Protein AF-A0A535F3K3-F1 (afdb_monomer)

pLDDT: mean 92.86, std 8.98, range [34.81, 98.75]

Mean predicted aligned error: 5.72 Å

Structure (mmCIF, N/CA/C/O backbone):
data_AF-A0A535F3K3-F1
#
_entry.id   AF-A0A535F3K3-F1
#
loop_
_atom_site.group_PDB
_atom_site.id
_atom_site.type_symbol
_atom_site.label_atom_id
_atom_site.label_alt_id
_atom_site.label_comp_id
_atom_site.label_asym_id
_atom_site.label_entity_id
_atom_site.label_seq_id
_atom_site.pdbx_PDB_ins_code
_atom_site.Cartn_x
_atom_site.Cartn_y
_atom_site.Cartn_z
_atom_site.occupancy
_atom_site.B_iso_or_equiv
_atom_site.auth_seq_id
_atom_site.auth_comp_id
_atom_site.auth_asym_id
_atom_site.auth_atom_id
_atom_site.pdbx_PDB_model_num
ATOM 1 N N . MET A 1 1 ? -2.660 -10.117 26.221 1.00 36.00 1 MET A N 1
ATOM 2 C CA . MET A 1 1 ? -3.940 -10.823 26.452 1.00 36.00 1 MET A CA 1
ATOM 3 C C . MET A 1 1 ? -4.895 -10.175 27.496 1.00 36.00 1 MET A C 1
ATOM 5 O O . MET A 1 1 ? -5.483 -10.898 28.290 1.00 36.00 1 MET A O 1
ATOM 9 N N . ARG A 1 2 ? -5.121 -8.842 27.504 1.00 34.81 2 ARG A N 1
ATOM 10 C CA . ARG A 1 2 ? -6.149 -8.176 28.359 1.00 34.81 2 ARG A CA 1
ATOM 11 C C . ARG A 1 2 ? -7.082 -7.181 27.648 1.00 34.81 2 ARG A C 1
ATOM 13 O O . ARG A 1 2 ? -8.018 -6.700 28.275 1.00 34.81 2 ARG A O 1
ATOM 20 N N . LEU A 1 3 ? -6.952 -7.011 26.326 1.00 39.91 3 LEU A N 1
ATOM 21 C CA . LEU A 1 3 ? -7.992 -6.387 25.484 1.00 39.91 3 LEU A CA 1
ATOM 22 C C . LEU A 1 3 ? -9.325 -7.166 25.514 1.00 39.91 3 LEU A C 1
ATOM 24 O O . LEU A 1 3 ? -10.377 -6.607 25.241 1.00 39.91 3 LEU A O 1
ATOM 28 N N . ILE A 1 4 ? -9.289 -8.447 25.899 1.00 41.31 4 ILE A N 1
ATOM 29 C CA . ILE A 1 4 ? -10.465 -9.329 25.968 1.00 41.31 4 ILE A CA 1
ATOM 30 C C . ILE A 1 4 ? -11.373 -8.993 27.167 1.00 41.31 4 ILE A C 1
ATOM 32 O O . ILE A 1 4 ? -12.562 -9.283 27.131 1.00 41.31 4 ILE A O 1
ATOM 36 N N . THR A 1 5 ? -10.868 -8.333 28.215 1.00 43.38 5 THR A N 1
ATOM 37 C CA . THR A 1 5 ? -11.662 -8.103 29.439 1.00 43.38 5 THR A CA 1
ATOM 38 C C . THR A 1 5 ? -12.752 -7.034 29.273 1.00 43.38 5 THR A C 1
ATOM 40 O O . THR A 1 5 ? -13.761 -7.099 29.969 1.00 43.38 5 THR A O 1
ATOM 43 N N . MET A 1 6 ? -12.603 -6.105 28.319 1.00 51.06 6 MET A N 1
ATOM 44 C CA . MET A 1 6 ? -13.655 -5.130 27.978 1.00 51.06 6 MET A CA 1
ATOM 45 C C . MET A 1 6 ? -14.745 -5.714 27.064 1.00 51.06 6 MET A C 1
ATOM 47 O O . MET A 1 6 ? -15.832 -5.159 26.976 1.00 51.06 6 MET A O 1
ATOM 51 N N . LEU A 1 7 ? -14.475 -6.851 26.414 1.00 53.25 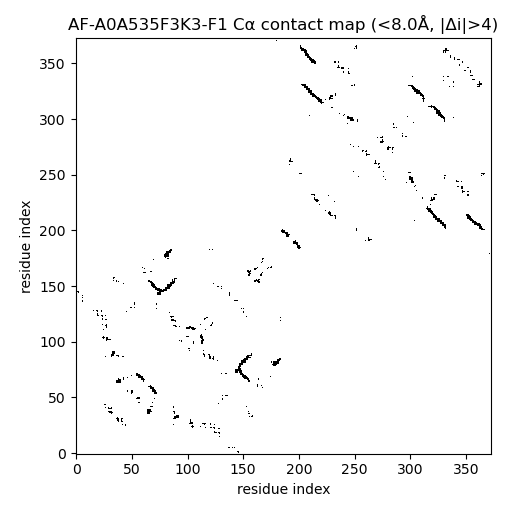7 LEU A N 1
ATOM 52 C CA . LEU A 1 7 ? -15.345 -7.510 25.431 1.00 53.25 7 LEU A CA 1
ATOM 53 C C . LEU A 1 7 ? -16.028 -8.754 26.023 1.00 53.25 7 LEU A C 1
ATOM 55 O O . LEU A 1 7 ? -16.155 -9.785 25.367 1.00 53.25 7 LEU A O 1
ATOM 59 N N . THR A 1 8 ? -16.414 -8.693 27.301 1.00 49.41 8 THR A N 1
ATOM 60 C CA . THR A 1 8 ? -17.070 -9.814 28.001 1.00 49.41 8 THR A CA 1
ATOM 61 C C . THR A 1 8 ? -18.537 -10.004 27.600 1.00 49.41 8 THR A C 1
ATOM 63 O O . THR A 1 8 ? -19.141 -11.017 27.949 1.00 49.41 8 THR A O 1
ATOM 66 N N . THR A 1 9 ? -19.100 -9.078 26.822 1.00 57.62 9 THR A N 1
ATOM 67 C CA . THR A 1 9 ? -20.369 -9.236 26.107 1.00 57.62 9 THR A CA 1
ATOM 68 C C . THR A 1 9 ? -20.110 -9.723 24.681 1.00 57.62 9 THR A C 1
ATOM 70 O O . THR A 1 9 ? -19.176 -9.271 24.019 1.00 57.62 9 THR A O 1
ATOM 73 N N . GLU A 1 10 ? -20.931 -10.658 24.189 1.00 72.38 10 GLU A N 1
ATOM 74 C CA . GLU A 1 10 ? -20.897 -11.039 22.773 1.00 72.38 10 GLU A CA 1
ATOM 75 C C . GLU A 1 10 ? -21.039 -9.783 21.907 1.00 72.38 10 GLU A C 1
ATOM 77 O O . GLU A 1 10 ? -22.030 -9.053 21.990 1.00 72.38 10 GLU A O 1
ATOM 82 N N . LEU A 1 11 ? -20.027 -9.523 21.078 1.00 84.00 11 LEU A N 1
ATOM 83 C CA . LEU A 1 11 ? -20.042 -8.410 20.141 1.00 84.00 11 LEU A CA 1
ATOM 84 C C . LEU A 1 11 ? -21.252 -8.527 19.214 1.00 84.00 11 LEU A C 1
ATOM 86 O O . LEU A 1 11 ? -21.445 -9.541 18.539 1.00 84.00 11 LEU A O 1
ATOM 90 N N . ASN A 1 12 ? -22.032 -7.450 19.114 1.00 90.25 12 ASN A N 1
ATOM 91 C CA . ASN A 1 12 ? -23.098 -7.359 18.125 1.00 90.25 12 ASN A CA 1
ATOM 92 C C . ASN A 1 12 ? -22.496 -7.087 16.736 1.00 90.25 12 ASN A C 1
ATOM 94 O O . ASN A 1 12 ? -22.486 -5.957 16.241 1.00 90.25 12 ASN A O 1
ATOM 98 N N . TRP A 1 13 ? -21.983 -8.145 16.106 1.00 92.44 13 TRP A N 1
ATOM 99 C CA . TRP A 1 13 ? -21.343 -8.087 14.792 1.00 92.44 13 TRP A CA 1
ATOM 100 C C . TRP A 1 13 ? -22.249 -7.500 13.713 1.00 92.44 13 TRP A C 1
ATOM 102 O O . TRP A 1 13 ? -21.763 -6.794 12.833 1.00 92.44 13 TRP A O 1
ATOM 112 N N . SER A 1 14 ? -23.558 -7.741 13.787 1.00 94.56 14 SER A N 1
ATOM 113 C CA . SER A 1 14 ? -24.527 -7.179 12.844 1.00 94.56 14 SER A CA 1
ATOM 114 C C . SER A 1 14 ? -24.611 -5.657 12.963 1.00 94.56 14 SER A C 1
ATOM 116 O O . SER A 1 14 ? -24.594 -4.965 11.947 1.00 94.56 14 SER A O 1
ATOM 118 N N . ALA A 1 15 ? -24.650 -5.119 14.187 1.00 95.25 15 ALA A N 1
ATOM 119 C CA . ALA A 1 15 ? -24.658 -3.674 14.413 1.00 95.25 15 ALA A CA 1
ATOM 120 C C . ALA A 1 15 ? -23.355 -3.019 13.928 1.00 95.25 15 ALA A C 1
ATOM 122 O O . ALA A 1 15 ? -23.415 -2.069 13.148 1.00 95.25 15 ALA A O 1
ATOM 123 N N . LEU A 1 16 ? -22.199 -3.585 14.295 1.00 96.12 16 LEU A N 1
ATOM 124 C CA . LEU A 1 16 ? -20.888 -3.093 13.850 1.00 96.12 16 LEU A CA 1
ATOM 125 C C . LEU A 1 16 ? -20.731 -3.164 12.326 1.00 96.12 16 LEU A C 1
ATOM 127 O O . LEU A 1 16 ? -20.214 -2.238 11.708 1.00 96.12 16 LEU A O 1
ATOM 131 N N . THR A 1 17 ? -21.219 -4.235 11.697 1.00 96.25 17 THR A N 1
ATOM 132 C CA . THR A 1 17 ? -21.195 -4.372 10.234 1.00 96.25 17 THR A CA 1
ATOM 133 C C . THR A 1 17 ? -22.047 -3.292 9.572 1.00 96.25 17 THR A C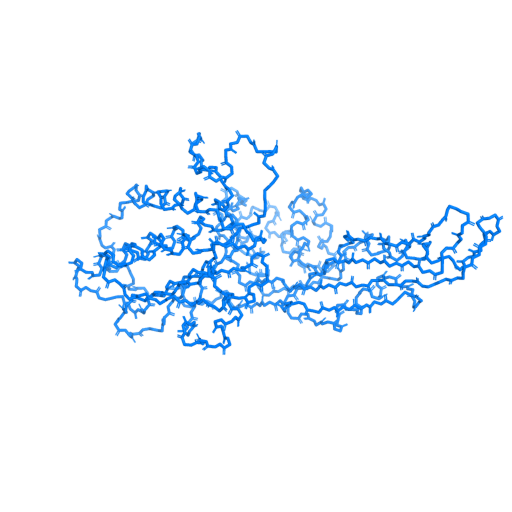 1
ATOM 135 O O . THR A 1 17 ? -21.598 -2.659 8.620 1.00 96.25 17 THR A O 1
ATOM 138 N N . ASN A 1 18 ? -23.253 -3.040 10.084 1.00 97.50 18 ASN A N 1
ATOM 139 C CA . ASN A 1 18 ? -24.141 -2.010 9.544 1.00 97.50 18 ASN A CA 1
ATOM 140 C C . ASN A 1 18 ? -23.567 -0.596 9.719 1.00 97.50 18 ASN A C 1
ATOM 142 O O . ASN A 1 18 ? -23.724 0.245 8.834 1.00 97.50 18 ASN A O 1
ATOM 146 N N . GLU A 1 19 ? -22.900 -0.326 10.842 1.00 98.19 19 GLU A N 1
ATOM 147 C CA . GLU A 1 19 ? -22.202 0.938 11.087 1.00 98.19 19 GLU A CA 1
ATOM 148 C C . GLU A 1 19 ? -21.020 1.120 10.125 1.00 98.19 19 GLU A C 1
ATOM 150 O O . GLU A 1 19 ? -20.955 2.133 9.427 1.00 98.19 19 GLU A O 1
ATOM 155 N N . ALA A 1 20 ? -20.168 0.102 9.971 1.00 98.25 20 ALA A N 1
ATOM 156 C CA . ALA A 1 20 ? -19.054 0.129 9.024 1.00 98.25 20 ALA A CA 1
ATOM 157 C C . ALA A 1 20 ? -19.517 0.309 7.572 1.00 98.25 20 ALA A C 1
ATOM 159 O O . ALA A 1 20 ? -18.924 1.086 6.824 1.00 98.25 20 ALA A O 1
ATOM 160 N N . VAL A 1 21 ? -20.600 -0.363 7.168 1.00 98.38 21 VAL A N 1
ATOM 161 C CA . VAL A 1 21 ? -21.200 -0.200 5.834 1.00 98.38 21 VAL A CA 1
ATOM 162 C C . VAL A 1 21 ? -21.689 1.234 5.639 1.00 98.38 21 VAL A C 1
ATOM 164 O O . VAL A 1 21 ? -21.411 1.824 4.598 1.00 98.38 21 VAL A O 1
ATOM 167 N N . ARG A 1 22 ? -22.351 1.830 6.640 1.00 98.44 22 ARG A N 1
ATOM 168 C CA . ARG A 1 22 ? -22.805 3.227 6.577 1.00 98.44 22 ARG A CA 1
ATOM 169 C C . ARG A 1 22 ? -21.631 4.187 6.417 1.00 98.44 22 ARG A C 1
ATOM 171 O O . ARG A 1 22 ? -21.661 5.023 5.521 1.00 98.44 22 ARG A O 1
ATOM 178 N N . HIS A 1 23 ? -20.589 4.045 7.237 1.00 98.69 23 HIS A N 1
ATOM 179 C CA . HIS A 1 23 ? -19.379 4.857 7.108 1.00 98.69 23 HIS A CA 1
ATOM 180 C C . HIS A 1 23 ? -18.747 4.714 5.728 1.00 98.69 23 HIS A C 1
ATOM 182 O O . HIS A 1 23 ? -18.373 5.713 5.121 1.00 98.69 23 HIS A O 1
ATOM 188 N N . LEU A 1 24 ? -18.686 3.494 5.194 1.00 98.75 24 LEU A N 1
ATOM 189 C CA . LEU A 1 24 ? -18.143 3.255 3.865 1.00 98.75 24 LEU A CA 1
ATOM 190 C C . LEU A 1 24 ? -18.973 3.923 2.762 1.00 98.75 24 LEU A C 1
ATOM 192 O O . LEU A 1 24 ? -18.395 4.535 1.869 1.00 98.75 24 LEU A O 1
ATOM 196 N N . GLN A 1 25 ? -20.307 3.850 2.821 1.00 98.69 25 GLN A N 1
ATOM 197 C CA . GLN A 1 25 ? -21.175 4.528 1.852 1.00 98.69 25 GLN A CA 1
ATOM 198 C C . GLN A 1 25 ? -20.948 6.042 1.849 1.00 98.69 25 GLN A C 1
ATOM 200 O O . GLN A 1 25 ? -20.792 6.627 0.780 1.00 98.69 25 GLN A O 1
ATOM 205 N N . GLU A 1 26 ? -20.893 6.671 3.026 1.00 98.62 26 GLU A N 1
ATOM 206 C CA . GLU A 1 26 ? -20.671 8.119 3.118 1.00 98.62 26 GLU A CA 1
ATOM 207 C C . GLU A 1 26 ? -19.265 8.514 2.661 1.00 98.62 26 GLU A C 1
ATOM 209 O O . GLU A 1 26 ? -19.112 9.455 1.886 1.00 98.62 26 GLU A O 1
ATOM 214 N N . LEU A 1 27 ? -18.239 7.753 3.052 1.00 98.75 27 LEU A N 1
ATOM 215 C CA . LEU A 1 27 ? -16.875 8.002 2.593 1.00 98.75 27 LEU A CA 1
ATOM 216 C C . LEU A 1 27 ? -16.763 7.861 1.068 1.00 98.75 27 LEU A C 1
ATOM 218 O O . LEU A 1 27 ? -16.095 8.679 0.437 1.00 98.75 27 LEU A O 1
ATOM 222 N N . ILE A 1 28 ? -17.407 6.862 0.449 1.00 98.69 28 ILE A N 1
ATOM 223 C CA . ILE A 1 28 ? -17.427 6.704 -1.018 1.00 98.69 28 ILE A CA 1
ATOM 224 C C . ILE A 1 28 ? -18.037 7.938 -1.696 1.00 98.69 28 ILE A C 1
ATOM 226 O O . ILE A 1 28 ? -17.509 8.382 -2.714 1.00 98.69 28 ILE A O 1
ATOM 230 N N . ARG A 1 29 ? -19.092 8.526 -1.118 1.00 98.56 29 ARG A N 1
ATOM 231 C CA . ARG A 1 29 ? -19.749 9.730 -1.658 1.00 98.56 29 ARG A CA 1
ATOM 232 C C . ARG A 1 29 ? -18.895 10.986 -1.580 1.00 98.56 29 ARG A C 1
ATOM 234 O O . ARG A 1 29 ? -19.075 11.894 -2.390 1.00 98.56 29 ARG A O 1
ATOM 241 N N . CYS A 1 30 ? -17.939 11.045 -0.657 1.00 98.12 30 CYS A N 1
ATOM 242 C CA . CYS A 1 30 ? -16.928 12.093 -0.661 1.00 98.12 30 CYS A CA 1
ATOM 243 C C . CYS A 1 30 ? -15.987 11.880 -1.853 1.00 98.12 30 CYS A C 1
ATOM 245 O O . CYS A 1 30 ? -15.083 11.051 -1.789 1.00 98.12 30 CYS A O 1
ATOM 247 N N . ASN A 1 31 ? -16.166 12.615 -2.950 1.00 97.38 31 ASN A N 1
ATOM 248 C CA . ASN A 1 31 ? -15.235 12.531 -4.072 1.00 97.38 31 ASN A CA 1
ATOM 249 C C . ASN A 1 31 ? -13.891 13.191 -3.706 1.00 97.38 31 ASN A C 1
ATOM 251 O O . ASN A 1 31 ? -13.770 14.418 -3.686 1.00 97.38 31 ASN A O 1
ATOM 255 N N . THR A 1 32 ? -12.906 12.338 -3.433 1.00 97.56 32 THR A N 1
ATOM 256 C CA . THR A 1 32 ? -11.536 12.654 -3.011 1.00 97.56 32 THR A CA 1
ATOM 257 C C . THR A 1 32 ? -10.511 12.256 -4.081 1.00 97.56 32 THR A C 1
ATOM 259 O O . THR A 1 32 ? -9.388 11.876 -3.758 1.00 97.56 32 THR A O 1
ATOM 262 N N . THR A 1 33 ? -10.907 12.271 -5.363 1.00 97.31 33 THR A N 1
ATOM 263 C CA . THR A 1 33 ? -10.036 11.854 -6.469 1.00 97.31 33 THR A CA 1
ATOM 264 C C . THR A 1 33 ? -8.737 12.654 -6.517 1.00 97.31 33 THR A C 1
ATOM 266 O O . THR A 1 33 ? -8.757 13.879 -6.622 1.00 97.31 33 THR A O 1
ATOM 269 N N . ASN A 1 34 ? -7.606 11.950 -6.515 1.00 94.75 34 ASN A N 1
ATOM 270 C CA . ASN A 1 34 ? -6.271 12.525 -6.509 1.00 94.75 34 ASN A CA 1
ATOM 271 C C . ASN A 1 34 ? -5.522 12.175 -7.813 1.00 94.75 34 ASN A C 1
ATOM 273 O O . ASN A 1 34 ? -5.206 11.005 -8.047 1.00 94.75 34 ASN A O 1
ATOM 277 N N . PRO A 1 35 ? -5.266 13.150 -8.711 1.00 92.94 35 PRO A N 1
ATOM 278 C CA . PRO A 1 35 ? -5.414 14.601 -8.544 1.00 92.94 35 PRO A CA 1
ATOM 279 C C . PRO A 1 35 ? -6.852 15.107 -8.814 1.00 92.94 35 PRO A C 1
ATOM 281 O O . PRO A 1 35 ? -7.571 14.490 -9.603 1.00 92.94 35 PRO A O 1
ATOM 284 N N . PRO A 1 36 ? -7.272 16.256 -8.235 1.00 92.62 36 PRO A N 1
ATOM 285 C CA . PRO A 1 36 ? -6.462 17.196 -7.447 1.00 92.62 36 PRO A CA 1
ATOM 286 C C . PRO A 1 36 ? -6.391 16.900 -5.934 1.00 92.62 36 PRO A C 1
ATOM 288 O O . PRO A 1 36 ? -5.701 17.627 -5.222 1.00 92.62 36 PRO A O 1
ATOM 291 N N . GLY A 1 37 ? -7.122 15.901 -5.437 1.00 90.94 37 GLY A N 1
ATOM 292 C CA . GLY A 1 37 ? -7.407 15.691 -4.014 1.00 90.94 37 GLY A CA 1
ATOM 293 C C . GLY A 1 37 ? -8.854 16.079 -3.706 1.00 90.94 37 GLY A C 1
ATOM 294 O O . GLY A 1 37 ? -9.719 15.831 -4.542 1.00 90.94 37 GLY A O 1
ATOM 295 N N . ASN A 1 38 ? -9.103 16.733 -2.561 1.00 94.06 38 ASN A N 1
ATOM 296 C CA . ASN A 1 38 ? -10.414 17.152 -1.993 1.00 94.06 38 ASN A CA 1
ATOM 297 C C . ASN A 1 38 ? -10.832 16.325 -0.761 1.00 94.06 38 ASN A C 1
ATOM 299 O O . ASN A 1 38 ? -12.006 16.046 -0.511 1.00 94.06 38 ASN A O 1
ATOM 303 N N . GLU A 1 39 ? -9.848 15.938 0.040 1.00 97.56 39 GLU A N 1
ATOM 304 C CA . GLU A 1 39 ? -9.984 15.084 1.216 1.00 97.56 39 GLU A CA 1
ATOM 305 C C . GLU A 1 39 ? -10.803 15.746 2.337 1.00 97.56 39 GLU A C 1
ATOM 307 O O . GLU A 1 39 ? -11.343 15.051 3.198 1.00 97.56 39 GLU A O 1
ATOM 312 N N . ALA A 1 40 ? -10.992 17.072 2.290 1.00 97.88 40 ALA A N 1
ATOM 313 C CA . ALA A 1 40 ? -11.723 17.840 3.297 1.00 97.88 40 ALA A CA 1
ATOM 314 C C . ALA A 1 40 ? -13.132 17.303 3.592 1.00 97.88 40 ALA A C 1
ATOM 316 O O . ALA A 1 40 ? -13.543 17.299 4.749 1.00 97.88 40 ALA A O 1
ATOM 317 N N . GLN A 1 41 ? -13.870 16.823 2.585 1.00 97.12 41 GLN A N 1
ATOM 318 C CA . GLN A 1 41 ? -15.218 16.282 2.806 1.00 97.12 41 GLN A CA 1
ATOM 319 C C . GLN A 1 41 ? -15.184 14.968 3.597 1.00 97.12 41 GLN A C 1
ATOM 321 O O . GLN A 1 41 ? -15.956 14.797 4.540 1.00 97.12 41 GLN A O 1
ATOM 326 N N . ALA A 1 42 ? -14.260 14.067 3.251 1.00 98.38 42 ALA A N 1
ATOM 327 C CA . ALA A 1 42 ? -14.090 12.799 3.954 1.00 98.38 42 ALA A CA 1
ATOM 328 C C . ALA A 1 42 ? -13.582 13.025 5.386 1.00 98.38 42 ALA A C 1
ATOM 330 O O . ALA A 1 42 ? -14.097 12.430 6.330 1.00 98.38 42 ALA A O 1
ATOM 331 N N . ILE A 1 43 ? -12.630 13.943 5.573 1.00 98.50 43 ILE A N 1
ATOM 332 C CA . ILE A 1 43 ? -12.125 14.300 6.902 1.00 98.50 43 ILE A CA 1
ATOM 333 C C . ILE A 1 43 ? -13.199 14.966 7.763 1.00 98.50 43 ILE A C 1
ATOM 335 O O . ILE A 1 43 ? -13.360 14.591 8.925 1.00 98.50 43 ILE A O 1
ATOM 339 N N . ALA A 1 44 ? -13.987 15.891 7.208 1.00 98.31 44 ALA A N 1
ATOM 340 C CA . ALA A 1 44 ? -15.096 16.511 7.928 1.00 98.31 44 ALA A CA 1
ATOM 341 C C . ALA A 1 44 ? -16.130 15.467 8.379 1.00 98.31 44 ALA A C 1
ATOM 343 O O . ALA A 1 44 ? -16.610 15.535 9.513 1.00 98.31 44 ALA A O 1
ATOM 344 N N . TYR A 1 45 ? -16.415 14.473 7.529 1.00 98.56 45 TYR A N 1
ATOM 345 C CA . TYR A 1 45 ? -17.278 13.348 7.879 1.00 98.56 45 TYR A CA 1
ATOM 346 C C . TYR A 1 45 ? -16.728 12.539 9.060 1.00 98.56 45 TYR A C 1
ATOM 348 O O . TYR A 1 45 ? -17.476 12.235 9.983 1.00 98.56 45 TYR A O 1
ATOM 356 N N . ILE A 1 46 ? -15.436 12.204 9.081 1.00 98.69 46 ILE A N 1
ATOM 357 C CA . ILE A 1 46 ? -14.843 11.461 10.206 1.00 98.69 46 ILE A CA 1
ATOM 358 C C . ILE A 1 46 ? -14.868 12.319 11.481 1.00 98.69 46 ILE A C 1
ATOM 360 O O . ILE A 1 46 ? -15.302 11.863 12.541 1.00 98.69 46 ILE A O 1
ATOM 364 N N . ARG A 1 47 ? -14.471 13.593 11.374 1.00 98.44 47 ARG A N 1
ATOM 365 C CA . ARG A 1 47 ? -14.415 14.539 12.496 1.00 98.44 47 ARG A CA 1
ATOM 366 C C . ARG A 1 47 ? -15.765 14.717 13.183 1.00 98.44 47 ARG A C 1
ATOM 368 O O . ARG A 1 47 ? -15.795 14.845 14.406 1.00 98.44 47 ARG A O 1
ATOM 375 N N . GLN A 1 48 ? -16.870 14.726 12.434 1.00 98.12 48 GLN A N 1
ATOM 376 C CA . GLN A 1 48 ? -18.202 14.903 13.021 1.00 98.12 48 GLN A CA 1
ATOM 377 C C . GLN A 1 48 ? -18.535 13.783 14.022 1.00 98.12 48 GLN A C 1
ATOM 379 O O . GLN A 1 48 ? -19.111 14.056 15.071 1.00 98.12 48 GLN A O 1
ATOM 384 N N . TRP A 1 49 ? -18.125 12.543 13.730 1.00 98.38 49 TRP A N 1
ATOM 385 C CA . TRP A 1 49 ? -18.355 11.390 14.598 1.00 98.38 49 TRP A CA 1
ATOM 386 C C . TRP A 1 49 ? -17.466 11.443 15.831 1.00 98.38 49 TRP A C 1
ATOM 388 O O . TRP A 1 49 ? -17.950 11.262 16.941 1.00 98.38 49 TRP A O 1
ATOM 398 N N . LEU A 1 50 ? -16.187 11.778 15.651 1.00 98.31 50 LEU A N 1
ATOM 399 C CA . LEU A 1 50 ? -15.265 11.962 16.772 1.00 98.31 50 LEU A CA 1
ATOM 400 C C . LEU A 1 50 ? -15.739 13.078 17.715 1.00 98.31 50 LEU A C 1
ATOM 402 O O . LEU A 1 50 ? -15.727 12.905 18.927 1.00 98.31 50 LEU A O 1
ATOM 406 N N . THR A 1 51 ? -16.229 14.190 17.158 1.00 97.75 51 THR A N 1
ATOM 407 C CA . THR A 1 51 ? -16.772 15.318 17.932 1.00 97.75 51 THR A CA 1
ATOM 408 C C . THR A 1 51 ? -18.031 14.918 18.699 1.00 97.75 51 THR A C 1
ATOM 410 O O . THR A 1 51 ? -18.176 15.290 19.860 1.00 97.75 51 THR A O 1
ATOM 413 N N . ALA A 1 52 ? -18.931 14.150 18.075 1.00 96.75 52 ALA A N 1
ATOM 414 C CA . ALA A 1 52 ? -20.152 13.668 18.719 1.00 96.75 52 ALA A CA 1
ATOM 415 C C . ALA A 1 52 ? -19.865 12.755 19.926 1.00 96.75 52 ALA A C 1
ATOM 417 O O . ALA A 1 52 ? -20.612 12.789 20.898 1.00 96.75 52 ALA A O 1
ATOM 418 N N . GLU A 1 53 ? -18.768 11.997 19.884 1.00 96.00 53 GLU A N 1
ATOM 419 C CA . GLU A 1 53 ? -18.299 11.151 20.992 1.00 96.00 53 GLU A CA 1
ATOM 420 C C . GLU A 1 53 ? -17.358 11.891 21.968 1.00 96.00 53 GLU A C 1
ATOM 422 O O . GLU A 1 53 ? -16.822 11.284 22.893 1.00 96.00 53 GLU A O 1
ATOM 427 N N . GLY A 1 54 ? -17.114 13.195 21.773 1.00 95.75 54 GLY A N 1
ATOM 428 C CA . GLY A 1 54 ? -16.222 13.987 22.629 1.00 95.75 54 GLY A CA 1
ATOM 429 C C . GLY A 1 54 ? -14.741 13.595 22.540 1.00 95.75 54 GLY A C 1
ATOM 430 O O . GLY A 1 54 ? -13.990 13.824 23.488 1.00 95.75 54 GLY A O 1
ATOM 431 N N . ILE A 1 55 ? -14.314 12.995 21.427 1.00 96.75 55 ILE A N 1
ATOM 432 C CA . ILE A 1 55 ? -12.945 12.509 21.233 1.00 96.75 55 ILE A CA 1
ATOM 433 C C . ILE A 1 55 ? -12.050 13.620 20.674 1.00 96.75 55 ILE A C 1
ATOM 435 O O . ILE A 1 55 ? -12.414 14.320 19.726 1.00 96.75 55 ILE A O 1
ATOM 439 N N . GLU A 1 56 ? -10.846 13.751 21.237 1.00 91.12 56 GLU A N 1
ATOM 440 C CA . GLU A 1 56 ? -9.814 14.663 20.743 1.00 91.12 56 GLU A CA 1
ATOM 441 C C . GLU A 1 56 ? -9.403 14.298 19.310 1.00 91.12 56 GLU A C 1
ATOM 443 O O . GLU A 1 56 ? -8.995 13.167 19.025 1.00 91.12 56 GLU A O 1
ATOM 448 N N . ALA A 1 57 ? -9.471 15.284 18.414 1.00 96.12 57 ALA A N 1
ATOM 449 C CA . ALA A 1 57 ? -9.045 15.153 17.031 1.00 96.12 57 ALA A CA 1
ATOM 450 C C . ALA A 1 57 ? -8.285 16.402 16.567 1.00 96.12 57 ALA A C 1
ATOM 452 O O . ALA A 1 57 ? -8.632 17.532 16.918 1.00 96.12 57 ALA A O 1
ATOM 453 N N . ARG A 1 58 ? -7.263 16.195 15.737 1.00 96.62 58 ARG A N 1
ATOM 454 C CA . ARG A 1 58 ? -6.415 17.232 15.148 1.00 96.62 58 ARG A CA 1
ATOM 455 C C . ARG A 1 58 ? -6.368 17.049 13.638 1.00 96.62 58 ARG A C 1
ATOM 457 O O . ARG A 1 58 ? -6.009 15.983 13.147 1.00 96.62 58 ARG A O 1
ATOM 464 N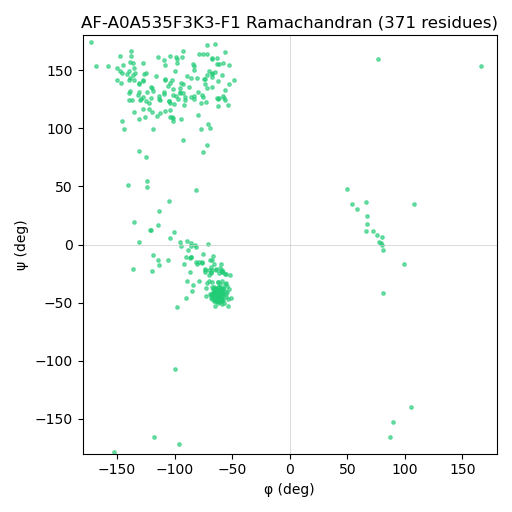 N . GLU A 1 59 ? -6.681 18.108 12.902 1.00 97.00 59 GLU A N 1
ATOM 465 C CA . GLU A 1 59 ? -6.442 18.151 11.459 1.00 97.00 59 GLU A CA 1
ATOM 466 C C . GLU A 1 59 ? -5.017 18.620 11.155 1.00 97.00 59 GLU A C 1
ATOM 468 O O . GLU A 1 59 ? -4.473 19.509 11.817 1.00 97.00 59 GLU A O 1
ATOM 473 N N . VAL A 1 60 ? -4.424 18.032 10.121 1.00 96.00 60 VAL A N 1
ATOM 474 C CA . VAL A 1 60 ? -3.110 18.393 9.589 1.00 96.00 60 VAL A CA 1
ATOM 475 C C . VAL A 1 60 ? -3.272 18.682 8.102 1.00 96.00 60 VAL A C 1
ATOM 477 O O . VAL A 1 60 ? -3.532 17.771 7.327 1.00 96.00 60 VAL A O 1
ATOM 480 N N . SER A 1 61 ? -3.146 19.945 7.692 1.00 94.69 61 SER A N 1
ATOM 481 C CA . SER A 1 61 ? -3.435 20.374 6.314 1.00 94.69 61 SER A CA 1
ATOM 482 C C . SER A 1 61 ? -2.293 21.230 5.760 1.00 94.69 61 SER A C 1
ATOM 484 O O . SER A 1 61 ? -2.391 22.457 5.768 1.00 94.69 61 SER A O 1
ATOM 486 N N . PRO A 1 62 ? -1.192 20.623 5.277 1.00 94.50 62 PRO A N 1
ATOM 487 C CA . PRO A 1 62 ? -0.108 21.382 4.651 1.00 94.50 62 PRO A CA 1
ATOM 488 C C . PRO A 1 62 ? -0.521 22.018 3.319 1.00 94.50 62 PRO A C 1
ATOM 490 O O . PRO A 1 62 ? 0.086 22.997 2.891 1.00 94.50 62 PRO A O 1
ATOM 493 N N . VAL A 1 63 ? -1.568 21.485 2.682 1.00 94.44 63 VAL A N 1
ATOM 494 C CA . VAL A 1 63 ? -2.199 22.043 1.483 1.00 94.44 63 VAL A CA 1
ATOM 495 C C . VAL A 1 63 ? -3.658 22.385 1.806 1.00 94.44 63 VAL A C 1
ATOM 497 O O . VAL A 1 63 ? -4.352 21.550 2.396 1.00 94.44 63 VAL A O 1
ATOM 500 N N . PRO A 1 64 ? -4.156 23.586 1.453 1.00 93.56 64 PRO A N 1
ATOM 501 C CA . PRO A 1 64 ? -5.556 23.945 1.660 1.00 93.56 64 PRO A CA 1
ATOM 502 C C . PRO A 1 64 ? -6.520 22.954 0.994 1.00 93.56 64 PRO A C 1
ATOM 504 O O . PRO A 1 64 ? -6.345 22.594 -0.167 1.00 93.56 64 PRO A O 1
ATOM 507 N N . GLY A 1 65 ? -7.551 22.524 1.727 1.00 92.31 65 GLY A N 1
ATOM 508 C CA . GLY A 1 65 ? -8.582 21.606 1.220 1.00 92.31 65 GLY A CA 1
ATOM 509 C C . GLY A 1 65 ? -8.186 20.124 1.193 1.00 92.31 65 GLY A C 1
ATOM 510 O O . GLY A 1 65 ? -9.017 19.290 0.831 1.00 92.31 65 GLY A O 1
ATOM 511 N N . ARG A 1 66 ? -6.960 19.790 1.617 1.00 96.50 66 ARG A N 1
ATOM 512 C CA . ARG A 1 66 ? -6.428 18.419 1.650 1.00 96.50 66 ARG A CA 1
ATOM 513 C C . ARG A 1 66 ? -5.952 18.004 3.054 1.00 96.50 66 ARG A C 1
ATOM 515 O O . ARG A 1 66 ? -4.776 17.678 3.228 1.00 96.50 66 ARG A O 1
ATOM 522 N N . PRO A 1 67 ? -6.807 18.094 4.090 1.00 97.75 67 PRO A N 1
ATOM 523 C CA . PRO A 1 67 ? -6.411 17.723 5.439 1.00 97.75 67 PRO A CA 1
ATOM 524 C C . PRO A 1 67 ? -6.216 16.208 5.567 1.00 97.75 67 PRO A C 1
ATOM 526 O O . PRO A 1 67 ? -6.907 15.418 4.931 1.00 97.75 67 PRO A O 1
ATOM 529 N N . SER A 1 68 ? -5.310 15.826 6.458 1.00 98.38 68 SER A N 1
ATOM 530 C CA . SER A 1 68 ? -5.300 14.546 7.167 1.00 98.38 68 SER A CA 1
ATOM 531 C C . SER A 1 68 ? -5.923 14.740 8.555 1.00 98.38 68 SER A C 1
ATOM 533 O O . SER A 1 68 ? -5.960 15.863 9.066 1.00 98.38 68 SER A O 1
ATOM 535 N N . LEU A 1 69 ? -6.381 13.665 9.193 1.00 98.56 69 LEU A N 1
ATOM 536 C CA . LEU A 1 69 ? -7.008 13.698 10.514 1.00 98.56 69 LEU A CA 1
ATOM 537 C C . LEU A 1 69 ? -6.368 12.685 11.450 1.00 98.56 69 LEU A C 1
ATOM 539 O O . LEU A 1 69 ? -6.358 11.491 11.163 1.00 98.56 69 LEU A O 1
ATOM 543 N N . TRP A 1 70 ? -5.907 13.174 12.592 1.00 98.62 70 TRP A N 1
ATOM 544 C CA . TRP A 1 70 ? -5.428 12.372 13.704 1.00 98.62 70 TRP A CA 1
ATOM 545 C C . TRP A 1 70 ? -6.429 12.425 14.860 1.00 98.62 70 TRP A C 1
ATOM 547 O O . TRP A 1 70 ? -6.999 13.482 15.129 1.00 98.62 70 TRP A O 1
ATOM 557 N N . ALA A 1 71 ? -6.618 11.318 15.570 1.00 98.56 71 ALA A N 1
ATOM 558 C CA . ALA A 1 71 ? -7.406 11.255 16.796 1.00 98.56 71 ALA A CA 1
ATOM 559 C C . ALA A 1 71 ? -6.804 10.267 17.794 1.00 98.56 71 ALA A C 1
ATOM 561 O O . ALA A 1 71 ? -6.143 9.301 17.402 1.00 98.56 71 ALA A O 1
ATOM 562 N N . ARG A 1 72 ? -7.071 10.484 19.085 1.00 97.88 72 ARG A N 1
ATOM 563 C CA . ARG A 1 72 ? -6.545 9.649 20.171 1.00 97.88 72 ARG A CA 1
ATOM 564 C C . ARG A 1 72 ? -7.633 9.243 21.145 1.00 97.88 72 ARG A C 1
ATOM 566 O O . ARG A 1 72 ? -8.339 10.079 21.697 1.00 97.88 72 ARG A O 1
ATOM 573 N N . LEU A 1 73 ? -7.697 7.942 21.401 1.00 97.25 73 LEU A N 1
ATOM 574 C CA . LEU A 1 73 ? -8.415 7.363 22.524 1.00 97.25 73 LEU A CA 1
ATOM 575 C C . LEU A 1 73 ? -7.378 6.988 23.596 1.00 97.25 73 LEU A C 1
ATOM 577 O O . LEU A 1 73 ? -6.579 6.074 23.358 1.00 97.25 73 LEU A O 1
ATOM 581 N N . PRO A 1 74 ? -7.333 7.697 24.739 1.00 95.88 74 PRO A N 1
ATOM 582 C CA . PRO A 1 74 ? -6.335 7.444 25.770 1.00 95.88 74 PRO A CA 1
ATOM 583 C C . PRO A 1 74 ? -6.548 6.083 26.444 1.00 95.88 74 PRO A C 1
ATOM 585 O O . PRO A 1 74 ? -7.665 5.708 26.805 1.00 95.88 74 PRO A O 1
ATOM 588 N N . GLY A 1 75 ? -5.453 5.354 26.634 1.00 95.50 75 GLY A N 1
ATOM 589 C CA . GLY A 1 75 ? -5.387 4.161 27.467 1.00 95.50 75 GLY A CA 1
ATOM 590 C C . GLY A 1 75 ? -4.877 4.463 28.879 1.00 95.50 75 GLY A C 1
ATOM 591 O O . GLY A 1 75 ? -4.677 5.606 29.280 1.00 95.50 75 GLY A O 1
ATOM 592 N N . ASN A 1 76 ? -4.618 3.406 29.645 1.00 95.12 76 ASN A N 1
ATOM 593 C CA . ASN A 1 76 ? -4.066 3.461 31.001 1.00 95.12 76 ASN A CA 1
ATOM 594 C C . ASN A 1 76 ? -2.532 3.630 31.039 1.00 95.12 76 ASN A C 1
ATOM 596 O O . ASN A 1 76 ? -1.950 3.690 32.120 1.00 95.12 76 ASN A O 1
ATOM 600 N N . GLY A 1 77 ? -1.873 3.672 29.874 1.00 93.50 77 GLY A N 1
ATOM 601 C CA . GLY A 1 77 ? -0.425 3.852 29.747 1.00 93.50 77 GLY A CA 1
ATOM 602 C C . GLY A 1 77 ? 0.427 2.621 30.080 1.00 93.50 77 GLY A C 1
ATOM 603 O O . GLY A 1 77 ? 1.649 2.733 30.126 1.00 93.50 77 GLY A O 1
ATOM 604 N N . SER A 1 78 ? -0.172 1.444 30.299 1.00 94.88 78 SER A N 1
ATOM 605 C CA . SER A 1 78 ? 0.584 0.209 30.581 1.00 94.88 78 SER A CA 1
ATOM 606 C C . SER A 1 78 ? 1.359 -0.319 29.369 1.00 94.88 78 SER A C 1
ATOM 608 O O . SER A 1 78 ? 2.325 -1.068 29.527 1.00 94.88 78 SER A O 1
ATOM 610 N N . LYS A 1 79 ? 0.950 0.072 28.158 1.00 95.25 79 LYS A N 1
ATOM 611 C CA . LYS A 1 79 ? 1.597 -0.251 26.884 1.00 95.25 79 LYS A CA 1
ATOM 612 C C . LYS A 1 79 ? 1.672 0.979 25.981 1.00 95.25 79 LYS A C 1
ATOM 614 O O . LYS A 1 79 ? 0.875 1.908 26.099 1.00 95.25 79 LYS A O 1
ATOM 619 N N . ARG A 1 80 ? 2.627 0.959 25.046 1.00 96.44 80 ARG A N 1
ATOM 620 C CA . ARG A 1 80 ? 2.810 2.012 24.036 1.00 96.44 80 ARG A CA 1
ATOM 621 C C . ARG A 1 80 ? 1.635 2.054 23.034 1.00 96.44 80 ARG A C 1
ATOM 623 O O . ARG A 1 80 ? 0.935 1.049 22.891 1.00 96.44 80 ARG A O 1
ATOM 630 N N . PRO A 1 81 ? 1.411 3.172 22.321 1.00 97.44 81 PRO A N 1
ATOM 631 C CA . PRO A 1 81 ? 0.254 3.330 21.433 1.00 97.44 81 PRO A CA 1
ATOM 632 C C . PRO A 1 81 ? 0.190 2.320 20.277 1.00 97.44 81 PRO A C 1
ATOM 634 O O . PRO A 1 81 ? 1.215 1.788 19.844 1.00 97.44 81 PRO A O 1
ATOM 637 N N . LEU A 1 82 ? -1.018 2.072 19.767 1.00 97.25 82 LEU A N 1
ATOM 638 C CA . LEU A 1 82 ? -1.287 1.361 18.510 1.00 97.25 82 LEU A CA 1
ATOM 639 C C . LEU A 1 82 ? -1.915 2.336 17.509 1.00 97.25 82 LEU A C 1
ATOM 641 O O . LEU A 1 82 ? -2.919 2.971 17.826 1.00 97.25 82 LEU A O 1
ATOM 645 N N . LEU A 1 83 ? -1.349 2.423 16.307 1.00 98.12 83 LEU A N 1
ATOM 646 C CA . LEU A 1 83 ? -1.833 3.284 15.233 1.00 98.12 83 LEU A CA 1
ATOM 647 C C . LEU A 1 83 ? -2.717 2.507 14.251 1.00 98.12 83 LEU A C 1
ATOM 649 O O . LEU A 1 83 ? -2.291 1.508 13.680 1.00 98.12 83 LEU A O 1
ATOM 653 N N . LEU A 1 84 ? -3.935 2.992 14.027 1.00 98.12 84 LEU A N 1
ATOM 654 C CA . LEU A 1 84 ? -4.789 2.613 12.907 1.00 98.12 84 LEU A CA 1
ATOM 655 C C . LEU A 1 84 ? -4.572 3.633 11.788 1.00 98.12 84 LEU A C 1
ATOM 657 O O . LEU A 1 84 ? -4.977 4.788 11.926 1.00 98.12 84 LEU A O 1
ATOM 661 N N . LEU A 1 85 ? -3.900 3.217 10.716 1.00 97.69 85 LEU A N 1
ATOM 662 C CA . LEU A 1 85 ? -3.528 4.080 9.598 1.00 97.69 85 LEU A CA 1
ATOM 663 C C . LEU A 1 85 ? -4.357 3.731 8.360 1.00 97.69 85 LEU A C 1
ATOM 665 O O . LEU A 1 85 ? -4.461 2.565 7.978 1.00 97.69 85 LEU A O 1
ATOM 669 N N . SER A 1 86 ? -4.936 4.746 7.732 1.00 97.62 86 SER A N 1
ATOM 670 C CA . SER A 1 86 ? -5.613 4.649 6.440 1.00 97.62 86 SER A CA 1
ATOM 671 C C . SER A 1 86 ? -5.454 5.940 5.641 1.00 97.62 86 SER A C 1
ATOM 673 O O . SER A 1 86 ? -5.145 6.975 6.222 1.00 97.62 86 SER A O 1
ATOM 675 N N . HIS A 1 87 ? -5.679 5.905 4.329 1.00 97.94 87 HIS A N 1
ATOM 676 C CA . HIS A 1 87 ? -5.846 7.073 3.471 1.00 97.94 87 HIS A CA 1
ATOM 677 C C . HIS A 1 87 ? -7.298 7.232 2.995 1.00 97.94 87 HIS A C 1
ATOM 679 O O . HIS A 1 87 ? -8.110 6.308 3.081 1.00 97.94 87 HIS A O 1
ATOM 685 N N . VAL A 1 88 ? -7.666 8.447 2.587 1.00 98.06 88 VAL A N 1
ATOM 686 C CA . VAL A 1 88 ? -9.030 8.769 2.127 1.00 98.06 88 VAL A CA 1
ATOM 687 C C . VAL A 1 88 ? -9.087 9.255 0.686 1.00 98.06 88 VAL A C 1
ATOM 689 O O . VAL A 1 88 ? -10.194 9.410 0.156 1.00 98.06 88 VAL A O 1
ATOM 692 N N . ASP A 1 89 ? -7.944 9.523 0.058 1.00 98.00 89 ASP A N 1
ATOM 693 C CA . ASP A 1 89 ? -7.880 9.826 -1.363 1.00 98.00 89 ASP A CA 1
ATOM 694 C C . ASP A 1 89 ? -8.059 8.571 -2.217 1.00 98.00 89 ASP A C 1
ATOM 696 O O . ASP A 1 89 ? -8.112 7.449 -1.726 1.00 98.00 89 ASP A O 1
ATOM 700 N N . VAL A 1 90 ? -8.342 8.777 -3.499 1.00 98.00 90 VAL A N 1
ATOM 701 C CA . VAL A 1 90 ? -8.632 7.682 -4.427 1.00 98.00 90 VAL A CA 1
ATOM 702 C C . VAL A 1 90 ? -8.138 8.031 -5.825 1.00 98.00 90 VAL A C 1
ATOM 704 O O . VAL A 1 90 ? -8.201 9.192 -6.233 1.00 98.00 90 VAL A O 1
ATOM 707 N N . VAL A 1 91 ? -7.735 7.042 -6.620 1.00 96.75 91 VAL A N 1
ATOM 708 C CA . VAL A 1 91 ? -7.414 7.286 -8.040 1.00 96.75 91 VAL A CA 1
ATOM 709 C C . VAL A 1 91 ? -8.614 7.776 -8.884 1.00 96.75 91 VAL A C 1
ATOM 711 O O . VAL A 1 91 ? -9.782 7.552 -8.524 1.00 96.75 91 VAL A O 1
ATOM 714 N N . PRO A 1 92 ? -8.357 8.392 -10.060 1.00 96.12 92 PRO A N 1
ATOM 715 C CA . PRO A 1 92 ? -9.385 8.746 -11.038 1.00 96.12 92 PRO A CA 1
ATOM 716 C C . PRO A 1 92 ? -10.261 7.580 -11.523 1.00 96.12 92 PRO A C 1
ATOM 718 O O . PRO A 1 92 ? -9.977 6.391 -11.335 1.00 96.12 92 PRO A O 1
ATOM 721 N N . VAL A 1 93 ? -11.371 7.941 -12.169 1.00 95.81 93 VAL A N 1
ATOM 722 C CA . VAL A 1 93 ? -12.332 7.000 -12.755 1.00 95.81 93 VAL A CA 1
ATOM 723 C C . VAL A 1 93 ? -12.664 7.388 -14.191 1.00 95.81 93 VAL A C 1
ATOM 725 O O . VAL A 1 93 ? -12.914 8.554 -14.484 1.00 95.81 93 VAL A O 1
ATOM 728 N N . GLU A 1 94 ? -12.737 6.388 -15.061 1.00 94.00 94 GLU A N 1
ATOM 729 C CA . GLU A 1 94 ? -13.304 6.494 -16.408 1.00 94.00 94 GLU A CA 1
ATOM 730 C C . GLU A 1 94 ? -14.783 6.103 -16.319 1.00 94.00 94 GLU A C 1
ATOM 732 O O . GLU A 1 94 ? -15.125 4.920 -16.347 1.00 94.00 94 GLU A O 1
ATOM 737 N N . ARG A 1 95 ? -15.660 7.089 -16.079 1.00 95.06 95 ARG A N 1
ATOM 738 C CA . ARG A 1 95 ? -17.080 6.873 -15.727 1.00 95.06 95 ARG A CA 1
ATOM 739 C C . ARG A 1 95 ? -17.832 6.011 -16.743 1.00 95.06 95 ARG A C 1
ATOM 741 O O . ARG A 1 95 ? -18.703 5.244 -16.351 1.00 95.06 95 ARG A O 1
ATOM 748 N N . GLU A 1 96 ? -17.486 6.108 -18.018 1.00 96.69 96 GLU A N 1
ATOM 749 C CA . GLU A 1 96 ? -18.037 5.326 -19.126 1.00 96.69 96 GLU A CA 1
ATOM 750 C C . GLU A 1 96 ? -17.873 3.806 -18.961 1.00 96.69 96 GLU A C 1
ATOM 752 O O . GLU A 1 96 ? -18.647 3.037 -19.528 1.00 96.69 96 GLU A O 1
ATOM 757 N N . HIS A 1 97 ? -16.896 3.365 -18.166 1.00 95.56 97 HIS A N 1
ATOM 758 C CA . HIS A 1 97 ? -16.636 1.953 -17.892 1.00 95.56 97 HIS A CA 1
ATOM 759 C C . HIS A 1 97 ? -17.320 1.443 -16.619 1.00 95.56 97 HIS A C 1
ATOM 761 O O . HIS A 1 97 ? -17.217 0.258 -16.293 1.00 95.56 97 HIS A O 1
ATOM 767 N N . TRP A 1 98 ? -18.039 2.303 -15.897 1.00 96.75 98 TRP A N 1
ATOM 768 C CA . TRP A 1 98 ? -18.730 1.920 -14.675 1.00 96.75 98 TRP A CA 1
ATOM 769 C C . TRP A 1 98 ? -20.190 1.560 -14.930 1.00 96.75 98 TRP A C 1
ATOM 771 O O . TRP A 1 98 ? -20.936 2.274 -15.591 1.00 96.75 98 TRP A O 1
ATOM 781 N N . THR A 1 99 ? -20.627 0.451 -14.333 1.00 95.19 99 THR A N 1
ATOM 782 C CA . THR A 1 99 ? -22.036 0.025 -14.374 1.00 95.19 99 THR A CA 1
ATOM 783 C C . THR A 1 99 ? -22.903 0.661 -13.283 1.00 95.19 99 THR A C 1
ATOM 785 O O . THR A 1 99 ? -24.110 0.454 -13.291 1.00 95.19 99 THR A O 1
ATOM 788 N N . MET A 1 100 ? -22.281 1.335 -12.312 1.00 95.25 100 MET A N 1
ATOM 789 C CA . MET A 1 100 ? -22.897 2.006 -11.154 1.00 95.25 100 MET A CA 1
ATOM 790 C C . MET A 1 100 ? -22.202 3.355 -10.962 1.00 95.25 100 MET A C 1
ATOM 792 O O . MET A 1 100 ? -21.080 3.505 -11.445 1.00 95.25 100 MET A O 1
ATOM 796 N N . ASP A 1 101 ? -22.791 4.302 -10.232 1.00 97.31 101 ASP A N 1
ATOM 797 C CA . ASP A 1 101 ? -22.078 5.549 -9.927 1.00 97.31 101 ASP A CA 1
ATOM 798 C C . ASP A 1 101 ? -20.808 5.242 -9.098 1.00 97.31 101 ASP A C 1
ATOM 800 O O . ASP A 1 101 ? -20.925 4.710 -7.985 1.00 97.31 101 ASP A O 1
ATOM 804 N N . PRO A 1 102 ? -19.591 5.572 -9.587 1.00 97.69 102 PRO A N 1
ATOM 805 C CA . PRO A 1 102 ? -18.358 5.359 -8.835 1.00 97.69 102 PRO A CA 1
ATOM 806 C C . PRO A 1 102 ? -18.356 6.013 -7.451 1.00 97.69 102 PRO A C 1
ATOM 808 O O . PRO A 1 102 ? -17.643 5.543 -6.571 1.00 97.69 102 PRO A O 1
ATOM 811 N N . PHE A 1 103 ? -19.137 7.071 -7.237 1.00 98.06 103 PHE A N 1
ATOM 812 C CA . PHE A 1 103 ? -19.228 7.770 -5.954 1.00 98.06 103 PHE A CA 1
ATOM 813 C C . PHE A 1 103 ? -20.621 7.642 -5.319 1.00 98.06 103 PHE A C 1
ATOM 815 O O . PHE A 1 103 ? -20.946 8.379 -4.397 1.00 98.06 103 PHE A O 1
ATOM 822 N N . GLY A 1 104 ? -21.452 6.693 -5.767 1.00 97.38 104 GLY A N 1
ATOM 823 C CA . GLY A 1 104 ? -22.799 6.495 -5.216 1.00 97.38 104 GLY A CA 1
ATOM 824 C C . GLY A 1 104 ? -22.827 5.729 -3.886 1.00 97.38 104 GLY A C 1
ATOM 825 O O . GLY A 1 104 ? -23.696 5.966 -3.037 1.00 97.38 104 GLY A O 1
ATOM 826 N N . GLY A 1 105 ? -21.875 4.808 -3.687 1.00 96.88 105 GLY A N 1
ATOM 827 C CA . GLY A 1 105 ? -21.860 3.900 -2.534 1.00 96.88 105 GLY A CA 1
ATOM 828 C C . GLY A 1 105 ? -23.035 2.918 -2.558 1.00 96.88 105 GLY A C 1
ATOM 829 O O . GLY A 1 105 ? -23.639 2.634 -1.523 1.00 96.88 105 GLY A O 1
ATOM 830 N N . GLU A 1 106 ? -23.424 2.450 -3.743 1.00 97.12 106 GLU A N 1
ATOM 831 C CA . GLU A 1 106 ? -24.599 1.598 -3.930 1.00 97.12 106 GLU A CA 1
ATOM 832 C C . GLU A 1 106 ? -24.354 0.174 -3.423 1.00 97.12 106 GLU A C 1
ATOM 834 O O . GLU A 1 106 ? -23.306 -0.418 -3.682 1.00 97.12 106 GLU A O 1
ATOM 839 N N . ILE A 1 107 ? -25.345 -0.410 -2.743 1.00 97.50 107 ILE A N 1
ATOM 840 C CA . ILE A 1 107 ? -25.308 -1.814 -2.319 1.00 97.50 107 ILE A CA 1
ATOM 841 C C . ILE A 1 107 ? -26.149 -2.642 -3.289 1.00 97.50 107 ILE A C 1
ATOM 843 O O . ILE A 1 107 ? -27.352 -2.422 -3.422 1.00 97.50 107 ILE A O 1
ATOM 847 N N . ARG A 1 108 ? -25.535 -3.635 -3.937 1.00 96.12 108 ARG A N 1
ATOM 848 C CA . ARG A 1 108 ? -26.210 -4.575 -4.839 1.00 96.12 108 ARG A CA 1
ATOM 849 C C . ARG A 1 108 ? -25.678 -5.988 -4.621 1.00 96.12 108 ARG A C 1
ATOM 851 O O . ARG A 1 108 ? -24.473 -6.207 -4.595 1.00 96.12 108 ARG A O 1
ATOM 858 N N . ASN A 1 109 ? -26.580 -6.961 -4.487 1.00 94.81 109 ASN A N 1
ATOM 859 C CA . ASN A 1 109 ? -26.251 -8.387 -4.327 1.00 94.81 109 ASN A CA 1
ATOM 860 C C . ASN A 1 109 ? -25.280 -8.690 -3.167 1.00 94.81 109 ASN A C 1
ATOM 862 O O . ASN A 1 109 ? -24.439 -9.576 -3.281 1.00 94.81 109 ASN A O 1
ATOM 866 N N . GLY A 1 110 ? -25.375 -7.944 -2.061 1.00 93.88 110 GLY A N 1
ATOM 867 C CA . GLY A 1 110 ? -24.492 -8.114 -0.900 1.00 93.88 110 GLY A CA 1
ATOM 868 C C . GLY A 1 110 ? -23.109 -7.466 -1.038 1.00 93.88 110 GLY A C 1
ATOM 869 O O . GLY A 1 110 ? -22.279 -7.633 -0.150 1.00 93.88 110 GLY A O 1
ATOM 870 N N . TYR A 1 111 ? -22.867 -6.707 -2.110 1.00 96.19 111 TYR A N 1
ATOM 871 C CA . TYR A 1 111 ? -21.633 -5.954 -2.331 1.00 96.19 111 TYR A CA 1
ATOM 872 C C . TYR A 1 111 ? -21.913 -4.457 -2.358 1.00 96.19 111 TYR A C 1
ATOM 874 O O . TYR A 1 111 ? -22.947 -4.025 -2.864 1.00 96.19 111 TYR A O 1
ATOM 882 N N . ILE A 1 112 ? -20.968 -3.672 -1.850 1.00 97.25 112 ILE A N 1
ATOM 883 C CA . ILE A 1 112 ? -20.947 -2.218 -1.998 1.00 97.25 112 ILE A CA 1
ATOM 884 C C . ILE A 1 112 ? -20.063 -1.838 -3.186 1.00 97.25 112 ILE A C 1
ATOM 886 O O . ILE A 1 112 ? -18.935 -2.316 -3.310 1.00 97.25 112 ILE A O 1
ATOM 890 N N . TYR A 1 113 ? -20.586 -0.990 -4.063 1.00 97.75 113 TYR A N 1
ATOM 891 C CA . TYR A 1 113 ? -19.911 -0.518 -5.263 1.00 97.75 113 TYR A CA 1
ATOM 892 C C . TYR A 1 113 ? -19.529 0.952 -5.105 1.00 97.75 113 TYR A C 1
ATOM 894 O O . TYR A 1 113 ? -20.358 1.794 -4.757 1.00 97.75 113 TYR A O 1
ATOM 902 N N . GLY A 1 114 ? -18.260 1.249 -5.379 1.00 97.81 114 GLY A N 1
ATOM 903 C CA . GLY A 1 114 ? -17.742 2.610 -5.435 1.00 97.81 114 GLY A CA 1
ATOM 904 C C . GLY A 1 114 ? -16.216 2.666 -5.438 1.00 97.81 114 GLY A C 1
ATOM 905 O O . GLY A 1 114 ? -15.537 1.772 -4.927 1.00 97.81 114 GLY A O 1
ATOM 906 N N . ARG A 1 115 ? -15.665 3.732 -6.014 1.00 98.06 115 ARG A N 1
ATOM 907 C CA . ARG A 1 115 ? -14.249 4.088 -5.932 1.00 98.06 115 ARG A CA 1
ATOM 908 C C . ARG A 1 115 ? -13.902 4.369 -4.468 1.00 98.06 115 ARG A C 1
ATOM 910 O O . ARG A 1 115 ? -14.568 5.160 -3.806 1.00 98.06 115 ARG A O 1
ATOM 917 N N . GLY A 1 116 ? -12.884 3.683 -3.952 1.00 96.94 116 GLY A N 1
ATOM 918 C CA . GLY A 1 116 ? -12.555 3.701 -2.525 1.00 96.94 116 GLY A CA 1
ATOM 919 C C . GLY A 1 116 ? -13.061 2.494 -1.735 1.00 96.94 116 GLY A C 1
ATOM 920 O O . GLY A 1 116 ? -12.587 2.257 -0.630 1.00 96.94 116 GLY A O 1
ATOM 921 N N . ALA A 1 117 ? -14.010 1.708 -2.268 1.00 97.00 117 ALA A N 1
ATOM 922 C CA . ALA A 1 117 ? -14.636 0.618 -1.508 1.00 97.00 117 ALA A CA 1
ATOM 923 C C . 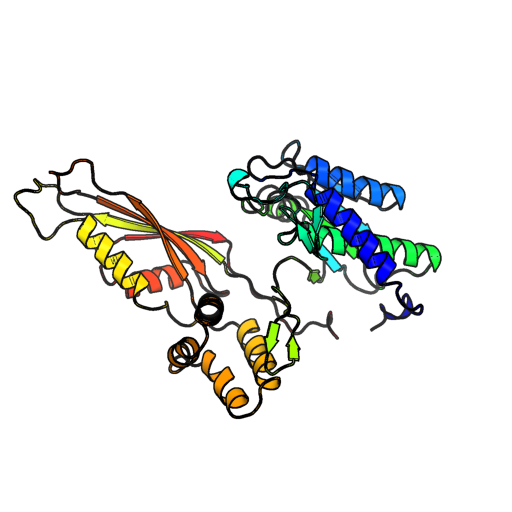ALA A 1 117 ? -13.625 -0.430 -1.013 1.00 97.00 117 ALA A C 1
ATOM 925 O O . ALA A 1 117 ? -13.742 -0.939 0.102 1.00 97.00 117 ALA A O 1
ATOM 926 N N . VAL A 1 118 ? -12.635 -0.732 -1.854 1.00 94.38 118 VAL A N 1
ATOM 927 C CA . VAL A 1 118 ? -11.506 -1.612 -1.533 1.00 94.38 118 VAL A CA 1
ATOM 928 C C . VAL A 1 118 ? -10.291 -0.788 -1.128 1.00 94.38 118 VAL A C 1
ATOM 930 O O . VAL A 1 118 ? -9.760 -1.023 -0.048 1.00 94.38 118 VAL A O 1
ATOM 933 N N . ASP A 1 119 ? -9.906 0.165 -1.981 1.00 95.25 119 ASP A N 1
ATOM 934 C CA . ASP A 1 119 ? -8.688 0.966 -1.860 1.00 95.25 119 ASP A CA 1
ATOM 935 C C . ASP A 1 119 ? -9.009 2.471 -1.732 1.00 95.25 119 ASP A C 1
ATOM 937 O O . ASP A 1 119 ? -9.398 3.093 -2.723 1.00 95.25 119 ASP A O 1
ATOM 941 N N . MET A 1 120 ? -9.001 3.038 -0.518 1.00 95.00 120 MET A N 1
ATOM 942 C CA . MET A 1 120 ? -8.990 2.260 0.739 1.00 95.00 120 MET A CA 1
ATOM 943 C C . MET A 1 120 ? -9.951 2.728 1.834 1.00 95.00 120 MET A C 1
ATOM 945 O O . MET A 1 120 ? -9.908 2.253 2.972 1.00 95.00 120 MET A O 1
ATOM 949 N N . LYS A 1 121 ? -10.968 3.509 1.458 1.00 98.06 121 LYS A N 1
ATOM 950 C CA . LYS A 1 121 ? -12.067 3.944 2.343 1.00 98.06 121 LYS A CA 1
ATOM 951 C C . LYS A 1 121 ? -12.759 2.797 3.081 1.00 98.06 121 LYS A C 1
ATOM 953 O O . LYS A 1 121 ? -13.285 2.998 4.175 1.00 98.06 121 LYS A O 1
ATOM 958 N N . GLY A 1 122 ? -12.742 1.583 2.525 1.00 96.50 122 GLY A N 1
ATOM 959 C CA . GLY A 1 122 ? -13.193 0.374 3.217 1.00 96.50 122 GLY A CA 1
ATOM 960 C C . GLY A 1 122 ? -12.443 0.112 4.526 1.00 96.50 122 GLY A C 1
ATOM 961 O O . GLY A 1 122 ? -13.063 -0.225 5.537 1.00 96.50 122 GLY A O 1
ATOM 962 N N . MET A 1 123 ? -11.117 0.264 4.531 1.00 95.94 123 MET A N 1
ATOM 963 C CA . MET A 1 123 ? -10.294 0.165 5.737 1.00 95.94 123 MET A CA 1
ATOM 964 C C . MET A 1 123 ? -10.563 1.328 6.691 1.00 95.94 123 MET A C 1
ATOM 966 O O . MET A 1 123 ? -10.813 1.064 7.866 1.00 95.94 123 MET A O 1
ATOM 970 N N . THR A 1 124 ? -10.623 2.564 6.190 1.00 98.12 124 THR A N 1
ATOM 971 C CA . THR A 1 124 ? -10.968 3.750 6.993 1.00 98.12 124 THR A CA 1
ATOM 972 C C . THR A 1 124 ? -12.291 3.567 7.737 1.00 98.12 124 THR A C 1
ATOM 974 O O . THR A 1 124 ? -12.365 3.799 8.940 1.00 98.12 124 THR A O 1
ATOM 977 N N . ALA A 1 125 ? -13.334 3.079 7.055 1.00 98.44 125 ALA A N 1
ATOM 978 C CA . ALA A 1 125 ? -14.645 2.831 7.652 1.00 98.44 125 ALA A CA 1
ATOM 979 C C . ALA A 1 125 ? -14.587 1.787 8.779 1.00 98.44 125 ALA A C 1
ATOM 981 O O . ALA A 1 125 ? -15.175 1.981 9.846 1.00 98.44 125 ALA A O 1
ATOM 982 N N . LYS A 1 126 ? -13.852 0.688 8.566 1.00 97.06 126 LYS A N 1
ATOM 983 C CA . LYS A 1 126 ? -13.646 -0.362 9.578 1.00 97.06 126 LYS A CA 1
ATOM 984 C C . LYS A 1 126 ? -12.876 0.166 10.790 1.00 97.06 126 LYS A C 1
ATOM 986 O O . LYS A 1 126 ? -13.280 -0.098 11.920 1.00 97.06 126 LYS A O 1
ATOM 991 N N . GLN A 1 127 ? -11.802 0.920 10.560 1.00 97.88 127 GLN A N 1
ATOM 992 C CA . GLN A 1 127 ? -10.991 1.521 11.620 1.00 97.88 127 GLN A CA 1
ATOM 993 C C . GLN A 1 127 ? -11.796 2.546 12.426 1.00 97.88 127 GLN A C 1
ATOM 995 O O . GLN A 1 127 ? -11.785 2.475 13.650 1.00 97.88 127 GLN A O 1
ATOM 1000 N N . LEU A 1 128 ? -12.560 3.424 11.766 1.00 98.62 128 LEU A N 1
ATOM 1001 C CA . LEU A 1 128 ? -13.449 4.379 12.432 1.00 98.62 128 LEU A CA 1
ATOM 1002 C C . LEU A 1 128 ? -14.499 3.665 13.293 1.00 98.62 128 LEU A C 1
ATOM 1004 O O . LEU A 1 128 ? -14.658 4.002 14.461 1.00 98.62 128 LEU A O 1
ATOM 1008 N N . THR A 1 129 ? -15.164 2.643 12.749 1.00 98.44 129 THR A N 1
ATOM 1009 C CA . THR A 1 129 ? -16.175 1.862 13.488 1.00 98.44 129 THR A CA 1
ATOM 1010 C C . THR A 1 129 ? -15.580 1.232 14.745 1.00 98.44 129 THR A C 1
ATOM 1012 O O . THR A 1 129 ? -16.145 1.350 15.829 1.00 98.44 129 THR A O 1
ATOM 1015 N N . LEU A 1 130 ? -14.419 0.580 14.613 1.00 96.50 130 LEU A N 1
ATOM 1016 C CA . LEU A 1 130 ? -13.710 -0.025 15.740 1.00 96.50 130 LEU A CA 1
ATOM 1017 C C . LEU A 1 130 ? -13.334 1.029 16.788 1.00 96.50 130 LEU A C 1
ATOM 1019 O O . LEU A 1 130 ? -13.522 0.807 17.981 1.00 96.50 130 LEU A O 1
ATOM 1023 N N . PHE A 1 131 ? -12.816 2.168 16.339 1.00 97.75 131 PHE A N 1
ATOM 1024 C CA . PHE A 1 131 ? -12.371 3.251 17.202 1.00 97.75 131 PHE A CA 1
ATOM 1025 C C . PHE A 1 131 ? -13.526 3.845 18.021 1.00 97.75 131 PHE A C 1
ATOM 1027 O O . PHE A 1 131 ? -13.423 3.940 19.243 1.00 97.75 131 PHE A O 1
ATOM 1034 N N . LEU A 1 132 ? -14.654 4.160 17.373 1.00 97.75 132 LEU A N 1
ATOM 1035 C CA . LEU A 1 132 ? -15.865 4.655 18.039 1.00 97.75 132 LEU A CA 1
ATOM 1036 C C . LEU A 1 132 ? -16.449 3.604 18.989 1.00 97.75 132 LEU A C 1
ATOM 1038 O O . LEU A 1 132 ? -16.825 3.927 20.113 1.00 97.75 132 LEU A O 1
ATOM 1042 N N . HIS A 1 133 ? -16.487 2.336 18.574 1.00 95.94 133 HIS A N 1
ATOM 1043 C CA . HIS A 1 133 ? -16.968 1.248 19.421 1.00 95.94 133 HIS A CA 1
ATOM 1044 C C . HIS A 1 133 ? -16.150 1.117 20.712 1.00 95.94 133 HIS A C 1
ATOM 1046 O O . HIS A 1 133 ? -16.727 1.020 21.795 1.00 95.94 133 HIS A O 1
ATOM 1052 N N . LEU A 1 134 ? -14.818 1.158 20.617 1.00 94.75 134 LEU A N 1
ATOM 1053 C CA . LEU A 1 134 ? -13.941 1.081 21.786 1.00 94.75 134 LEU A CA 1
ATOM 1054 C C . LEU A 1 134 ? -14.057 2.318 22.681 1.00 94.75 134 LEU A C 1
ATOM 1056 O O . LEU A 1 134 ? -14.027 2.174 23.901 1.00 94.75 134 LEU A O 1
ATOM 1060 N N . ALA A 1 135 ? -14.237 3.509 22.103 1.00 95.38 135 ALA A N 1
ATOM 1061 C CA . ALA A 1 135 ? -14.477 4.728 22.873 1.00 95.38 135 ALA A CA 1
ATOM 1062 C C . ALA A 1 135 ? -15.780 4.638 23.684 1.00 95.38 135 ALA A C 1
ATOM 1064 O O . ALA A 1 135 ? -15.775 4.879 24.893 1.00 95.38 135 ALA A O 1
ATOM 1065 N N . ARG A 1 136 ? -16.875 4.200 23.048 1.00 94.94 136 ARG A N 1
ATOM 1066 C CA . ARG A 1 136 ? -18.172 3.976 23.707 1.00 94.94 136 ARG A CA 1
ATOM 1067 C C . ARG A 1 136 ? -18.065 2.926 24.810 1.00 94.94 136 ARG A C 1
ATOM 1069 O O . ARG A 1 136 ? -18.493 3.179 25.930 1.00 94.94 136 ARG A O 1
ATOM 1076 N N . ALA A 1 137 ? -17.418 1.792 24.535 1.00 92.25 137 ALA A N 1
ATOM 1077 C CA . ALA A 1 137 ? -17.217 0.735 25.524 1.00 92.25 137 ALA A CA 1
ATOM 1078 C C . ALA A 1 137 ? -16.381 1.210 26.728 1.00 92.25 137 ALA A C 1
ATOM 1080 O O . ALA A 1 137 ? -16.699 0.884 27.873 1.00 92.25 137 ALA A O 1
ATOM 1081 N N . ALA A 1 138 ? -15.332 2.007 26.498 1.00 92.25 138 ALA A N 1
ATOM 1082 C CA . ALA A 1 138 ? -14.532 2.602 27.569 1.00 92.25 138 ALA A CA 1
ATOM 1083 C C . ALA A 1 138 ? -15.349 3.569 28.430 1.00 92.25 138 ALA A C 1
ATOM 1085 O O . ALA A 1 138 ? -15.264 3.524 29.657 1.00 92.25 138 ALA A O 1
ATOM 1086 N N . HIS A 1 139 ? -16.184 4.395 27.799 1.00 91.69 139 HIS A N 1
ATOM 1087 C CA . HIS A 1 139 ? -17.076 5.311 28.499 1.00 91.69 139 HIS A CA 1
ATOM 1088 C C . HIS A 1 139 ? -18.146 4.572 29.323 1.00 91.69 139 HIS A C 1
ATOM 1090 O O . HIS A 1 139 ? -18.332 4.875 30.498 1.00 91.69 139 HIS A O 1
ATOM 1096 N N . GLU A 1 140 ? -18.812 3.569 28.745 1.00 92.25 140 GLU A N 1
ATOM 1097 C CA . GLU A 1 140 ? -19.866 2.787 29.409 1.00 92.25 140 GLU A CA 1
ATOM 1098 C C . GLU A 1 140 ? -19.347 1.979 30.605 1.00 92.25 140 GLU A C 1
ATOM 1100 O O . GLU A 1 140 ? -20.020 1.876 31.631 1.00 92.25 140 GLU A O 1
ATOM 1105 N N . THR A 1 141 ? -18.152 1.395 30.484 1.00 90.69 141 THR A N 1
ATOM 1106 C CA . THR A 1 141 ? -17.575 0.521 31.519 1.00 90.69 141 THR A CA 1
ATOM 1107 C C . THR A 1 141 ? -16.695 1.263 32.525 1.00 90.69 141 THR A C 1
ATOM 1109 O O . THR A 1 141 ? -16.373 0.708 33.577 1.00 90.69 141 THR A O 1
ATOM 1112 N N . GLY A 1 142 ? -16.257 2.485 32.203 1.00 91.06 142 GLY A N 1
ATOM 1113 C CA . GLY A 1 142 ? -15.243 3.221 32.960 1.00 91.06 142 GLY A CA 1
ATOM 1114 C C . GLY A 1 142 ? -13.848 2.581 32.921 1.00 91.06 142 GLY A C 1
ATOM 1115 O O . GLY A 1 142 ? -12.983 2.955 33.713 1.00 91.06 142 GLY A O 1
ATOM 1116 N N . GLN A 1 143 ? -13.617 1.597 32.045 1.00 90.25 143 GLN A N 1
ATOM 1117 C CA . GLN A 1 143 ? -12.332 0.913 31.908 1.00 90.25 143 GLN A CA 1
ATOM 1118 C C . GLN A 1 143 ? -11.543 1.496 30.735 1.00 90.25 143 GLN A C 1
ATOM 1120 O O . GLN A 1 143 ? -12.037 1.577 29.616 1.00 90.25 143 GLN A O 1
ATOM 1125 N N . ALA A 1 144 ? -10.293 1.881 30.984 1.00 91.44 144 ALA A N 1
ATOM 1126 C CA . ALA A 1 144 ? -9.384 2.325 29.933 1.00 91.44 144 ALA A CA 1
ATOM 1127 C C . ALA A 1 144 ? -8.702 1.132 29.241 1.00 91.44 144 ALA A C 1
ATOM 1129 O O . ALA A 1 144 ? -8.421 0.109 29.871 1.00 91.44 144 ALA A O 1
ATOM 1130 N N . LEU A 1 145 ? -8.371 1.300 27.958 1.00 93.31 145 LEU A N 1
ATOM 1131 C CA . LEU A 1 145 ? -7.549 0.355 27.197 1.00 93.31 145 LEU A CA 1
ATOM 1132 C C . LEU A 1 145 ? -6.134 0.250 27.792 1.00 93.31 145 LEU A C 1
ATOM 1134 O O . LEU A 1 145 ? -5.633 1.197 28.385 1.00 93.31 145 LEU A O 1
ATOM 1138 N N . ASP A 1 146 ? -5.433 -0.864 27.571 1.00 93.44 146 ASP A N 1
ATOM 1139 C CA . ASP A 1 146 ? -4.042 -1.025 28.042 1.00 93.44 146 ASP A CA 1
ATOM 1140 C C . ASP A 1 146 ? -3.031 -0.118 27.310 1.00 93.44 146 ASP A C 1
ATOM 1142 O O . ASP A 1 146 ? -1.921 0.108 27.786 1.00 93.44 146 ASP A O 1
ATOM 1146 N N . ARG A 1 147 ? -3.405 0.388 26.135 1.00 95.12 147 ARG A N 1
ATOM 1147 C CA . ARG A 1 147 ? -2.614 1.286 25.289 1.00 95.12 147 ARG A CA 1
ATOM 1148 C C . ARG A 1 147 ? -3.513 2.368 24.724 1.00 95.12 147 ARG A C 1
ATOM 1150 O O . ARG A 1 147 ? -4.712 2.144 24.567 1.00 95.12 147 ARG A O 1
ATOM 1157 N N . ASP A 1 148 ? -2.913 3.483 24.342 1.00 97.00 148 ASP A N 1
ATOM 1158 C CA . ASP A 1 148 ? -3.598 4.438 23.483 1.00 97.00 148 ASP A CA 1
ATOM 1159 C C . ASP A 1 148 ? -3.920 3.794 22.137 1.00 97.00 148 ASP A C 1
ATOM 1161 O O . ASP A 1 148 ? -3.098 3.068 21.563 1.00 97.00 148 ASP A O 1
ATOM 1165 N N . LEU A 1 149 ? -5.104 4.103 21.624 1.00 97.81 149 LEU A N 1
ATOM 1166 C CA . LEU A 1 149 ? -5.461 3.828 20.244 1.00 97.81 149 LEU A CA 1
ATOM 1167 C C . LEU A 1 149 ? -5.419 5.149 19.482 1.00 97.81 149 LEU A C 1
ATOM 1169 O O . LEU A 1 149 ? -6.077 6.115 19.869 1.00 97.81 149 LEU A O 1
ATOM 1173 N N . LEU A 1 150 ? -4.627 5.189 18.417 1.00 98.50 150 LEU A N 1
ATOM 1174 C CA . LEU A 1 150 ? -4.518 6.333 17.523 1.00 98.50 150 LEU A CA 1
ATOM 1175 C C . LEU A 1 150 ? -5.250 6.004 16.224 1.00 98.50 150 LEU A C 1
ATOM 1177 O O . LEU A 1 150 ? -5.100 4.904 15.695 1.00 98.50 150 LEU A O 1
ATOM 1181 N N . LEU A 1 151 ? -6.020 6.951 15.704 1.00 98.69 151 LEU A N 1
ATOM 1182 C CA . LEU A 1 151 ? -6.625 6.879 14.377 1.00 98.69 151 LEU A CA 1
ATOM 1183 C C . LEU A 1 151 ? -5.984 7.955 13.509 1.00 98.69 151 LEU A C 1
ATOM 1185 O O . LEU A 1 151 ? -6.002 9.125 13.884 1.00 98.69 151 LEU A O 1
ATOM 1189 N N . LEU A 1 152 ? -5.442 7.570 12.357 1.00 98.62 152 LEU A N 1
ATOM 1190 C CA . LEU A 1 152 ? -4.854 8.492 11.397 1.00 98.62 152 LEU A CA 1
ATOM 1191 C C . LEU A 1 152 ? -5.393 8.205 9.995 1.00 98.62 152 LEU A C 1
ATOM 1193 O O . LEU A 1 152 ? -5.043 7.200 9.381 1.00 98.62 152 LEU A O 1
ATOM 1197 N N . ALA A 1 153 ? -6.246 9.105 9.509 1.00 98.31 153 ALA A N 1
ATOM 1198 C CA . ALA A 1 153 ? -6.762 9.109 8.146 1.00 98.31 153 ALA A CA 1
ATOM 1199 C C . ALA A 1 153 ? -5.998 10.164 7.334 1.00 98.31 153 ALA A C 1
ATOM 1201 O O . ALA A 1 153 ? -6.155 11.363 7.578 1.00 98.31 153 ALA A O 1
ATOM 1202 N N . VAL A 1 154 ? -5.141 9.736 6.410 1.00 97.75 154 VAL A N 1
ATOM 1203 C CA . VAL A 1 154 ? -4.257 10.621 5.644 1.00 97.75 154 VAL A CA 1
ATOM 1204 C C . VAL A 1 154 ? -4.791 10.971 4.266 1.00 97.75 154 VAL A C 1
ATOM 1206 O O . VAL A 1 154 ? -5.596 10.254 3.679 1.00 97.75 154 VAL A O 1
ATOM 1209 N N . ALA A 1 155 ? -4.319 12.102 3.760 1.00 97.06 155 ALA A N 1
ATOM 1210 C CA . ALA A 1 155 ? -4.468 12.494 2.370 1.00 97.06 155 ALA A CA 1
ATOM 1211 C C . ALA A 1 155 ? -3.256 12.052 1.537 1.00 97.06 155 ALA A C 1
ATOM 1213 O O . ALA A 1 155 ? -2.171 11.819 2.072 1.00 97.06 155 ALA A O 1
ATOM 1214 N N . ASP A 1 156 ? -3.419 12.117 0.220 1.00 96.19 156 ASP A N 1
ATOM 1215 C CA . ASP A 1 156 ? -2.346 12.133 -0.773 1.00 96.19 156 ASP A CA 1
ATOM 1216 C C . ASP A 1 156 ? -1.578 10.824 -1.002 1.00 96.19 156 ASP A C 1
ATOM 1218 O O . ASP A 1 156 ? -0.546 10.875 -1.667 1.00 96.19 156 ASP A O 1
ATOM 1222 N N . GLU A 1 157 ? -2.030 9.676 -0.495 1.00 94.94 157 GLU A N 1
ATOM 1223 C CA . GLU A 1 157 ? -1.309 8.401 -0.664 1.00 94.94 157 GLU A CA 1
ATOM 1224 C C . GLU A 1 157 ? -1.171 8.028 -2.148 1.00 94.94 157 GLU A C 1
ATOM 1226 O O . GLU A 1 157 ? -0.053 7.811 -2.628 1.00 94.94 157 GLU A O 1
ATOM 1231 N N . GLU A 1 158 ? -2.254 8.177 -2.915 1.00 93.38 158 GLU A N 1
ATOM 1232 C CA . GLU A 1 158 ? -2.335 7.835 -4.343 1.00 93.38 158 GLU A CA 1
ATOM 1233 C C . GLU A 1 158 ? -1.445 8.747 -5.220 1.00 93.38 158 GLU A C 1
ATOM 1235 O O . GLU A 1 158 ? -1.240 8.504 -6.413 1.00 93.38 158 GLU A O 1
ATOM 1240 N N . GLN A 1 159 ? -0.897 9.821 -4.633 1.00 90.12 159 GLN A N 1
ATOM 1241 C CA . GLN A 1 159 ? 0.121 10.703 -5.214 1.00 90.12 159 GLN A CA 1
ATOM 1242 C C . GLN A 1 159 ? 1.366 10.805 -4.318 1.00 90.12 159 GLN A C 1
ATOM 1244 O O . GLN A 1 159 ? 1.915 11.888 -4.103 1.00 90.12 159 GLN A O 1
ATOM 1249 N N . HIS A 1 160 ? 1.893 9.655 -3.888 1.00 85.62 160 HIS A N 1
ATOM 1250 C CA . HIS A 1 160 ? 3.185 9.495 -3.197 1.00 85.62 160 HIS A CA 1
ATOM 1251 C C . HIS A 1 160 ? 3.196 9.880 -1.707 1.00 85.62 160 HIS A C 1
ATOM 1253 O O . HIS A 1 160 ? 4.256 9.854 -1.081 1.00 85.62 160 HIS A O 1
ATOM 1259 N N . GLY A 1 161 ? 2.063 10.275 -1.126 1.00 92.06 161 GLY A N 1
ATOM 1260 C CA . GLY A 1 161 ? 1.929 10.602 0.296 1.00 92.06 161 GLY A CA 1
ATOM 1261 C C . GLY A 1 161 ? 2.697 11.850 0.740 1.00 92.06 161 GLY A C 1
ATOM 1262 O O . GLY A 1 161 ? 2.935 12.023 1.940 1.00 92.06 161 GLY A O 1
ATOM 1263 N N . THR A 1 162 ? 3.103 12.722 -0.193 1.00 93.12 162 THR A N 1
ATOM 1264 C CA . THR A 1 162 ? 3.985 13.869 0.096 1.00 93.12 162 THR A CA 1
ATOM 1265 C C . THR A 1 162 ? 3.322 14.858 1.052 1.00 93.12 162 THR A C 1
ATOM 1267 O O . THR A 1 162 ? 3.962 15.338 1.988 1.00 93.12 162 THR A O 1
ATOM 1270 N N . HIS A 1 163 ? 2.036 15.140 0.840 1.00 94.44 163 HIS A N 1
ATOM 1271 C CA . HIS A 1 163 ? 1.252 16.059 1.668 1.00 94.44 163 HIS A CA 1
ATOM 1272 C C . HIS A 1 163 ? 0.553 15.369 2.851 1.00 94.44 163 HIS A C 1
ATOM 1274 O O . HIS A 1 163 ? 0.048 16.053 3.738 1.00 94.44 163 HIS A O 1
ATOM 1280 N N . GLY A 1 164 ? 0.535 14.036 2.881 1.00 95.38 164 GLY A N 1
ATOM 1281 C CA . GLY A 1 164 ? 0.019 13.235 3.988 1.00 95.38 164 GLY A CA 1
ATOM 1282 C C . GLY A 1 164 ? 1.139 12.730 4.884 1.00 95.38 164 GLY A C 1
ATOM 1283 O O . GLY A 1 164 ? 1.752 13.493 5.639 1.00 95.38 164 GLY A O 1
ATOM 1284 N N . MET A 1 165 ? 1.420 11.426 4.800 1.00 95.00 165 MET A N 1
ATOM 1285 C CA . MET A 1 165 ? 2.345 10.768 5.721 1.00 95.00 165 MET A CA 1
ATOM 1286 C C . MET A 1 165 ? 3.770 11.318 5.689 1.00 95.00 165 MET A C 1
ATOM 1288 O O . MET A 1 165 ? 4.363 11.478 6.756 1.00 95.00 165 MET A O 1
ATOM 1292 N N . ALA A 1 166 ? 4.327 11.656 4.524 1.00 94.56 166 ALA A N 1
ATOM 1293 C CA . ALA A 1 166 ? 5.686 12.195 4.468 1.00 94.56 166 ALA A CA 1
ATOM 1294 C C . ALA A 1 166 ? 5.782 13.552 5.185 1.00 94.56 166 ALA A C 1
ATOM 1296 O O . ALA A 1 166 ? 6.760 13.829 5.887 1.00 94.56 166 ALA A O 1
ATOM 1297 N N . TRP A 1 167 ? 4.749 14.392 5.058 1.00 97.06 167 TRP A N 1
ATOM 1298 C CA . TRP A 1 167 ? 4.688 15.661 5.772 1.00 97.06 167 TRP A CA 1
ATOM 1299 C C . TRP A 1 167 ? 4.546 15.450 7.281 1.00 97.06 167 TRP A C 1
ATOM 1301 O O . TRP A 1 167 ? 5.294 16.071 8.039 1.00 97.06 167 TRP A O 1
ATOM 1311 N N . ILE A 1 168 ? 3.638 14.565 7.712 1.00 97.75 168 ILE A N 1
ATOM 1312 C CA . ILE A 1 168 ? 3.405 14.248 9.131 1.00 97.75 168 ILE A CA 1
ATOM 1313 C C . ILE A 1 168 ? 4.677 13.693 9.772 1.00 97.75 168 ILE A C 1
ATOM 1315 O O . ILE A 1 168 ? 5.111 14.212 10.794 1.00 97.75 168 ILE A O 1
ATOM 1319 N N . ALA A 1 169 ? 5.331 12.714 9.146 1.00 96.31 169 ALA A N 1
ATOM 1320 C CA . ALA A 1 169 ? 6.559 12.123 9.672 1.00 96.31 169 ALA A CA 1
ATOM 1321 C C . ALA A 1 169 ? 7.682 13.155 9.868 1.00 96.31 169 ALA A C 1
ATOM 1323 O O . ALA A 1 169 ? 8.496 13.026 10.780 1.00 96.31 169 ALA A O 1
ATOM 1324 N N . LYS A 1 170 ? 7.722 14.197 9.029 1.00 97.25 170 LYS A N 1
ATOM 1325 C CA . LYS A 1 170 ? 8.736 15.252 9.098 1.00 97.25 170 LYS A CA 1
ATOM 1326 C C . LYS A 1 170 ? 8.400 16.371 10.089 1.00 97.25 170 LYS A C 1
ATOM 1328 O O . LYS A 1 170 ? 9.311 16.885 10.731 1.00 97.25 170 LYS A O 1
ATOM 1333 N N . HIS A 1 171 ? 7.140 16.795 10.173 1.00 97.94 171 HIS A N 1
ATOM 1334 C CA . HIS A 1 171 ? 6.754 18.022 10.891 1.00 97.94 171 HIS A CA 1
ATOM 1335 C C . HIS A 1 171 ? 5.908 17.778 12.141 1.00 97.94 171 HIS A C 1
ATOM 1337 O O . HIS A 1 171 ? 5.788 18.682 12.964 1.00 97.94 171 HIS A O 1
ATOM 1343 N N . ALA A 1 172 ? 5.318 16.593 12.267 1.00 97.12 172 ALA A N 1
ATOM 1344 C CA . ALA A 1 172 ? 4.506 16.188 13.406 1.00 97.12 172 ALA A CA 1
ATOM 1345 C C . ALA A 1 172 ? 4.763 14.708 13.788 1.00 97.12 172 ALA A C 1
ATOM 1347 O O . ALA A 1 172 ? 3.811 13.923 13.871 1.00 97.12 172 ALA A O 1
ATOM 1348 N N . PRO A 1 173 ? 6.035 14.283 13.973 1.00 97.25 173 PRO A N 1
ATOM 1349 C CA . PRO A 1 173 ? 6.370 12.888 14.273 1.00 97.25 173 PRO A CA 1
ATOM 1350 C C . PRO A 1 173 ? 5.717 12.382 15.567 1.00 97.25 173 PRO A C 1
ATOM 1352 O O . PRO A 1 173 ? 5.498 11.182 15.710 1.00 97.25 173 PRO A O 1
ATOM 1355 N N . GLU A 1 174 ? 5.345 13.278 16.487 1.00 96.19 174 GLU A N 1
ATOM 1356 C CA . GLU A 1 174 ? 4.616 12.938 17.710 1.00 96.19 174 GLU A CA 1
ATOM 1357 C C . GLU A 1 174 ? 3.240 12.309 17.442 1.00 96.19 174 GLU A C 1
ATOM 1359 O O . GLU A 1 174 ? 2.738 11.559 18.274 1.00 96.19 174 GLU A O 1
ATOM 1364 N N . LEU A 1 175 ? 2.632 12.574 16.278 1.00 96.56 175 LEU A N 1
ATOM 1365 C CA . LEU A 1 175 ? 1.326 12.017 15.907 1.00 96.56 175 LEU A CA 1
ATOM 1366 C C . LEU A 1 175 ? 1.402 10.544 15.488 1.00 96.56 175 LEU A C 1
ATOM 1368 O O . LEU A 1 175 ? 0.375 9.866 15.438 1.00 96.56 175 LEU A O 1
ATOM 1372 N N . ILE A 1 176 ? 2.606 10.052 15.193 1.00 96.50 176 ILE A N 1
ATOM 1373 C CA . ILE A 1 176 ? 2.861 8.682 14.735 1.00 96.50 176 ILE A CA 1
ATOM 1374 C C . ILE A 1 176 ? 3.816 7.913 15.651 1.00 96.50 176 ILE A C 1
ATOM 1376 O O . ILE A 1 176 ? 4.280 6.836 15.280 1.00 96.50 176 ILE A O 1
ATOM 1380 N N . ASP A 1 177 ? 4.097 8.431 16.849 1.00 96.56 177 ASP A N 1
ATOM 1381 C CA . ASP A 1 177 ? 4.849 7.694 17.865 1.00 96.56 177 ASP A CA 1
ATOM 1382 C C . ASP A 1 177 ? 3.984 6.568 18.453 1.00 96.56 177 ASP A C 1
ATOM 1384 O O . ASP A 1 177 ? 3.295 6.712 19.466 1.00 96.56 177 ASP A O 1
ATOM 1388 N N . ALA A 1 178 ? 4.005 5.428 17.770 1.00 96.69 178 ALA A N 1
ATOM 1389 C CA . ALA A 1 178 ? 3.312 4.211 18.148 1.00 96.69 178 ALA A CA 1
ATOM 1390 C C . ALA A 1 178 ? 4.280 3.023 18.179 1.00 96.69 178 ALA A C 1
ATOM 1392 O O . ALA A 1 178 ? 5.327 3.013 17.535 1.00 96.69 178 ALA A O 1
ATOM 1393 N N . GLU A 1 179 ? 3.929 1.998 18.951 1.00 95.44 179 GLU A N 1
ATOM 1394 C CA . GLU A 1 179 ? 4.668 0.731 18.965 1.00 95.44 179 GLU A CA 1
ATOM 1395 C C . GLU A 1 179 ? 4.421 -0.079 17.696 1.00 95.44 179 GLU A C 1
ATOM 1397 O O . GLU A 1 179 ? 5.328 -0.726 17.183 1.00 95.44 179 GLU A O 1
ATOM 1402 N N . TYR A 1 180 ? 3.183 -0.026 17.209 1.00 94.38 180 TYR A N 1
ATOM 1403 C CA . TYR A 1 180 ? 2.719 -0.753 16.041 1.00 94.38 180 TYR A CA 1
ATOM 1404 C C . TYR A 1 180 ? 1.794 0.134 15.215 1.00 94.38 180 TYR A C 1
ATOM 1406 O O . TYR A 1 180 ? 1.049 0.945 15.774 1.00 94.38 180 TYR A O 1
ATOM 1414 N N . ALA A 1 181 ? 1.789 -0.085 13.903 1.00 94.12 181 ALA A N 1
ATOM 1415 C CA . ALA A 1 181 ? 0.817 0.486 12.986 1.00 94.12 181 ALA A CA 1
ATOM 1416 C C . ALA A 1 181 ? 0.121 -0.638 12.213 1.00 94.12 181 ALA A C 1
ATOM 1418 O O . ALA A 1 181 ? 0.772 -1.533 11.681 1.00 94.12 181 ALA A O 1
ATOM 1419 N N . LEU A 1 182 ? -1.207 -0.592 12.171 1.00 92.81 182 LEU A N 1
ATOM 1420 C CA . LEU A 1 182 ? -2.028 -1.402 11.283 1.00 92.81 182 LEU A CA 1
ATOM 1421 C C . LEU A 1 182 ? -2.457 -0.502 10.131 1.00 92.81 182 LEU A C 1
ATOM 1423 O O . LEU A 1 182 ? -3.292 0.386 10.319 1.00 92.81 182 LEU A O 1
ATOM 1427 N N . ASN A 1 183 ? -1.852 -0.715 8.969 1.00 90.94 183 ASN A N 1
ATOM 1428 C CA . ASN A 1 183 ? -2.089 0.062 7.761 1.00 90.94 183 ASN A CA 1
ATOM 1429 C C . ASN A 1 183 ? -2.655 -0.815 6.635 1.00 90.94 183 ASN A C 1
ATOM 1431 O O . ASN A 1 183 ? -3.150 -1.925 6.858 1.00 90.94 183 ASN A O 1
ATOM 1435 N N . GLU A 1 184 ? -2.623 -0.267 5.426 1.00 86.25 184 GLU A N 1
ATOM 1436 C CA . GLU A 1 184 ? -3.096 -0.920 4.221 1.00 86.25 184 GLU A CA 1
ATOM 1437 C C . GLU A 1 184 ? -2.208 -2.053 3.731 1.00 86.25 184 GLU A C 1
ATOM 1439 O O . GLU A 1 184 ? -1.111 -2.297 4.223 1.00 86.25 184 GLU A O 1
ATOM 1444 N N . GLY A 1 185 ? -2.715 -2.772 2.736 1.00 76.88 185 GLY A N 1
ATOM 1445 C CA . GLY A 1 185 ? -2.055 -3.957 2.222 1.00 76.88 185 GLY A CA 1
ATOM 1446 C C . GLY A 1 185 ? -2.497 -5.215 2.963 1.00 76.88 185 GLY A C 1
ATOM 1447 O O . GLY A 1 185 ? -3.646 -5.358 3.382 1.00 76.88 185 GLY A O 1
ATOM 1448 N N . GLY A 1 186 ? -1.626 -6.218 3.001 1.00 73.25 186 GLY A N 1
ATOM 1449 C CA . GLY A 1 186 ? -1.981 -7.571 3.442 1.00 73.25 186 GLY A CA 1
ATOM 1450 C C . GLY A 1 186 ? -2.670 -8.378 2.349 1.00 73.25 186 GLY A C 1
ATOM 1451 O O . GLY A 1 186 ? -2.306 -9.526 2.139 1.00 73.25 186 GLY A O 1
ATOM 1452 N N . GLY A 1 187 ? -3.580 -7.771 1.588 1.00 76.31 187 GLY A N 1
ATOM 1453 C CA . GLY A 1 187 ? -4.349 -8.433 0.536 1.00 76.31 187 GLY A CA 1
ATOM 1454 C C . GLY A 1 187 ? -5.630 -9.084 1.064 1.00 76.31 187 GLY A C 1
ATOM 1455 O O . GLY A 1 187 ? -6.100 -8.804 2.165 1.00 76.31 187 GLY A O 1
ATOM 1456 N N . PHE A 1 188 ? -6.238 -9.947 0.252 1.00 79.56 188 PHE A N 1
ATOM 1457 C CA . PHE A 1 188 ? -7.506 -10.602 0.589 1.00 79.56 188 PHE A CA 1
ATOM 1458 C C . PHE A 1 188 ? -7.288 -11.963 1.239 1.00 79.56 188 PHE A C 1
ATOM 1460 O O . PHE A 1 188 ? -6.242 -12.585 1.072 1.00 79.56 188 PHE A O 1
ATOM 1467 N N . ALA A 1 189 ? -8.315 -12.470 1.925 1.00 83.94 189 ALA A N 1
ATOM 1468 C CA . ALA A 1 189 ? -8.295 -13.835 2.427 1.00 83.94 189 ALA A CA 1
ATOM 1469 C C . ALA A 1 189 ? -8.045 -14.826 1.277 1.00 83.94 189 ALA A C 1
ATOM 1471 O O . ALA A 1 189 ? -8.787 -14.860 0.293 1.00 83.94 189 ALA A O 1
ATOM 1472 N N . LEU A 1 190 ? -7.008 -15.645 1.419 1.00 83.69 190 LEU A N 1
ATOM 1473 C CA . LEU A 1 190 ? -6.597 -16.629 0.424 1.00 83.69 190 LEU A CA 1
ATOM 1474 C C . LEU A 1 190 ? -7.109 -18.013 0.814 1.00 83.69 190 LEU A C 1
ATOM 1476 O O . LEU A 1 190 ? -7.241 -18.331 1.995 1.00 83.69 190 LEU A O 1
ATOM 1480 N N . ALA A 1 191 ? -7.392 -18.858 -0.173 1.00 83.69 191 ALA A N 1
ATOM 1481 C CA . ALA A 1 191 ? -7.786 -20.242 0.059 1.00 83.69 191 ALA A CA 1
ATOM 1482 C C . ALA A 1 191 ? -6.654 -21.185 -0.357 1.00 83.69 191 ALA A C 1
ATOM 1484 O O . ALA A 1 191 ? -6.325 -21.296 -1.536 1.00 83.69 191 ALA A O 1
ATOM 1485 N N . PHE A 1 192 ? -6.083 -21.900 0.608 1.00 81.50 192 PHE A N 1
ATOM 1486 C CA . PHE A 1 192 ? -4.989 -22.840 0.393 1.00 81.50 192 PHE A CA 1
ATOM 1487 C C . PHE A 1 192 ? -5.316 -24.176 1.052 1.00 81.50 192 PHE A C 1
ATOM 1489 O O . PHE A 1 192 ? -5.617 -24.237 2.240 1.00 81.50 192 PHE A O 1
ATOM 1496 N N . GLY A 1 193 ? -5.287 -25.263 0.271 1.00 78.50 193 GLY A N 1
ATOM 1497 C CA . GLY A 1 193 ? -5.528 -26.611 0.805 1.00 78.50 193 GLY A CA 1
ATOM 1498 C C . GLY A 1 193 ? -6.895 -26.775 1.488 1.00 78.50 193 GLY A C 1
ATOM 1499 O O . GLY A 1 193 ? -7.013 -27.520 2.454 1.00 78.50 193 GLY A O 1
ATOM 1500 N N . GLY A 1 194 ? -7.912 -26.032 1.036 1.00 82.88 194 GLY A N 1
ATOM 1501 C CA . GLY A 1 194 ? -9.246 -26.009 1.650 1.00 82.88 194 GLY A CA 1
ATOM 1502 C C . GLY A 1 194 ? -9.362 -25.149 2.916 1.00 82.88 194 GLY A C 1
ATOM 1503 O O . GLY A 1 194 ? -10.445 -25.068 3.489 1.00 82.88 194 GLY A O 1
ATOM 1504 N N . LYS A 1 195 ? -8.288 -24.478 3.351 1.00 86.00 195 LYS A N 1
ATOM 1505 C CA . LYS A 1 195 ? -8.296 -23.548 4.487 1.00 86.00 195 LYS A CA 1
ATOM 1506 C C . LYS A 1 195 ? -8.307 -22.102 4.007 1.00 86.00 195 LYS A C 1
ATOM 1508 O O . LYS A 1 195 ? -7.623 -21.760 3.044 1.00 86.00 195 LYS A O 1
ATOM 1513 N N . ARG A 1 196 ? -9.052 -21.250 4.712 1.00 88.00 196 ARG A N 1
ATOM 1514 C CA . ARG A 1 196 ? -8.996 -19.794 4.547 1.00 88.00 196 ARG A CA 1
ATOM 1515 C C . ARG A 1 196 ? -7.836 -19.241 5.374 1.00 88.00 196 ARG A C 1
ATOM 1517 O O . ARG A 1 196 ? -7.769 -19.498 6.572 1.00 88.00 196 ARG A O 1
ATOM 1524 N N . ILE A 1 197 ? -6.948 -18.495 4.732 1.00 85.50 197 ILE A N 1
ATOM 1525 C CA . ILE A 1 197 ? -5.790 -17.836 5.330 1.00 85.50 197 ILE A CA 1
ATOM 1526 C C . ILE A 1 197 ? -6.016 -16.330 5.255 1.00 85.50 197 ILE A C 1
ATOM 1528 O O . ILE A 1 197 ? -6.236 -15.790 4.171 1.00 85.50 197 ILE A O 1
ATOM 1532 N N . TYR A 1 198 ? -5.951 -15.663 6.404 1.00 87.00 198 TYR A N 1
ATOM 1533 C CA . TYR A 1 198 ? -5.877 -14.208 6.473 1.00 87.00 198 TYR A CA 1
ATOM 1534 C C . TYR A 1 198 ? -4.410 -13.811 6.470 1.00 87.00 198 TYR A C 1
ATOM 1536 O O . TYR A 1 198 ? -3.612 -14.318 7.254 1.00 87.00 198 TYR A O 1
ATOM 1544 N N . VAL A 1 199 ? -4.065 -12.960 5.521 1.00 86.25 199 VAL A N 1
ATOM 1545 C CA . VAL A 1 199 ? -2.703 -12.526 5.248 1.00 86.25 199 VAL A CA 1
ATOM 1546 C C . VAL A 1 199 ? -2.412 -11.248 6.024 1.00 86.25 199 VAL A C 1
ATOM 1548 O O . VAL A 1 199 ? -3.259 -10.364 6.118 1.00 86.25 199 VAL A O 1
ATOM 1551 N N . CYS A 1 200 ? -1.213 -11.174 6.591 1.00 86.88 200 CYS A N 1
ATOM 1552 C CA . CYS A 1 200 ? -0.673 -9.989 7.241 1.00 86.88 200 CYS A CA 1
ATOM 1553 C C . CYS A 1 200 ? 0.596 -9.614 6.475 1.00 86.88 200 CYS A C 1
ATOM 1555 O O . CYS A 1 200 ? 1.534 -10.411 6.423 1.00 86.88 200 CYS A O 1
ATOM 1557 N N . ALA A 1 201 ? 0.587 -8.459 5.808 1.00 89.31 201 ALA A N 1
ATOM 1558 C CA . ALA A 1 201 ? 1.775 -7.967 5.126 1.00 89.31 201 ALA A CA 1
ATOM 1559 C C . ALA A 1 201 ? 2.664 -7.254 6.138 1.00 89.31 201 ALA A C 1
ATOM 1561 O O . ALA A 1 201 ? 2.219 -6.358 6.845 1.00 89.31 201 ALA A O 1
ATOM 1562 N N . THR A 1 202 ? 3.925 -7.660 6.172 1.00 91.50 202 THR A N 1
ATOM 1563 C CA . THR A 1 202 ? 4.985 -7.037 6.973 1.00 91.50 202 THR A CA 1
ATOM 1564 C C . THR A 1 202 ? 6.110 -6.535 6.078 1.00 91.50 202 THR A C 1
ATOM 1566 O O . THR A 1 202 ? 7.202 -6.253 6.547 1.00 91.50 202 THR A O 1
ATOM 1569 N N . ALA A 1 203 ? 5.878 -6.478 4.767 1.00 91.69 203 ALA A N 1
ATOM 1570 C CA . ALA A 1 203 ? 6.864 -6.047 3.797 1.00 91.69 203 ALA A CA 1
ATOM 1571 C C . ALA A 1 203 ? 6.187 -5.396 2.594 1.00 91.69 203 ALA A C 1
ATOM 1573 O O . ALA A 1 203 ? 5.167 -5.887 2.107 1.00 91.69 203 ALA A O 1
ATOM 1574 N N . GLU A 1 204 ? 6.813 -4.346 2.077 1.00 92.56 204 GLU A N 1
ATOM 1575 C CA . GLU A 1 204 ? 6.378 -3.636 0.882 1.00 92.56 204 GLU A CA 1
ATOM 1576 C C . GLU A 1 204 ? 7.565 -3.361 -0.042 1.00 92.56 204 GLU A C 1
ATOM 1578 O O . GLU A 1 204 ? 8.684 -3.078 0.396 1.00 92.56 204 GLU A O 1
ATOM 1583 N N . LYS A 1 205 ? 7.335 -3.478 -1.352 1.00 94.81 205 LYS A N 1
ATOM 1584 C CA . LYS A 1 205 ? 8.374 -3.214 -2.346 1.00 94.81 205 LYS A CA 1
ATOM 1585 C C . LYS A 1 205 ? 8.629 -1.720 -2.469 1.00 94.81 205 LYS A C 1
ATOM 1587 O O . LYS A 1 205 ? 7.702 -0.925 -2.534 1.00 94.81 205 LYS A O 1
ATOM 1592 N N . GLY A 1 206 ? 9.895 -1.368 -2.646 1.00 94.50 206 GLY A N 1
ATOM 1593 C CA . GLY A 1 206 ? 10.270 -0.021 -3.045 1.00 94.50 206 GLY A CA 1
ATOM 1594 C C . GLY A 1 206 ? 9.802 0.282 -4.463 1.00 94.50 206 GLY A C 1
ATOM 1595 O O . GLY A 1 206 ? 9.575 -0.633 -5.262 1.00 94.50 206 GLY A O 1
ATOM 1596 N N . ARG A 1 207 ? 9.723 1.568 -4.793 1.00 94.06 207 ARG A N 1
ATOM 1597 C CA . ARG A 1 207 ? 9.386 2.073 -6.125 1.00 94.06 207 ARG A CA 1
ATOM 1598 C C . ARG A 1 207 ? 10.540 2.902 -6.667 1.00 94.06 207 ARG A C 1
ATOM 1600 O O . ARG A 1 207 ? 11.089 3.749 -5.965 1.00 94.06 207 ARG A O 1
ATOM 1607 N N . ALA A 1 208 ? 10.886 2.666 -7.921 1.00 95.50 208 ALA A N 1
ATOM 1608 C CA . ALA A 1 208 ? 11.889 3.417 -8.651 1.00 95.50 208 ALA A CA 1
ATOM 1609 C C . ALA A 1 208 ? 11.393 3.721 -10.064 1.00 95.50 208 ALA A C 1
ATOM 1611 O O . ALA A 1 208 ? 10.717 2.902 -10.688 1.00 95.50 208 ALA A O 1
ATOM 1612 N N . GLU A 1 209 ? 11.778 4.876 -10.578 1.00 96.38 209 GLU A N 1
ATOM 1613 C CA . GLU A 1 209 ? 11.665 5.196 -11.992 1.00 96.38 209 GLU A CA 1
ATOM 1614 C C . GLU A 1 209 ? 12.976 4.823 -12.676 1.00 96.38 209 GLU A C 1
ATOM 1616 O O . GLU A 1 209 ? 14.066 5.127 -12.189 1.00 96.38 209 GLU A O 1
ATOM 1621 N N . VAL A 1 210 ? 12.883 4.090 -13.781 1.00 98.06 210 VAL A N 1
ATOM 1622 C CA . VAL A 1 210 ? 14.055 3.574 -14.487 1.00 98.06 210 VAL A CA 1
ATOM 1623 C C . VAL A 1 210 ? 14.040 4.086 -15.917 1.00 98.06 210 VAL A C 1
ATOM 1625 O O . VAL A 1 210 ? 13.126 3.780 -16.681 1.00 98.06 210 VAL A O 1
ATOM 1628 N N . THR A 1 211 ? 15.094 4.797 -16.311 1.00 98.62 211 THR A N 1
ATOM 1629 C CA . THR A 1 211 ? 15.275 5.266 -17.688 1.00 98.62 211 THR A CA 1
ATOM 1630 C C . THR A 1 211 ? 16.325 4.428 -18.401 1.00 98.62 211 THR A C 1
ATOM 1632 O O . THR A 1 211 ? 17.485 4.364 -17.983 1.00 98.62 211 THR A O 1
ATOM 1635 N N . LEU A 1 212 ? 15.932 3.835 -19.529 1.00 98.50 212 LEU A N 1
ATOM 1636 C CA . LEU A 1 212 ? 16.843 3.228 -20.494 1.00 98.50 212 LEU A CA 1
ATOM 1637 C C . LEU A 1 212 ? 17.043 4.177 -21.672 1.00 98.50 212 LEU A C 1
ATOM 1639 O O . LEU A 1 212 ? 16.069 4.618 -22.284 1.00 98.50 212 LEU A O 1
ATOM 1643 N N . ARG A 1 213 ? 18.296 4.458 -22.036 1.00 98.56 213 ARG A N 1
ATOM 1644 C CA . ARG A 1 213 ? 18.620 5.300 -23.196 1.00 98.56 213 ARG A CA 1
ATOM 1645 C C . ARG A 1 213 ? 19.653 4.620 -24.081 1.00 98.56 213 ARG A C 1
ATOM 1647 O O . ARG A 1 213 ? 20.680 4.139 -23.609 1.00 98.56 213 ARG A O 1
ATOM 1654 N N . ALA A 1 214 ? 19.371 4.588 -25.378 1.00 98.00 214 ALA A N 1
ATOM 1655 C CA . ALA A 1 214 ? 20.280 4.086 -26.398 1.00 98.00 214 ALA A CA 1
ATOM 1656 C C . ALA A 1 214 ? 20.577 5.190 -27.411 1.00 98.00 214 ALA A C 1
ATOM 1658 O O . ALA A 1 214 ? 19.662 5.854 -27.899 1.00 98.00 214 ALA A O 1
ATOM 1659 N N . THR A 1 215 ? 21.849 5.339 -27.772 1.00 95.06 215 THR A N 1
ATOM 1660 C CA . THR A 1 215 ? 22.289 6.233 -28.848 1.00 95.06 215 THR A CA 1
ATOM 1661 C C . THR A 1 215 ? 22.740 5.438 -30.072 1.00 95.06 215 THR A C 1
ATOM 1663 O O . THR A 1 215 ? 23.124 4.264 -29.986 1.00 95.06 215 THR A O 1
ATOM 1666 N N . GLY A 1 216 ? 22.654 6.075 -31.233 1.00 92.12 216 GLY A N 1
ATOM 1667 C CA . GLY A 1 216 ? 22.991 5.533 -32.540 1.00 92.12 216 GLY A CA 1
ATOM 1668 C C . GLY A 1 216 ? 23.410 6.640 -33.504 1.00 92.12 216 GLY A C 1
ATOM 1669 O O . GLY A 1 216 ? 23.475 7.811 -33.136 1.00 92.12 216 GLY A O 1
ATOM 1670 N N . LEU A 1 217 ? 23.704 6.264 -34.745 1.00 93.75 217 LEU A N 1
ATOM 1671 C CA . LEU A 1 217 ? 24.038 7.218 -35.799 1.00 93.75 217 LEU A CA 1
ATOM 1672 C C . LEU A 1 217 ? 22.756 7.620 -36.545 1.00 93.75 217 LEU A C 1
ATOM 1674 O O . LEU A 1 217 ? 22.020 6.733 -36.983 1.00 93.75 217 LEU A O 1
ATOM 1678 N N . PRO A 1 218 ? 22.458 8.922 -36.690 1.00 93.81 218 PRO A N 1
ATOM 1679 C CA . PRO A 1 218 ? 21.410 9.372 -37.592 1.00 93.81 218 PRO A CA 1
ATOM 1680 C C . PRO A 1 218 ? 21.761 9.065 -39.049 1.00 93.81 218 PRO A C 1
ATOM 1682 O O . PRO A 1 218 ? 22.927 9.111 -39.439 1.00 93.81 218 PRO A O 1
ATOM 1685 N N . GLY A 1 219 ? 20.752 8.807 -39.875 1.00 93.00 219 GLY A N 1
ATOM 1686 C CA . GLY A 1 219 ? 20.975 8.477 -41.280 1.00 93.00 219 GLY A CA 1
ATOM 1687 C C . GLY A 1 219 ? 19.691 8.400 -42.092 1.00 93.00 219 GLY A C 1
ATOM 1688 O O . GLY A 1 219 ? 18.589 8.492 -41.553 1.00 93.00 219 GLY A O 1
ATOM 1689 N N . HIS A 1 220 ? 19.821 8.220 -43.403 1.00 94.25 220 HIS A N 1
ATOM 1690 C CA . HIS A 1 220 ? 18.667 8.032 -44.275 1.00 94.25 220 HIS A CA 1
ATOM 1691 C C . HIS A 1 220 ? 18.178 6.580 -44.194 1.00 94.25 220 HIS A C 1
ATOM 1693 O O . HIS A 1 220 ? 18.951 5.647 -44.390 1.00 94.25 220 HIS A O 1
ATOM 1699 N N . GLY A 1 221 ? 16.875 6.373 -43.997 1.00 92.06 221 GLY A N 1
ATOM 1700 C CA . GLY A 1 221 ? 16.261 5.042 -43.897 1.00 92.06 221 GLY A CA 1
ATOM 1701 C C . GLY A 1 221 ? 16.430 4.139 -45.129 1.00 92.06 221 GLY A C 1
ATOM 1702 O O . GLY A 1 221 ? 16.271 2.930 -45.012 1.00 92.06 221 GLY A O 1
ATOM 1703 N N . ALA A 1 222 ? 16.796 4.695 -46.291 1.00 93.19 222 ALA A N 1
ATOM 1704 C CA . ALA A 1 222 ? 17.085 3.936 -47.509 1.00 93.19 222 ALA A CA 1
ATOM 1705 C C . ALA A 1 222 ? 18.484 3.289 -47.495 1.00 93.19 222 ALA A C 1
ATOM 1707 O O . ALA A 1 222 ? 18.757 2.406 -48.302 1.00 93.19 222 ALA A O 1
ATOM 1708 N N . VAL A 1 223 ? 19.365 3.710 -46.578 1.00 93.69 223 VAL A N 1
ATOM 1709 C CA . VAL A 1 223 ? 20.725 3.182 -46.414 1.00 93.69 223 VAL A CA 1
ATOM 1710 C C . VAL A 1 223 ? 20.890 2.711 -44.961 1.00 93.69 223 VAL A C 1
ATOM 1712 O O . VAL A 1 223 ? 21.479 3.415 -44.137 1.00 93.69 223 VAL A O 1
ATOM 1715 N N . PRO A 1 224 ? 20.308 1.553 -44.592 1.00 90.94 224 PRO A N 1
ATOM 1716 C CA . PRO A 1 224 ? 20.314 1.084 -43.213 1.00 90.94 224 PRO A CA 1
ATOM 1717 C C . PRO A 1 224 ? 21.722 0.696 -42.743 1.00 90.94 224 PRO A C 1
ATOM 1719 O O . PRO A 1 224 ? 22.528 0.155 -43.497 1.00 90.94 224 PRO A O 1
ATOM 1722 N N . HIS A 1 225 ? 21.992 0.906 -41.455 1.00 92.50 225 HIS A N 1
ATOM 1723 C CA . HIS A 1 225 ? 23.232 0.495 -40.796 1.00 92.50 225 HIS A CA 1
ATOM 1724 C C . HIS A 1 225 ? 22.965 -0.093 -39.406 1.00 92.50 225 HIS A C 1
ATOM 1726 O O . HIS A 1 225 ? 21.900 0.088 -38.814 1.00 92.50 225 HIS A O 1
ATOM 1732 N N . GLN A 1 226 ? 23.971 -0.755 -38.832 1.00 88.94 226 GLN A N 1
ATOM 1733 C CA . GLN A 1 226 ? 23.825 -1.486 -37.567 1.00 88.94 226 GLN A CA 1
ATOM 1734 C C . GLN A 1 226 ? 23.722 -0.582 -36.322 1.00 88.94 226 GLN A C 1
ATOM 1736 O O . GLN A 1 226 ? 23.176 -0.999 -35.300 1.00 88.94 226 GLN A O 1
ATOM 1741 N N . HIS A 1 227 ? 24.181 0.673 -36.399 1.00 92.62 227 HIS A N 1
ATOM 1742 C CA . HIS A 1 227 ? 24.148 1.647 -35.296 1.00 92.62 227 HIS A CA 1
ATOM 1743 C C . HIS A 1 227 ? 22.788 2.349 -35.129 1.00 92.62 227 HIS A C 1
ATOM 1745 O O . HIS A 1 227 ? 22.722 3.567 -35.017 1.00 92.62 227 HIS A O 1
ATOM 1751 N N . ASN A 1 228 ? 21.693 1.592 -35.149 1.00 94.94 228 ASN A N 1
ATOM 1752 C CA . ASN A 1 228 ? 20.337 2.122 -35.012 1.00 94.94 228 ASN A CA 1
ATOM 1753 C C . ASN A 1 228 ? 19.901 2.117 -33.532 1.00 94.94 228 ASN A C 1
ATOM 1755 O O . ASN A 1 228 ? 19.837 1.051 -32.907 1.00 94.94 228 ASN A O 1
ATOM 1759 N N . ALA A 1 229 ? 19.590 3.297 -32.983 1.00 96.56 229 ALA A N 1
ATOM 1760 C CA . ALA A 1 229 ? 19.222 3.465 -31.575 1.00 96.56 229 ALA A CA 1
ATOM 1761 C C . ALA A 1 229 ? 17.938 2.705 -31.201 1.00 96.56 229 ALA A C 1
ATOM 1763 O O . ALA A 1 229 ? 17.896 2.040 -30.166 1.00 96.56 229 ALA A O 1
ATOM 1764 N N . ILE A 1 230 ? 16.927 2.728 -32.078 1.00 96.75 230 ILE A N 1
ATOM 1765 C CA . ILE A 1 230 ? 15.650 2.025 -31.882 1.00 96.75 230 ILE A CA 1
ATOM 1766 C C . ILE A 1 230 ? 15.890 0.521 -31.811 1.00 96.75 230 ILE A C 1
ATOM 1768 O O . ILE A 1 230 ? 15.466 -0.133 -30.862 1.00 96.75 230 ILE A O 1
ATOM 1772 N N . ALA A 1 231 ? 16.621 -0.033 -32.781 1.00 96.44 231 ALA A N 1
ATOM 1773 C CA . ALA A 1 231 ? 16.907 -1.464 -32.813 1.00 96.44 231 ALA A CA 1
ATOM 1774 C C . ALA A 1 231 ? 17.717 -1.912 -31.583 1.00 96.44 231 ALA A C 1
ATOM 1776 O O . ALA A 1 231 ? 17.501 -3.008 -31.063 1.00 96.44 231 ALA A O 1
ATOM 1777 N N . ARG A 1 232 ? 18.648 -1.075 -31.105 1.00 97.25 232 ARG A N 1
ATOM 1778 C CA . ARG A 1 232 ? 19.412 -1.333 -29.878 1.00 97.25 232 ARG A CA 1
ATOM 1779 C C . ARG A 1 232 ? 18.515 -1.338 -28.643 1.00 97.25 232 ARG A C 1
ATOM 1781 O O . ARG A 1 232 ? 18.526 -2.329 -27.913 1.00 97.25 232 ARG A O 1
ATOM 1788 N N . LEU A 1 233 ? 17.718 -0.289 -28.436 1.00 98.19 233 LEU A N 1
ATOM 1789 C CA . LEU A 1 233 ? 16.820 -0.203 -27.285 1.00 98.19 233 LEU A CA 1
ATOM 1790 C C . LEU A 1 233 ? 15.777 -1.329 -27.293 1.00 98.19 233 LEU A C 1
ATOM 1792 O O . LEU A 1 233 ? 15.534 -1.941 -26.257 1.00 98.19 233 LEU A O 1
ATOM 1796 N N . ALA A 1 234 ? 15.229 -1.675 -28.461 1.00 97.38 234 ALA A N 1
ATOM 1797 C CA . ALA A 1 234 ? 14.286 -2.781 -28.602 1.00 97.38 234 ALA A CA 1
ATOM 1798 C C . ALA A 1 234 ? 14.889 -4.119 -28.141 1.00 97.38 234 ALA A C 1
ATOM 1800 O O . ALA A 1 234 ? 14.235 -4.876 -27.426 1.00 97.38 234 ALA A O 1
ATOM 1801 N N . ARG A 1 235 ? 16.160 -4.402 -28.474 1.00 97.38 235 ARG A N 1
ATOM 1802 C CA . ARG A 1 235 ? 16.859 -5.598 -27.970 1.00 97.38 235 ARG A CA 1
ATOM 1803 C C . ARG A 1 235 ? 17.076 -5.552 -26.461 1.00 97.38 235 ARG A C 1
ATOM 1805 O O . ARG A 1 235 ? 16.944 -6.589 -25.817 1.00 97.38 235 ARG A O 1
ATOM 1812 N N . ALA A 1 236 ? 17.405 -4.387 -25.905 1.00 97.69 236 ALA A N 1
ATOM 1813 C CA . ALA A 1 236 ? 17.584 -4.219 -24.464 1.00 97.69 236 ALA A CA 1
ATOM 1814 C C . ALA A 1 236 ? 16.282 -4.495 -23.698 1.00 97.69 236 ALA A C 1
ATOM 1816 O O . ALA A 1 236 ? 16.279 -5.312 -22.778 1.00 97.69 236 ALA A O 1
ATOM 1817 N N . ILE A 1 237 ? 15.172 -3.893 -24.139 1.00 97.69 237 ILE A N 1
ATOM 1818 C CA . ILE A 1 237 ? 13.835 -4.134 -23.582 1.00 97.69 237 ILE A CA 1
ATOM 1819 C C . ILE A 1 237 ? 13.459 -5.609 -23.723 1.00 97.69 237 ILE A C 1
ATOM 1821 O O . ILE A 1 237 ? 13.066 -6.241 -22.747 1.00 97.69 237 ILE A O 1
ATOM 1825 N N . HIS A 1 238 ? 13.641 -6.189 -24.912 1.00 97.12 238 HIS A N 1
ATOM 1826 C CA . HIS A 1 238 ? 13.316 -7.592 -25.139 1.00 97.12 238 HIS A CA 1
ATOM 1827 C C . HIS A 1 238 ? 14.079 -8.508 -24.173 1.00 97.12 238 HIS A C 1
ATOM 1829 O O . HIS A 1 238 ? 13.455 -9.302 -23.472 1.00 97.12 238 HIS A O 1
ATOM 1835 N N . ARG A 1 239 ? 15.405 -8.340 -24.052 1.00 96.69 239 ARG A N 1
ATOM 1836 C CA . ARG A 1 239 ? 16.235 -9.109 -23.110 1.00 96.69 239 ARG A CA 1
ATOM 1837 C C . ARG A 1 239 ? 15.752 -8.978 -21.671 1.00 96.69 239 ARG A C 1
ATOM 1839 O O . ARG A 1 239 ? 15.728 -9.985 -20.971 1.00 96.69 239 ARG A O 1
ATOM 1846 N N . LEU A 1 240 ? 15.340 -7.781 -21.252 1.00 94.75 240 LEU A N 1
ATOM 1847 C CA . LEU A 1 240 ? 14.781 -7.541 -19.922 1.00 94.75 240 LEU A CA 1
ATOM 1848 C C . LEU A 1 240 ? 13.491 -8.331 -19.668 1.00 94.75 240 LEU A C 1
ATOM 1850 O O . LEU A 1 240 ? 13.303 -8.843 -18.571 1.00 94.75 240 LEU A O 1
ATOM 1854 N N . THR A 1 241 ? 12.644 -8.487 -20.686 1.00 91.06 241 THR A N 1
ATOM 1855 C CA . THR A 1 241 ? 11.342 -9.172 -20.572 1.00 91.06 241 THR A CA 1
ATOM 1856 C C . THR A 1 241 ? 11.391 -10.697 -20.737 1.00 91.06 241 THR A C 1
ATOM 1858 O O . THR A 1 241 ? 10.403 -11.368 -20.458 1.00 91.06 241 THR A O 1
ATOM 1861 N N . LEU A 1 242 ? 12.518 -11.272 -21.177 1.00 91.06 242 LEU A N 1
ATOM 1862 C CA . LEU A 1 242 ? 12.622 -12.712 -21.475 1.00 91.06 242 LEU A CA 1
ATOM 1863 C C . LEU A 1 242 ? 12.580 -13.619 -20.237 1.00 91.06 242 LEU A C 1
ATOM 1865 O O . LEU A 1 242 ? 12.242 -14.798 -20.344 1.00 91.06 242 LEU A O 1
ATOM 1869 N N . ALA A 1 243 ? 12.992 -13.108 -19.080 1.00 89.44 243 ALA A N 1
ATOM 1870 C CA . ALA A 1 243 ? 13.059 -13.866 -17.840 1.00 89.44 243 ALA A CA 1
ATOM 1871 C C . ALA A 1 243 ? 13.023 -12.914 -16.639 1.00 89.44 243 ALA A C 1
ATOM 1873 O O . ALA A 1 243 ? 13.489 -11.779 -16.759 1.00 89.44 243 ALA A O 1
ATOM 1874 N N . PRO A 1 244 ? 12.545 -13.373 -15.470 1.00 91.88 244 PRO A N 1
ATOM 1875 C CA . PRO A 1 244 ? 12.597 -12.575 -14.251 1.00 91.88 244 PRO A CA 1
ATOM 1876 C C . PRO A 1 244 ? 14.026 -12.158 -13.894 1.00 91.88 244 PRO A C 1
ATOM 1878 O O . PRO A 1 244 ? 15.013 -12.806 -14.265 1.00 91.88 244 PRO A O 1
ATOM 1881 N N . LEU A 1 245 ? 14.138 -11.066 -13.142 1.00 95.19 245 LEU A N 1
ATOM 1882 C CA . LEU A 1 245 ? 15.381 -10.679 -12.474 1.00 95.19 245 LEU A CA 1
ATOM 1883 C C . LEU A 1 245 ? 15.760 -11.716 -11.396 1.00 95.19 245 LEU A C 1
ATOM 1885 O O . LEU A 1 245 ? 14.998 -12.652 -11.164 1.00 95.19 245 LEU A O 1
ATOM 1889 N N . PRO A 1 246 ? 16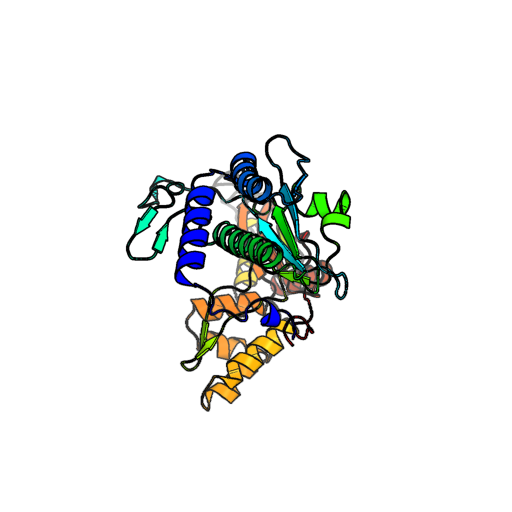.944 -11.636 -10.768 1.00 95.25 246 PRO A N 1
ATOM 1890 C CA . PRO A 1 246 ? 17.333 -12.573 -9.717 1.00 95.25 246 PRO A CA 1
ATOM 1891 C C . PRO A 1 246 ? 16.304 -12.706 -8.585 1.00 95.25 246 PRO A C 1
ATOM 1893 O O . PRO A 1 246 ? 15.484 -11.818 -8.346 1.00 95.25 246 PRO A O 1
ATOM 1896 N N . LEU A 1 247 ? 16.334 -13.865 -7.928 1.00 95.88 247 LEU A N 1
ATOM 1897 C CA . LEU A 1 247 ? 15.462 -14.207 -6.809 1.00 95.88 247 LEU A CA 1
ATOM 1898 C C . LEU A 1 247 ? 15.938 -13.497 -5.534 1.00 95.88 247 LEU A C 1
ATOM 1900 O O . LEU A 1 247 ? 17.096 -13.648 -5.148 1.00 95.88 247 LEU A O 1
ATOM 1904 N N . HIS A 1 248 ? 15.030 -12.799 -4.854 1.00 95.69 248 HIS A N 1
ATOM 1905 C CA . HIS A 1 248 ? 15.272 -12.099 -3.592 1.00 95.69 248 HIS A CA 1
ATOM 1906 C C . HIS A 1 248 ? 14.236 -12.534 -2.561 1.00 95.69 248 HIS A C 1
ATOM 1908 O O . HIS A 1 248 ? 13.040 -12.320 -2.739 1.00 95.69 248 HIS A O 1
ATOM 1914 N N . ILE A 1 249 ? 14.689 -13.171 -1.480 1.00 94.94 249 ILE A N 1
ATOM 1915 C CA . ILE A 1 249 ? 13.793 -13.813 -0.513 1.00 94.94 249 ILE A CA 1
ATOM 1916 C C . ILE A 1 249 ? 13.853 -13.074 0.819 1.00 94.94 249 ILE A C 1
ATOM 1918 O O . ILE A 1 249 ? 14.861 -13.142 1.534 1.00 94.94 249 ILE A O 1
ATOM 1922 N N . THR A 1 250 ? 12.741 -12.439 1.167 1.00 94.88 250 THR A N 1
ATOM 1923 C CA . THR A 1 250 ? 12.520 -11.739 2.436 1.00 94.88 250 THR A CA 1
ATOM 1924 C C . THR A 1 250 ? 12.187 -12.714 3.575 1.00 94.88 250 THR A C 1
ATOM 1926 O O . THR A 1 250 ? 11.896 -13.894 3.338 1.00 94.88 250 THR A O 1
ATOM 1929 N N . ALA A 1 251 ? 12.276 -12.266 4.831 1.00 93.44 251 ALA A N 1
ATOM 1930 C CA . ALA A 1 251 ? 11.858 -13.079 5.981 1.00 93.44 251 ALA A CA 1
ATOM 1931 C C . ALA A 1 251 ? 10.341 -13.334 5.957 1.00 93.44 251 ALA A C 1
ATOM 1933 O O . ALA A 1 251 ? 9.902 -14.476 6.061 1.00 93.44 251 ALA A O 1
ATOM 1934 N N . THR A 1 252 ? 9.568 -12.295 5.661 1.00 92.50 252 THR A N 1
ATOM 1935 C CA . THR A 1 252 ? 8.118 -12.302 5.454 1.00 92.50 252 THR A CA 1
ATOM 1936 C C . THR A 1 252 ? 7.705 -13.370 4.444 1.00 92.50 252 THR A C 1
ATOM 1938 O O . THR A 1 252 ? 6.784 -14.147 4.691 1.00 92.50 252 THR A O 1
ATOM 1941 N N . MET A 1 253 ? 8.411 -13.471 3.311 1.00 93.12 253 MET A N 1
ATOM 1942 C CA . MET A 1 253 ? 8.084 -14.464 2.284 1.00 93.12 253 MET A CA 1
ATOM 1943 C C . MET A 1 253 ? 8.444 -15.894 2.714 1.00 93.12 253 MET A C 1
ATOM 1945 O O . MET A 1 253 ? 7.732 -16.838 2.364 1.00 93.12 253 MET A O 1
ATOM 1949 N N . ARG A 1 254 ? 9.511 -16.079 3.507 1.00 93.88 254 ARG A N 1
ATOM 1950 C CA . ARG A 1 254 ? 9.819 -17.377 4.135 1.00 93.88 254 ARG A CA 1
ATOM 1951 C C . ARG A 1 254 ? 8.694 -17.817 5.067 1.00 93.88 254 ARG A C 1
ATOM 1953 O O . ARG A 1 254 ? 8.223 -18.948 4.933 1.00 93.88 254 ARG A O 1
ATOM 1960 N N . ASP A 1 255 ? 8.232 -16.923 5.935 1.00 91.69 255 ASP A N 1
ATOM 1961 C CA . ASP A 1 255 ? 7.169 -17.209 6.900 1.00 91.69 255 ASP A CA 1
ATOM 1962 C C . ASP A 1 255 ? 5.834 -17.486 6.199 1.00 91.69 255 ASP A C 1
ATOM 1964 O O . ASP A 1 255 ? 5.161 -18.472 6.508 1.00 91.69 255 ASP A O 1
ATOM 1968 N N . PHE A 1 256 ? 5.492 -16.695 5.177 1.00 91.06 256 PHE A N 1
ATOM 1969 C CA . PHE A 1 256 ? 4.299 -16.912 4.359 1.00 91.06 256 PHE A CA 1
ATOM 1970 C C . PHE A 1 256 ? 4.308 -18.288 3.680 1.00 91.06 256 PHE A C 1
ATOM 1972 O O . PHE A 1 256 ? 3.349 -19.053 3.809 1.00 91.06 256 PHE A O 1
ATOM 1979 N N . ILE A 1 257 ? 5.396 -18.651 2.992 1.00 93.06 257 ILE A N 1
ATOM 1980 C CA . ILE A 1 257 ? 5.508 -19.951 2.316 1.00 93.06 257 ILE A CA 1
ATOM 1981 C C . ILE A 1 257 ? 5.489 -21.108 3.318 1.00 93.06 257 ILE A C 1
ATOM 1983 O O . ILE A 1 257 ? 4.845 -22.128 3.053 1.00 93.06 257 ILE A O 1
ATOM 1987 N N . ALA A 1 258 ? 6.138 -20.960 4.476 1.00 92.44 258 ALA A N 1
ATOM 1988 C CA . ALA A 1 258 ? 6.093 -21.958 5.540 1.00 92.44 258 ALA A CA 1
ATOM 1989 C C . ALA A 1 258 ? 4.659 -22.156 6.057 1.00 92.44 258 ALA A C 1
ATOM 1991 O O . ALA A 1 258 ? 4.179 -23.293 6.107 1.00 92.44 258 ALA A O 1
ATOM 1992 N N . ALA A 1 259 ? 3.943 -21.066 6.353 1.00 90.31 259 ALA A N 1
ATOM 1993 C CA . ALA A 1 259 ? 2.552 -21.099 6.794 1.00 90.31 259 ALA A CA 1
ATOM 1994 C C . ALA A 1 259 ? 1.645 -21.762 5.746 1.00 90.31 259 ALA A C 1
ATOM 1996 O O . ALA A 1 259 ? 0.910 -22.699 6.072 1.00 90.31 259 ALA A O 1
ATOM 1997 N N . VAL A 1 260 ? 1.759 -21.370 4.471 1.00 91.00 260 VAL A N 1
ATOM 1998 C CA . VAL A 1 260 ? 1.005 -21.981 3.367 1.00 91.00 260 VAL A CA 1
ATOM 1999 C C . VAL A 1 260 ? 1.314 -23.473 3.254 1.00 91.00 260 VAL A C 1
ATOM 2001 O O . VAL A 1 260 ? 0.381 -24.270 3.144 1.00 91.00 260 VAL A O 1
ATOM 2004 N N . ALA A 1 261 ? 2.579 -23.893 3.345 1.00 92.62 261 ALA A N 1
ATOM 2005 C CA . ALA A 1 261 ? 2.956 -25.304 3.268 1.00 92.62 261 ALA A CA 1
ATOM 2006 C C . ALA A 1 261 ? 2.263 -26.157 4.347 1.00 92.62 261 ALA A C 1
ATOM 2008 O O . ALA A 1 261 ? 1.827 -27.271 4.049 1.00 92.62 261 ALA A O 1
ATOM 2009 N N . THR A 1 262 ? 2.077 -25.638 5.570 1.00 92.00 262 THR A N 1
ATOM 2010 C CA . THR A 1 262 ? 1.369 -26.366 6.647 1.00 92.00 262 THR A CA 1
ATOM 2011 C C . THR A 1 262 ? -0.104 -26.645 6.340 1.00 92.00 262 THR A C 1
ATOM 2013 O O . THR A 1 262 ? -0.691 -27.571 6.904 1.00 92.00 262 THR A O 1
ATOM 2016 N N . THR A 1 263 ? -0.705 -25.874 5.430 1.00 90.81 263 THR A N 1
ATOM 2017 C CA . THR A 1 263 ? -2.099 -26.053 5.002 1.00 90.81 263 THR A CA 1
ATOM 2018 C C . THR A 1 263 ? -2.257 -27.056 3.864 1.00 90.81 263 THR A C 1
ATOM 2020 O O . THR A 1 263 ? -3.376 -27.467 3.570 1.00 90.81 263 THR A O 1
ATOM 2023 N N . GLN A 1 264 ? -1.159 -27.470 3.224 1.00 90.75 264 GLN A N 1
ATOM 2024 C CA . GLN A 1 264 ? -1.204 -28.360 2.069 1.00 90.75 264 GLN A CA 1
ATOM 2025 C C . GLN A 1 264 ? -1.156 -29.845 2.462 1.00 90.75 264 GLN A C 1
ATOM 2027 O O . GLN A 1 264 ? -0.421 -30.222 3.381 1.00 90.75 264 GLN A O 1
ATOM 2032 N N . PRO A 1 265 ? -1.857 -30.724 1.722 1.00 90.88 265 PRO A N 1
ATOM 2033 C CA . PRO A 1 265 ? -1.615 -32.160 1.791 1.00 90.88 265 PRO A CA 1
ATOM 2034 C C . PRO A 1 265 ? -0.281 -32.529 1.120 1.00 90.88 265 PRO A C 1
ATOM 2036 O O . PRO A 1 265 ? 0.284 -31.761 0.332 1.00 90.88 265 PRO A O 1
ATOM 2039 N N . GLN A 1 266 ? 0.225 -33.734 1.391 1.00 91.12 266 GLN A N 1
ATOM 2040 C CA . GLN A 1 266 ? 1.317 -34.295 0.592 1.00 91.12 266 GLN A CA 1
ATOM 2041 C C . GLN A 1 266 ? 0.836 -34.608 -0.839 1.00 91.12 266 GLN A C 1
ATOM 2043 O O . GLN A 1 266 ? -0.331 -34.962 -1.010 1.00 91.12 266 GLN A O 1
ATOM 2048 N N . PRO A 1 267 ? 1.691 -34.473 -1.873 1.00 90.00 267 PRO A N 1
ATOM 2049 C CA . PRO A 1 267 ? 3.096 -34.038 -1.837 1.00 90.00 267 PRO A CA 1
ATOM 2050 C C . PRO A 1 267 ? 3.286 -32.507 -1.890 1.00 90.00 267 PRO A C 1
ATOM 2052 O O . PRO A 1 267 ? 4.410 -32.010 -1.862 1.00 90.00 267 PRO A O 1
ATOM 2055 N N . LYS A 1 268 ? 2.208 -31.712 -1.980 1.00 90.25 268 LYS A N 1
ATOM 2056 C CA . LYS A 1 268 ? 2.304 -30.244 -2.114 1.00 90.25 268 LYS A CA 1
ATOM 2057 C C . LYS A 1 268 ? 3.006 -29.591 -0.925 1.00 90.25 268 LYS A C 1
ATOM 2059 O O . LYS A 1 268 ? 3.759 -28.643 -1.120 1.00 90.25 268 LYS A O 1
ATOM 2064 N N . ARG A 1 269 ? 2.827 -30.132 0.282 1.00 91.88 269 ARG A N 1
ATOM 2065 C CA . ARG A 1 269 ? 3.516 -29.669 1.495 1.00 91.88 269 ARG A CA 1
ATOM 2066 C C . ARG A 1 269 ? 5.042 -29.644 1.356 1.00 91.88 269 ARG A C 1
ATOM 2068 O O . ARG A 1 269 ? 5.668 -28.731 1.881 1.00 91.88 269 ARG A O 1
ATOM 2075 N N . THR A 1 270 ? 5.637 -30.596 0.635 1.00 90.75 270 THR A N 1
ATOM 2076 C CA . THR A 1 270 ? 7.089 -30.623 0.371 1.00 90.75 270 THR A CA 1
ATOM 2077 C C . THR A 1 270 ? 7.501 -29.814 -0.858 1.00 90.75 270 THR A C 1
ATOM 2079 O O . THR A 1 270 ? 8.647 -29.381 -0.944 1.00 90.75 270 THR A O 1
ATOM 2082 N N . LEU A 1 271 ? 6.583 -29.591 -1.803 1.00 89.81 271 LEU A N 1
ATOM 2083 C CA . LEU A 1 271 ? 6.857 -28.842 -3.034 1.00 89.81 271 LEU A CA 1
ATOM 2084 C C . LEU A 1 271 ? 6.743 -27.324 -2.853 1.00 89.81 271 LEU A C 1
ATOM 2086 O O . LEU A 1 271 ? 7.516 -26.593 -3.457 1.00 89.81 271 LEU A O 1
ATOM 2090 N N . VAL A 1 272 ? 5.823 -26.835 -2.016 1.00 91.81 272 VAL A N 1
ATOM 2091 C CA . VAL A 1 272 ? 5.615 -25.391 -1.789 1.00 91.81 272 VAL A CA 1
ATOM 2092 C C . VAL A 1 272 ? 6.899 -24.664 -1.352 1.00 91.81 272 VAL A C 1
ATOM 2094 O O . VAL A 1 272 ? 7.212 -23.637 -1.953 1.00 91.81 272 VAL A O 1
ATOM 2097 N N . PRO A 1 273 ? 7.714 -25.189 -0.414 1.00 94.75 273 PRO A N 1
ATOM 2098 C CA . PRO A 1 273 ? 8.996 -24.570 -0.069 1.00 94.75 273 PRO A CA 1
ATOM 2099 C C . PRO A 1 273 ? 9.987 -24.434 -1.239 1.00 94.75 273 PRO A C 1
ATOM 2101 O O . PRO A 1 273 ? 10.861 -23.572 -1.194 1.00 94.75 273 PRO A O 1
ATOM 2104 N N . GLN A 1 274 ? 9.849 -25.225 -2.313 1.00 93.00 274 GLN A N 1
ATOM 2105 C CA . GLN A 1 274 ? 10.716 -25.125 -3.496 1.00 93.00 274 GLN A CA 1
ATOM 2106 C C . GLN A 1 274 ? 10.497 -23.833 -4.298 1.00 93.00 274 GLN A C 1
ATOM 2108 O O . GLN A 1 274 ? 11.358 -23.470 -5.096 1.00 93.00 274 GLN A O 1
ATOM 2113 N N . LEU A 1 275 ? 9.413 -23.087 -4.039 1.00 93.19 275 LEU A N 1
ATOM 2114 C CA . LEU A 1 275 ? 9.224 -21.725 -4.560 1.00 93.19 275 LEU A CA 1
ATOM 2115 C C . LEU A 1 275 ? 10.336 -20.764 -4.128 1.00 93.19 275 LEU A C 1
ATOM 2117 O O . LEU A 1 275 ? 10.579 -19.767 -4.800 1.00 93.19 275 LEU A O 1
ATOM 2121 N N . LEU A 1 276 ? 11.016 -21.068 -3.023 1.00 95.69 276 LEU A N 1
ATOM 2122 C CA . LEU A 1 276 ? 12.129 -20.284 -2.495 1.00 95.69 276 LEU A CA 1
ATOM 2123 C C . LEU A 1 276 ? 13.494 -20.818 -2.952 1.00 95.69 276 LEU A C 1
ATOM 2125 O O . LEU A 1 276 ? 14.528 -20.299 -2.544 1.00 95.69 276 LEU A O 1
ATOM 2129 N N . SER A 1 277 ? 13.529 -21.867 -3.777 1.00 93.88 277 SER A N 1
ATOM 2130 C CA . SER A 1 277 ? 14.780 -22.416 -4.299 1.00 93.88 277 SER A CA 1
ATOM 2131 C C . SER A 1 277 ? 15.209 -21.671 -5.566 1.00 93.88 277 SER A C 1
ATOM 2133 O O . SER A 1 277 ? 14.443 -21.659 -6.533 1.00 93.88 277 SER A O 1
ATOM 2135 N N . PRO A 1 278 ? 16.449 -21.152 -5.649 1.00 90.94 278 PRO A N 1
ATOM 2136 C CA . PRO A 1 278 ? 16.975 -20.543 -6.874 1.00 90.94 278 PRO A CA 1
ATOM 2137 C C . PRO A 1 278 ? 16.931 -21.467 -8.100 1.00 90.94 278 PRO A C 1
ATOM 2139 O O . PRO A 1 278 ? 16.869 -20.990 -9.228 1.00 90.94 278 PRO A O 1
ATOM 2142 N N . PHE A 1 279 ? 16.950 -22.787 -7.887 1.00 90.75 279 PHE A N 1
ATOM 2143 C CA . PHE A 1 279 ? 16.956 -23.780 -8.963 1.00 90.75 279 PHE A CA 1
ATOM 2144 C C . PHE A 1 279 ? 15.552 -24.202 -9.407 1.00 90.75 279 PHE A C 1
ATOM 2146 O O . PHE A 1 279 ? 15.355 -24.531 -10.574 1.00 90.75 279 PHE A O 1
ATOM 2153 N N . PHE A 1 280 ? 14.577 -24.205 -8.492 1.00 92.44 280 PHE A N 1
ATOM 2154 C CA . PHE A 1 280 ? 13.254 -24.793 -8.739 1.00 92.44 280 PHE A CA 1
ATOM 2155 C C . PHE A 1 280 ? 12.104 -23.782 -8.744 1.00 92.44 280 PHE A C 1
ATOM 2157 O O . PHE A 1 280 ? 11.024 -24.126 -9.224 1.00 92.44 280 PHE A O 1
ATOM 2164 N N . SER A 1 281 ? 12.321 -22.548 -8.273 1.00 93.19 281 SER A N 1
ATOM 2165 C CA . SER A 1 281 ? 11.272 -21.530 -8.121 1.00 93.19 281 SER A CA 1
ATOM 2166 C C . SER A 1 281 ? 10.485 -21.298 -9.413 1.00 93.19 281 SER A C 1
ATOM 2168 O O . SER A 1 281 ? 9.270 -21.482 -9.439 1.00 93.19 281 SER A O 1
ATOM 2170 N N . GLU A 1 282 ? 11.166 -21.018 -10.527 1.00 91.12 282 GLU A N 1
ATOM 2171 C CA . GLU A 1 282 ? 10.490 -20.754 -11.803 1.00 91.12 282 GLU A CA 1
ATOM 2172 C C . GLU A 1 282 ? 9.747 -21.969 -12.366 1.00 91.12 282 GLU A C 1
ATOM 2174 O O . GLU A 1 282 ? 8.661 -21.826 -12.927 1.00 91.12 282 GLU A O 1
ATOM 2179 N N . ALA A 1 283 ? 10.289 -23.176 -12.193 1.00 90.56 283 ALA A N 1
ATOM 2180 C CA . ALA A 1 283 ? 9.594 -24.394 -12.602 1.00 90.56 283 ALA A CA 1
ATOM 2181 C C . ALA A 1 283 ? 8.315 -24.607 -11.774 1.00 90.56 283 ALA A C 1
ATOM 2183 O O . ALA A 1 283 ? 7.270 -24.940 -12.330 1.00 90.56 283 ALA A O 1
ATOM 2184 N N . ALA A 1 284 ? 8.379 -24.355 -10.462 1.00 89.88 284 ALA A N 1
ATOM 2185 C CA . ALA A 1 284 ? 7.228 -24.436 -9.571 1.00 89.88 284 ALA A CA 1
ATOM 2186 C C . ALA A 1 284 ? 6.167 -23.369 -9.895 1.00 89.88 284 ALA A C 1
ATOM 2188 O O . ALA A 1 284 ? 4.982 -23.692 -9.937 1.00 89.88 284 ALA A O 1
ATOM 2189 N N . LEU A 1 285 ? 6.577 -22.129 -10.185 1.00 91.19 285 LEU A N 1
ATOM 2190 C CA . LEU A 1 285 ? 5.673 -21.039 -10.570 1.00 91.19 285 LEU A CA 1
ATOM 2191 C C . LEU A 1 285 ? 4.963 -21.321 -11.901 1.00 91.19 285 LEU A C 1
ATOM 2193 O O . LEU A 1 285 ? 3.765 -21.080 -12.015 1.00 91.19 285 LEU A O 1
ATOM 2197 N N . ARG A 1 286 ? 5.658 -21.886 -12.897 1.00 90.25 286 ARG A N 1
ATOM 2198 C CA . ARG A 1 286 ? 5.057 -22.256 -14.197 1.00 90.25 286 ARG A CA 1
ATOM 2199 C C . ARG A 1 286 ? 3.989 -23.345 -14.100 1.00 90.25 286 ARG A C 1
ATOM 2201 O O . ARG A 1 286 ? 3.169 -23.461 -15.002 1.00 90.25 286 ARG A O 1
ATOM 2208 N N . ALA A 1 287 ? 3.996 -24.137 -13.031 1.00 87.56 287 ALA A N 1
ATOM 2209 C CA . ALA A 1 287 ? 2.981 -25.158 -12.782 1.00 87.56 287 ALA A CA 1
ATOM 2210 C C . ALA A 1 287 ? 1.696 -24.595 -12.135 1.00 87.56 287 ALA A C 1
ATOM 2212 O O . ALA A 1 287 ? 0.773 -25.357 -11.844 1.00 87.56 287 ALA A O 1
ATOM 2213 N N . MET A 1 288 ? 1.636 -23.286 -11.869 1.00 87.44 288 MET A N 1
ATOM 2214 C CA . MET A 1 288 ? 0.502 -22.608 -11.236 1.00 87.44 288 MET A CA 1
ATOM 2215 C C . MET A 1 288 ? -0.329 -21.818 -12.254 1.00 87.44 288 MET A C 1
ATOM 2217 O O . MET A 1 288 ? 0.171 -21.494 -13.332 1.00 87.44 288 MET A O 1
ATOM 2221 N N . PRO A 1 289 ? -1.582 -21.452 -11.915 1.00 90.25 289 PRO A N 1
ATOM 2222 C CA . PRO A 1 289 ? -2.333 -20.472 -12.689 1.00 90.25 289 PRO A CA 1
ATOM 2223 C C . PRO A 1 289 ? -1.528 -19.184 -12.865 1.00 90.25 289 PRO A C 1
ATOM 2225 O O . PRO A 1 289 ? -0.909 -18.698 -11.916 1.00 90.25 289 PRO A O 1
ATOM 2228 N N . GLU A 1 290 ? -1.563 -18.623 -14.071 1.00 90.06 290 GLU A N 1
ATOM 2229 C CA . GLU A 1 290 ? -0.719 -17.492 -14.466 1.00 90.06 290 GLU A CA 1
ATOM 2230 C C . GLU A 1 290 ? -0.852 -16.288 -13.526 1.00 90.06 290 GLU A C 1
ATOM 2232 O O . GLU A 1 290 ? 0.149 -15.706 -13.115 1.00 90.06 290 GLU A O 1
ATOM 2237 N N . THR A 1 291 ? -2.074 -15.953 -13.110 1.00 87.31 291 THR A N 1
ATOM 2238 C CA . THR A 1 291 ? -2.339 -14.843 -12.183 1.00 87.31 291 THR A CA 1
ATOM 2239 C C . THR A 1 291 ? -1.639 -15.037 -10.837 1.00 87.31 291 THR A C 1
ATOM 2241 O O . THR A 1 291 ? -0.988 -14.122 -10.334 1.00 87.31 291 THR A O 1
ATOM 2244 N N . THR A 1 292 ? -1.704 -16.245 -10.273 1.00 86.56 292 THR A N 1
ATOM 2245 C CA . THR A 1 292 ? -1.015 -16.607 -9.027 1.00 86.56 292 THR A CA 1
ATOM 2246 C C . THR A 1 292 ? 0.500 -16.623 -9.210 1.00 86.56 292 THR A C 1
ATOM 2248 O O . THR A 1 292 ? 1.224 -16.091 -8.369 1.00 86.56 292 THR A O 1
ATOM 2251 N N . ALA A 1 293 ? 0.983 -17.201 -10.312 1.00 90.69 293 ALA A N 1
ATOM 2252 C CA . ALA A 1 293 ? 2.405 -17.262 -10.627 1.00 90.69 293 ALA A CA 1
ATOM 2253 C C . ALA A 1 293 ? 3.011 -15.859 -10.761 1.00 90.69 293 ALA A C 1
ATOM 2255 O O . ALA A 1 293 ? 4.075 -15.593 -10.208 1.00 90.69 293 ALA A O 1
ATOM 2256 N N . ASN A 1 294 ? 2.320 -14.946 -11.446 1.00 91.69 294 ASN A N 1
ATOM 2257 C CA . ASN A 1 294 ? 2.761 -13.567 -11.633 1.00 91.69 294 ASN A CA 1
ATOM 2258 C C . ASN A 1 294 ? 2.771 -12.786 -10.315 1.00 91.69 294 ASN A C 1
ATOM 2260 O O . ASN A 1 294 ? 3.749 -12.093 -10.041 1.00 91.69 294 ASN A O 1
ATOM 2264 N N . ALA A 1 295 ? 1.748 -12.950 -9.470 1.00 89.25 295 ALA A N 1
ATOM 2265 C CA . ALA A 1 295 ? 1.719 -12.333 -8.144 1.00 89.25 295 ALA A CA 1
ATOM 2266 C C . ALA A 1 295 ? 2.880 -12.822 -7.256 1.00 89.25 295 ALA A C 1
ATOM 2268 O O . ALA A 1 295 ? 3.607 -12.014 -6.681 1.00 89.25 295 ALA A O 1
ATOM 2269 N N . LEU A 1 296 ? 3.116 -14.138 -7.194 1.00 91.56 296 LEU A N 1
ATOM 2270 C CA . LEU A 1 296 ? 4.240 -14.710 -6.442 1.00 91.56 296 LEU A CA 1
ATOM 2271 C C . LEU A 1 296 ? 5.592 -14.263 -7.008 1.00 91.56 296 LEU A C 1
ATOM 2273 O O . LEU A 1 296 ? 6.480 -13.897 -6.242 1.00 91.56 296 LEU A O 1
ATOM 2277 N N . ARG A 1 297 ? 5.745 -14.227 -8.336 1.00 93.75 297 ARG A N 1
ATOM 2278 C CA . ARG A 1 297 ? 6.966 -13.735 -8.986 1.00 93.75 297 ARG A CA 1
ATOM 2279 C C . ARG A 1 297 ? 7.226 -12.268 -8.642 1.00 93.75 297 ARG A C 1
ATOM 2281 O O . ARG A 1 297 ? 8.358 -11.907 -8.340 1.00 93.75 297 ARG A O 1
ATOM 2288 N N . ALA A 1 298 ? 6.193 -11.428 -8.611 1.00 93.94 298 ALA A N 1
ATOM 2289 C CA . ALA A 1 298 ? 6.338 -10.030 -8.213 1.00 93.94 298 ALA A CA 1
ATOM 2290 C C . ALA A 1 298 ? 6.828 -9.874 -6.760 1.00 93.94 298 ALA A C 1
ATOM 2292 O O . ALA A 1 298 ? 7.582 -8.941 -6.489 1.00 93.94 298 ALA A O 1
ATOM 2293 N N . MET A 1 299 ? 6.459 -10.788 -5.855 1.00 93.56 299 MET A N 1
ATOM 2294 C CA . MET A 1 299 ? 6.914 -10.804 -4.453 1.00 93.56 299 MET A CA 1
ATOM 2295 C C . MET A 1 299 ? 8.302 -11.432 -4.247 1.00 93.56 299 MET A C 1
ATOM 2297 O O . MET A 1 299 ? 8.896 -11.261 -3.189 1.00 93.56 299 MET A O 1
ATOM 2301 N N . LEU A 1 300 ? 8.818 -12.163 -5.237 1.00 95.69 300 LEU A N 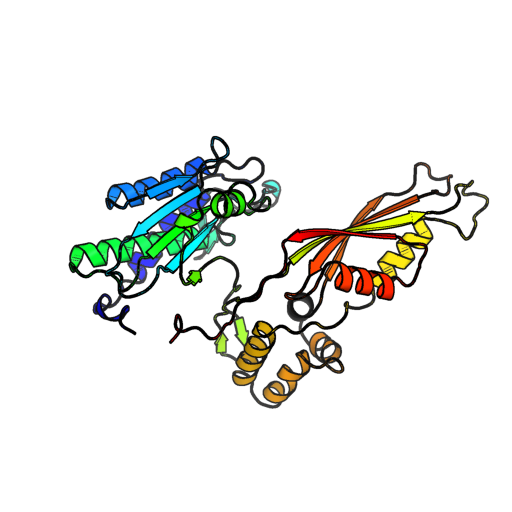1
ATOM 2302 C CA . LEU A 1 300 ? 10.090 -12.889 -5.165 1.00 95.69 300 LEU A CA 1
ATOM 2303 C C . LEU A 1 300 ? 11.222 -12.219 -5.955 1.00 95.69 300 LEU A C 1
ATOM 2305 O O . LEU A 1 300 ? 12.384 -12.592 -5.806 1.00 95.69 300 LEU A O 1
ATOM 2309 N N . HIS A 1 301 ? 10.899 -11.254 -6.814 1.00 96.12 301 HIS A N 1
ATOM 2310 C CA . HIS A 1 301 ? 11.852 -10.648 -7.735 1.00 96.12 301 HIS A CA 1
ATOM 2311 C C . HIS A 1 301 ? 11.731 -9.129 -7.745 1.00 96.12 301 HIS A C 1
ATOM 2313 O O . HIS A 1 301 ? 10.636 -8.563 -7.655 1.00 96.12 301 HIS A O 1
ATOM 2319 N N . ASN A 1 302 ? 12.860 -8.454 -7.960 1.00 97.12 302 ASN A N 1
ATOM 2320 C CA . ASN A 1 302 ? 12.812 -7.092 -8.473 1.00 97.12 302 ASN A CA 1
ATOM 2321 C C . ASN A 1 302 ? 12.075 -7.108 -9.823 1.00 97.12 302 ASN A C 1
ATOM 2323 O O . ASN A 1 302 ? 12.180 -8.071 -10.586 1.00 97.12 302 ASN A O 1
ATOM 2327 N N . THR A 1 303 ? 11.321 -6.059 -10.132 1.00 97.06 303 THR A N 1
ATOM 2328 C CA . THR A 1 303 ? 10.607 -5.947 -11.413 1.00 97.06 303 THR A CA 1
ATOM 2329 C C . THR A 1 303 ? 10.961 -4.639 -12.092 1.00 97.06 303 THR A C 1
ATOM 2331 O O . THR A 1 303 ? 11.209 -3.646 -11.417 1.00 97.06 303 THR A O 1
ATOM 2334 N N . ALA A 1 304 ? 10.999 -4.649 -13.421 1.00 96.81 304 ALA A N 1
ATOM 2335 C CA . ALA A 1 304 ? 11.226 -3.469 -14.243 1.00 96.81 304 ALA A CA 1
ATOM 2336 C C . ALA A 1 304 ? 10.375 -3.599 -15.508 1.00 96.81 304 ALA A C 1
ATOM 2338 O O . ALA A 1 304 ? 10.729 -4.337 -16.431 1.00 96.81 304 ALA A O 1
ATOM 2339 N N . SER A 1 305 ? 9.226 -2.933 -15.514 1.00 96.38 305 SER A N 1
ATOM 2340 C CA . SER A 1 305 ? 8.219 -3.061 -16.569 1.00 96.38 305 SER A CA 1
ATOM 2341 C C . SER A 1 305 ? 8.261 -1.840 -17.484 1.00 96.38 305 SER A C 1
ATOM 2343 O O . SER A 1 305 ? 8.062 -0.739 -16.981 1.00 96.38 305 SER A O 1
ATOM 2345 N N . PRO A 1 306 ? 8.494 -1.980 -18.803 1.00 96.50 306 PRO A N 1
ATOM 2346 C CA . PRO A 1 306 ? 8.423 -0.857 -19.738 1.00 96.50 306 PRO A CA 1
ATOM 2347 C C . PRO A 1 306 ? 7.016 -0.265 -19.788 1.00 96.50 306 PRO A C 1
ATOM 2349 O O . PRO A 1 306 ? 6.055 -0.978 -20.067 1.00 96.50 306 PRO A O 1
ATOM 2352 N N . THR A 1 307 ? 6.910 1.038 -19.545 1.00 95.38 307 THR A N 1
ATOM 2353 C CA . THR A 1 307 ? 5.637 1.775 -19.522 1.00 95.38 307 THR A CA 1
ATOM 2354 C C . THR A 1 307 ? 5.584 2.886 -20.567 1.00 95.38 307 THR A C 1
ATOM 2356 O O . THR A 1 307 ? 4.497 3.265 -20.992 1.00 95.38 307 THR A O 1
ATOM 2359 N N . MET A 1 308 ? 6.735 3.386 -21.036 1.00 96.56 308 MET A N 1
ATOM 2360 C CA . MET A 1 308 ? 6.808 4.396 -22.100 1.00 96.56 308 MET A CA 1
ATOM 2361 C C . MET A 1 308 ? 7.976 4.121 -23.051 1.00 96.56 308 MET A C 1
ATOM 2363 O O . MET A 1 308 ? 9.038 3.673 -22.619 1.00 96.56 308 MET A O 1
ATOM 2367 N N . LEU A 1 309 ? 7.805 4.446 -24.336 1.00 97.25 309 LEU A N 1
ATOM 2368 C CA . LEU A 1 309 ? 8.836 4.336 -25.374 1.00 97.25 309 LEU A CA 1
ATOM 2369 C C . LEU A 1 309 ? 8.771 5.550 -26.311 1.00 97.25 309 LEU A C 1
ATOM 2371 O O . LEU A 1 309 ? 7.699 5.884 -26.810 1.00 97.25 309 LEU A O 1
ATOM 2375 N N . GLN A 1 310 ? 9.911 6.195 -26.566 1.00 97.50 310 GLN A N 1
ATOM 2376 C CA . GLN A 1 310 ? 10.021 7.389 -27.413 1.00 97.50 310 GLN A CA 1
ATOM 2377 C C . GLN A 1 310 ? 11.239 7.289 -28.341 1.00 97.50 310 GLN A C 1
ATOM 2379 O O . GLN A 1 310 ? 12.362 7.099 -27.866 1.00 97.50 310 GLN A O 1
ATOM 2384 N N . ALA A 1 311 ? 11.030 7.417 -29.659 1.00 95.75 311 ALA A N 1
ATOM 2385 C CA . ALA A 1 311 ? 12.103 7.487 -30.654 1.00 95.75 311 ALA A CA 1
ATOM 2386 C C . ALA A 1 311 ? 11.612 7.924 -32.047 1.00 95.75 311 ALA A C 1
ATOM 2388 O O . ALA A 1 311 ? 10.487 7.620 -32.436 1.00 95.75 311 ALA A O 1
ATOM 2389 N N . GLY A 1 312 ? 12.513 8.524 -32.836 1.00 92.50 312 GLY A N 1
ATOM 2390 C CA . GLY A 1 312 ? 12.263 8.898 -34.234 1.00 92.50 312 GLY A CA 1
ATOM 2391 C C . GLY A 1 312 ? 11.402 10.153 -34.410 1.00 92.50 312 GLY A C 1
ATOM 2392 O O . GLY A 1 312 ? 10.709 10.589 -33.499 1.00 92.50 312 GLY A O 1
ATOM 2393 N N . GLN A 1 313 ? 11.493 10.762 -35.596 1.00 91.38 313 GLN A N 1
ATOM 2394 C CA . GLN A 1 313 ? 10.739 11.978 -35.953 1.00 91.38 313 GLN A CA 1
ATOM 2395 C C . GLN A 1 313 ? 10.133 11.929 -37.364 1.00 91.38 313 GLN A C 1
ATOM 2397 O O . GLN A 1 313 ? 9.189 12.656 -37.650 1.00 91.38 313 GLN A O 1
ATOM 2402 N N . ALA A 1 314 ? 10.656 11.075 -38.249 1.00 91.31 314 ALA A N 1
ATOM 2403 C CA . ALA A 1 314 ? 10.171 10.900 -39.615 1.00 91.31 314 ALA A CA 1
ATOM 2404 C C . ALA A 1 314 ? 10.423 9.462 -40.089 1.00 91.31 314 ALA A C 1
ATOM 2406 O O . ALA A 1 314 ? 11.373 8.814 -39.649 1.00 91.31 314 ALA A O 1
ATOM 2407 N N . THR A 1 315 ? 9.595 8.965 -41.008 1.00 93.38 315 THR A N 1
ATOM 2408 C CA . THR A 1 315 ? 9.637 7.568 -41.483 1.00 93.38 315 THR A CA 1
ATOM 2409 C C . THR A 1 315 ? 10.887 7.227 -42.297 1.00 93.38 315 THR A C 1
ATOM 2411 O O . THR A 1 315 ? 11.283 6.067 -42.364 1.00 93.38 315 THR A O 1
ATOM 2414 N N . ASN A 1 316 ? 11.537 8.222 -42.902 1.00 93.81 316 ASN A N 1
ATOM 2415 C CA . ASN A 1 316 ? 12.730 8.067 -43.735 1.00 93.81 316 ASN A CA 1
ATOM 2416 C C . ASN A 1 316 ? 14.043 8.411 -43.008 1.00 93.81 316 ASN A C 1
ATOM 2418 O O . ASN A 1 316 ? 15.084 8.493 -43.664 1.00 93.81 316 ASN A O 1
ATOM 2422 N N . VAL A 1 317 ? 14.017 8.594 -41.684 1.00 94.44 317 VAL A N 1
ATOM 2423 C CA . VAL A 1 317 ? 15.185 8.977 -40.877 1.00 94.44 317 VAL A CA 1
ATOM 2424 C C . VAL A 1 317 ? 15.475 7.912 -39.821 1.00 94.44 317 VAL A C 1
ATOM 2426 O O . VAL A 1 317 ? 14.622 7.560 -39.009 1.00 94.44 317 VAL A O 1
ATOM 2429 N N . ILE A 1 318 ? 16.710 7.418 -39.803 1.00 95.56 318 ILE A N 1
ATOM 2430 C CA . ILE A 1 318 ? 17.240 6.586 -38.723 1.00 95.56 318 ILE A CA 1
ATOM 2431 C C . ILE A 1 318 ? 17.467 7.491 -37.511 1.00 95.56 318 ILE A C 1
ATOM 2433 O O . ILE A 1 318 ? 18.195 8.479 -37.597 1.00 95.56 318 ILE A O 1
ATOM 2437 N N . ALA A 1 319 ? 16.835 7.163 -36.384 1.00 94.88 319 ALA A N 1
ATOM 2438 C CA . ALA A 1 319 ? 16.948 7.948 -35.160 1.00 94.88 319 ALA A CA 1
ATOM 2439 C C . ALA A 1 319 ? 18.333 7.792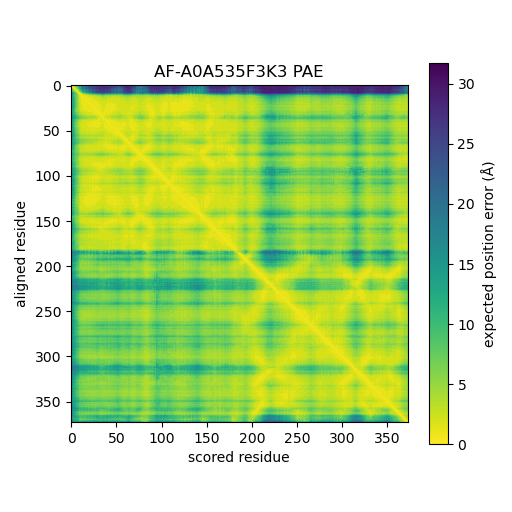 -34.511 1.00 94.88 319 ALA A C 1
ATOM 2441 O O . ALA A 1 319 ? 18.827 6.674 -34.334 1.00 94.88 319 ALA A O 1
ATOM 2442 N N . GLY A 1 320 ? 18.919 8.916 -34.092 1.00 95.12 320 GLY A N 1
ATOM 2443 C CA . GLY A 1 320 ? 20.150 8.936 -33.295 1.00 95.12 320 GLY A CA 1
ATOM 2444 C C . GLY A 1 320 ? 19.941 8.562 -31.825 1.00 95.12 320 GLY A C 1
ATOM 2445 O O . GLY A 1 320 ? 20.906 8.253 -31.133 1.00 95.12 320 GLY A O 1
ATOM 2446 N N . GLU A 1 321 ? 18.697 8.556 -31.345 1.00 97.12 321 GLU A N 1
ATOM 2447 C CA . GLU A 1 321 ? 18.365 8.265 -29.952 1.00 97.12 321 GLU A CA 1
ATOM 2448 C C . GLU A 1 321 ? 17.027 7.526 -29.827 1.00 97.12 321 GLU A C 1
ATOM 2450 O O . GLU A 1 321 ? 16.104 7.734 -30.620 1.00 97.12 321 GLU A O 1
ATOM 2455 N N . ALA A 1 322 ? 16.942 6.665 -28.814 1.00 98.12 322 ALA A N 1
ATOM 2456 C CA . ALA A 1 322 ? 15.709 6.067 -28.328 1.00 98.12 322 ALA A CA 1
ATOM 2457 C C . ALA A 1 322 ? 15.726 6.011 -26.791 1.00 98.12 322 ALA A C 1
ATOM 2459 O O . ALA A 1 322 ? 16.766 5.711 -26.190 1.00 98.12 322 ALA A O 1
ATOM 2460 N N . VAL A 1 323 ? 14.574 6.258 -26.161 1.00 98.56 323 VAL A N 1
ATOM 2461 C CA . VAL A 1 323 ? 14.405 6.277 -24.699 1.00 98.56 323 VAL A CA 1
ATOM 2462 C C . VAL A 1 323 ? 13.203 5.429 -24.290 1.00 98.56 323 VAL A C 1
ATOM 2464 O O . VAL A 1 323 ? 12.156 5.490 -24.933 1.00 98.56 323 VAL A O 1
ATOM 2467 N N . ALA A 1 324 ? 13.337 4.664 -23.206 1.00 98.31 324 ALA A N 1
ATOM 2468 C CA . ALA A 1 324 ? 12.224 3.987 -22.548 1.00 98.31 324 ALA A CA 1
ATOM 2469 C C . ALA A 1 324 ? 12.191 4.300 -21.050 1.00 98.31 324 ALA A C 1
ATOM 2471 O O . ALA A 1 324 ? 13.242 4.344 -20.409 1.00 98.31 324 ALA A O 1
ATOM 2472 N N . GLN A 1 325 ? 10.983 4.479 -20.514 1.00 98.25 325 GLN A N 1
ATOM 2473 C CA . GLN A 1 325 ? 10.728 4.568 -19.074 1.00 98.25 325 GLN A CA 1
ATOM 2474 C C . GLN A 1 325 ? 10.122 3.260 -18.584 1.00 98.25 325 GLN A C 1
ATOM 2476 O O . GLN A 1 325 ? 9.291 2.653 -19.271 1.00 98.25 325 GLN A O 1
ATOM 2481 N N . LEU A 1 326 ? 10.570 2.814 -17.416 1.00 97.81 326 LEU A N 1
ATOM 2482 C CA . LEU A 1 326 ? 10.136 1.581 -16.785 1.00 97.81 326 LEU A CA 1
ATOM 2483 C C . LEU A 1 326 ? 9.687 1.858 -15.341 1.00 97.81 326 LEU A C 1
ATOM 2485 O O . LEU A 1 326 ? 10.339 2.616 -14.621 1.00 97.81 326 LEU A O 1
ATOM 2489 N N . ASP A 1 327 ? 8.619 1.184 -14.907 1.00 96.69 327 ASP A N 1
ATOM 2490 C CA . ASP A 1 327 ? 8.243 1.085 -13.490 1.00 96.69 327 ASP A CA 1
ATOM 2491 C C . ASP A 1 327 ? 9.115 0.011 -12.826 1.00 96.69 327 ASP A C 1
ATOM 2493 O O . ASP A 1 327 ? 9.038 -1.180 -13.156 1.00 96.69 327 ASP A O 1
ATOM 2497 N N . GLY A 1 328 ? 10.006 0.457 -11.942 1.00 96.94 328 GLY A N 1
ATOM 2498 C CA . GLY A 1 328 ? 10.894 -0.381 -11.154 1.00 96.94 328 GLY A CA 1
ATOM 2499 C C . GLY A 1 328 ? 10.311 -0.661 -9.771 1.00 96.94 328 GLY A C 1
ATOM 2500 O O . GLY A 1 328 ? 9.938 0.267 -9.056 1.00 96.94 328 GLY A O 1
ATOM 2501 N N . ARG A 1 329 ? 10.290 -1.929 -9.345 1.00 97.38 329 ARG A N 1
ATOM 2502 C CA . ARG A 1 329 ? 9.936 -2.305 -7.966 1.00 97.38 329 ARG A CA 1
ATOM 2503 C C . ARG A 1 329 ? 11.027 -3.145 -7.331 1.00 97.38 329 ARG A C 1
ATOM 2505 O O . ARG A 1 329 ? 11.355 -4.217 -7.847 1.00 97.38 329 ARG A O 1
ATOM 2512 N N . LEU A 1 330 ? 11.539 -2.685 -6.195 1.00 96.88 330 LEU A N 1
ATOM 2513 C CA . LEU A 1 330 ? 12.654 -3.309 -5.486 1.00 96.88 330 LEU A CA 1
ATOM 2514 C C . LEU A 1 330 ? 12.139 -4.117 -4.295 1.00 96.88 330 LEU A C 1
ATOM 2516 O O . LEU A 1 330 ? 11.318 -3.638 -3.519 1.00 96.88 330 LEU A O 1
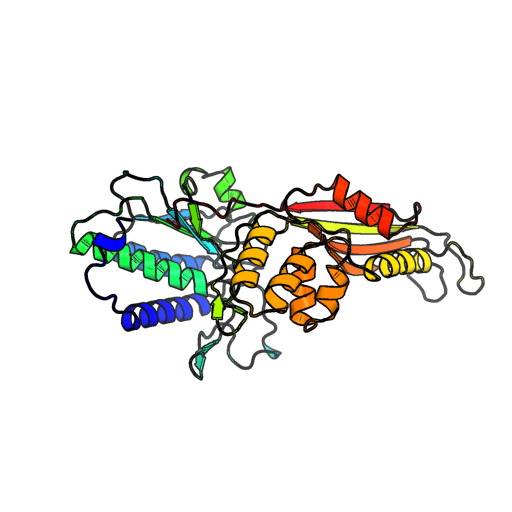ATOM 2520 N N . ILE A 1 331 ? 12.632 -5.339 -4.133 1.00 97.00 331 ILE A N 1
ATOM 2521 C CA . ILE A 1 331 ? 12.395 -6.147 -2.934 1.00 97.00 331 ILE A CA 1
ATOM 2522 C C . ILE A 1 331 ? 13.110 -5.491 -1.733 1.00 97.00 331 ILE A C 1
ATOM 2524 O O . ILE A 1 331 ? 14.196 -4.931 -1.918 1.00 97.00 331 ILE A O 1
ATOM 2528 N N . PRO A 1 332 ? 12.543 -5.534 -0.510 1.00 96.06 332 PRO A N 1
ATOM 2529 C CA . PRO A 1 332 ? 13.211 -5.031 0.690 1.00 96.06 332 PRO A CA 1
ATOM 2530 C C . PRO A 1 332 ? 14.656 -5.521 0.846 1.00 96.06 332 PRO A C 1
ATOM 2532 O O . PRO A 1 332 ? 14.994 -6.660 0.517 1.00 96.06 332 PRO A O 1
ATOM 2535 N N . GLY A 1 333 ? 15.522 -4.628 1.328 1.00 93.50 333 GLY A N 1
ATOM 2536 C CA . GLY A 1 333 ? 16.962 -4.873 1.469 1.00 93.50 333 GLY A CA 1
ATOM 2537 C C . GLY A 1 333 ? 17.784 -4.689 0.185 1.00 93.50 333 GLY A C 1
ATOM 2538 O O . GLY A 1 333 ? 19.010 -4.759 0.243 1.00 93.50 333 GLY A O 1
ATOM 2539 N N . GLN A 1 334 ? 17.151 -4.428 -0.965 1.00 95.00 334 GLN A N 1
ATOM 2540 C CA . GLN A 1 334 ? 17.854 -4.083 -2.203 1.00 95.00 334 GLN A CA 1
ATOM 2541 C C . GLN A 1 334 ? 18.214 -2.595 -2.263 1.00 95.00 334 GLN A C 1
ATOM 2543 O O . GLN A 1 334 ? 17.545 -1.744 -1.681 1.00 95.00 334 GLN A O 1
ATOM 2548 N N . THR A 1 335 ? 19.273 -2.277 -3.008 1.00 94.88 335 THR A N 1
ATOM 2549 C CA . THR A 1 335 ? 19.750 -0.901 -3.203 1.00 94.88 335 THR A CA 1
ATOM 2550 C C . THR A 1 335 ? 19.601 -0.486 -4.660 1.00 94.88 335 THR A C 1
ATOM 2552 O O . THR A 1 335 ? 19.551 -1.327 -5.557 1.00 94.88 335 THR A O 1
ATOM 2555 N N . VAL A 1 336 ? 19.620 0.824 -4.920 1.00 95.81 336 VAL A N 1
ATOM 2556 C CA . VAL A 1 336 ? 19.675 1.361 -6.291 1.00 95.81 336 VAL A CA 1
ATOM 2557 C C . VAL A 1 336 ? 20.859 0.776 -7.062 1.00 95.81 336 VAL A C 1
ATOM 2559 O O . VAL A 1 336 ? 20.715 0.398 -8.223 1.00 95.81 336 VAL A O 1
ATOM 2562 N N . ALA A 1 337 ? 22.018 0.638 -6.412 1.00 96.69 337 ALA A N 1
ATOM 2563 C CA . ALA A 1 337 ? 23.217 0.080 -7.026 1.00 96.69 337 ALA A CA 1
ATOM 2564 C C . ALA A 1 337 ? 23.045 -1.401 -7.403 1.00 96.69 337 ALA A C 1
ATOM 2566 O O . ALA A 1 337 ? 23.338 -1.768 -8.542 1.00 96.69 337 ALA A O 1
ATOM 2567 N N . SER A 1 338 ? 22.535 -2.243 -6.490 1.00 95.88 338 SER A N 1
ATOM 2568 C CA . SER A 1 338 ? 22.313 -3.668 -6.783 1.00 95.88 338 SER A CA 1
ATOM 2569 C C . SER A 1 338 ? 21.267 -3.856 -7.879 1.00 95.88 338 SER A C 1
ATOM 2571 O O . SER A 1 338 ? 21.502 -4.612 -8.819 1.00 95.88 338 SER A O 1
ATOM 2573 N N . PHE A 1 339 ? 20.165 -3.106 -7.828 1.00 97.19 339 PHE A N 1
ATOM 2574 C CA . PHE A 1 339 ? 19.115 -3.171 -8.840 1.00 97.19 339 PHE A CA 1
ATOM 2575 C C . PHE A 1 339 ? 19.596 -2.691 -10.217 1.00 97.19 339 PHE A C 1
ATOM 2577 O O . PHE A 1 339 ? 19.374 -3.365 -11.220 1.00 97.19 339 PHE A O 1
ATOM 2584 N N . THR A 1 340 ? 20.334 -1.578 -10.279 1.00 97.62 340 THR A N 1
ATOM 2585 C CA . THR A 1 340 ? 20.919 -1.074 -11.535 1.00 97.62 340 THR A CA 1
ATOM 2586 C C . THR A 1 340 ? 21.849 -2.109 -12.167 1.00 97.62 340 THR A C 1
ATOM 2588 O O . THR A 1 340 ? 21.827 -2.311 -13.382 1.00 97.62 340 THR A O 1
ATOM 2591 N N . GLU A 1 341 ? 22.655 -2.789 -11.352 1.00 97.50 341 GLU A N 1
ATOM 2592 C CA . GLU A 1 341 ? 23.567 -3.827 -11.827 1.00 97.50 341 GLU A CA 1
ATOM 2593 C C . GLU A 1 341 ? 22.820 -5.055 -12.368 1.00 97.50 341 GLU A C 1
ATOM 2595 O O . GLU A 1 341 ? 23.210 -5.613 -13.394 1.00 97.50 341 GLU A O 1
ATOM 2600 N N . GLU A 1 342 ? 21.710 -5.455 -11.742 1.00 97.25 342 GLU A N 1
ATOM 2601 C CA . GLU A 1 342 ? 20.845 -6.519 -12.266 1.00 97.25 342 GLU A CA 1
ATOM 2602 C C . GLU A 1 342 ? 20.271 -6.171 -13.639 1.00 97.25 342 GLU A C 1
ATOM 2604 O O . GLU A 1 342 ? 20.316 -6.999 -14.556 1.00 97.25 342 GLU A O 1
ATOM 2609 N N . LEU A 1 343 ? 19.785 -4.938 -13.803 1.00 97.81 343 LEU A N 1
ATOM 2610 C CA . LEU A 1 343 ? 19.270 -4.452 -15.081 1.00 97.81 343 LEU A CA 1
ATOM 2611 C C . LEU A 1 343 ? 20.366 -4.439 -16.149 1.00 97.81 343 LEU A C 1
ATOM 2613 O O . LEU A 1 343 ? 20.155 -4.954 -17.247 1.00 97.81 343 LEU A O 1
ATOM 2617 N N . ARG A 1 344 ? 21.560 -3.924 -15.829 1.00 97.88 344 ARG A N 1
ATOM 2618 C CA . ARG A 1 344 ? 22.706 -3.895 -16.755 1.00 97.88 344 ARG A CA 1
ATOM 2619 C C . ARG A 1 344 ? 23.135 -5.293 -17.182 1.00 97.88 344 ARG A C 1
ATOM 2621 O O . ARG A 1 344 ? 23.284 -5.535 -18.379 1.00 97.88 344 ARG A O 1
ATOM 2628 N N . LYS A 1 345 ? 23.265 -6.228 -16.236 1.00 97.25 345 LYS A N 1
ATOM 2629 C CA . LYS A 1 345 ? 23.587 -7.636 -16.525 1.00 97.25 345 LYS A CA 1
ATOM 2630 C C . LYS A 1 345 ? 22.543 -8.283 -17.427 1.00 97.25 345 LYS A C 1
ATOM 2632 O O . LYS A 1 345 ? 22.901 -9.015 -18.346 1.00 97.25 345 LYS A O 1
ATOM 2637 N N . ARG A 1 346 ? 21.257 -8.008 -17.191 1.00 96.44 346 ARG A N 1
ATOM 2638 C CA . ARG A 1 346 ? 20.162 -8.549 -18.003 1.00 96.44 346 ARG A CA 1
ATOM 2639 C C . ARG A 1 346 ? 20.136 -7.952 -19.413 1.00 96.44 346 ARG A C 1
ATOM 2641 O O . ARG A 1 346 ? 19.942 -8.690 -20.377 1.00 96.44 346 ARG A O 1
ATOM 2648 N N . ILE A 1 347 ? 20.342 -6.642 -19.538 1.00 97.00 347 ILE A N 1
ATOM 2649 C CA . ILE A 1 347 ? 20.389 -5.929 -20.822 1.00 97.00 347 ILE A CA 1
ATOM 2650 C C . ILE A 1 347 ? 21.606 -6.370 -21.641 1.00 97.00 347 ILE A C 1
ATOM 2652 O O . ILE A 1 347 ? 21.478 -6.591 -22.848 1.00 97.00 347 ILE A O 1
ATOM 2656 N N . ASN A 1 348 ? 22.761 -6.541 -20.992 1.00 96.44 348 ASN A N 1
ATOM 2657 C CA . ASN A 1 348 ? 24.016 -6.987 -21.597 1.00 96.44 348 ASN A CA 1
ATOM 2658 C C . ASN A 1 348 ? 24.384 -6.198 -22.873 1.00 96.44 348 ASN A C 1
ATOM 2660 O O . ASN A 1 348 ? 24.655 -6.763 -23.937 1.00 96.44 348 ASN A O 1
ATOM 2664 N N . ASP A 1 349 ? 24.296 -4.872 -22.789 1.00 96.06 349 ASP A N 1
ATOM 2665 C CA . ASP A 1 349 ? 24.736 -3.943 -23.829 1.00 96.06 349 ASP A CA 1
ATOM 2666 C C . ASP A 1 349 ? 25.278 -2.677 -23.143 1.00 96.06 349 ASP A C 1
ATOM 2668 O O . ASP A 1 349 ? 24.487 -1.893 -22.615 1.00 96.06 349 ASP A O 1
ATOM 2672 N N . PRO A 1 350 ? 26.608 -2.464 -23.112 1.00 93.19 350 PRO A N 1
ATOM 2673 C CA . PRO A 1 350 ? 27.202 -1.315 -22.429 1.00 93.19 350 PRO A CA 1
ATOM 2674 C C . PRO A 1 350 ? 26.872 0.023 -23.108 1.00 93.19 350 PRO A C 1
ATOM 2676 O O . PRO A 1 350 ? 27.088 1.074 -22.513 1.00 93.19 350 PRO A O 1
ATOM 2679 N N . ALA A 1 351 ? 26.352 0.005 -24.341 1.00 92.62 351 ALA A N 1
ATOM 2680 C CA . ALA A 1 351 ? 25.920 1.205 -25.048 1.00 92.62 351 ALA A CA 1
ATOM 2681 C C . ALA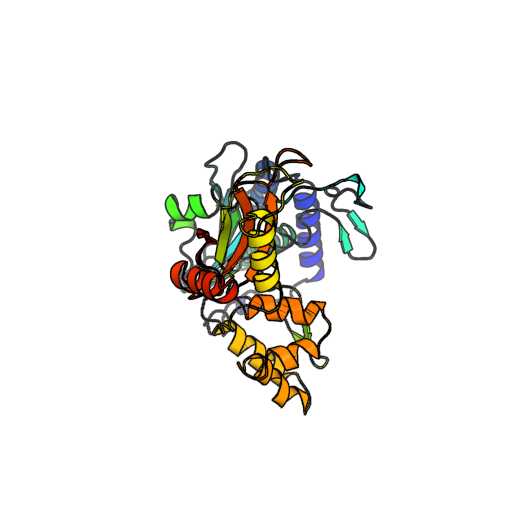 A 1 351 ? 24.474 1.618 -24.714 1.00 92.62 351 ALA A C 1
ATOM 2683 O O . ALA A 1 351 ? 23.968 2.585 -25.288 1.00 92.62 351 ALA A O 1
ATOM 2684 N N . VAL A 1 352 ? 23.799 0.887 -23.821 1.00 97.69 352 VAL A N 1
ATOM 2685 C CA . VAL A 1 352 ? 22.510 1.280 -23.246 1.00 97.69 352 VAL A CA 1
ATOM 2686 C C . VAL A 1 352 ? 22.753 1.777 -21.831 1.00 97.69 352 VAL A C 1
ATOM 2688 O O . VAL A 1 352 ? 23.186 1.023 -20.958 1.00 97.69 352 VAL A O 1
ATOM 2691 N N . THR A 1 353 ? 22.478 3.054 -21.593 1.00 98.06 353 THR A N 1
ATOM 2692 C CA . THR A 1 353 ? 22.585 3.618 -20.252 1.00 98.06 353 THR A CA 1
ATOM 2693 C C . THR A 1 353 ? 21.340 3.276 -19.443 1.00 98.06 353 THR A C 1
ATOM 2695 O O . THR A 1 353 ? 20.227 3.216 -19.969 1.00 98.06 353 THR A O 1
ATOM 2698 N N . VAL A 1 354 ? 21.555 3.028 -18.152 1.00 98.31 354 VAL A N 1
ATOM 2699 C CA . VAL A 1 354 ? 20.512 2.735 -17.165 1.00 98.31 354 VAL A CA 1
ATOM 2700 C C . VAL A 1 354 ? 20.639 3.776 -16.062 1.00 98.31 354 VAL A C 1
ATOM 2702 O O . VAL A 1 354 ? 21.683 3.817 -15.399 1.00 98.31 354 VAL A O 1
ATOM 2705 N N . SER A 1 355 ? 19.604 4.599 -15.905 1.00 97.69 355 SER A N 1
ATOM 2706 C CA . SER A 1 355 ? 19.416 5.510 -14.772 1.00 97.69 355 SER A CA 1
ATOM 2707 C C . SER A 1 355 ? 18.281 4.991 -13.902 1.00 97.69 355 SER A C 1
ATOM 2709 O O . SER A 1 355 ? 17.304 4.463 -14.434 1.00 97.69 355 SER A O 1
ATOM 2711 N N . VAL A 1 356 ? 18.422 5.120 -12.586 1.00 97.44 356 VAL A N 1
ATOM 2712 C CA . VAL A 1 356 ? 17.429 4.662 -11.614 1.00 97.44 356 VAL A CA 1
ATOM 2713 C C . VAL A 1 356 ? 17.246 5.748 -10.567 1.00 97.44 356 VAL A C 1
ATOM 2715 O O . VAL A 1 356 ? 18.159 6.010 -9.785 1.00 97.44 356 VAL A O 1
ATOM 2718 N N . ASP A 1 357 ? 16.052 6.323 -10.542 1.00 93.94 357 ASP A N 1
ATOM 2719 C CA . ASP A 1 357 ? 15.641 7.335 -9.583 1.00 93.94 357 ASP A CA 1
ATOM 2720 C C . ASP A 1 357 ? 14.715 6.677 -8.559 1.00 93.94 357 ASP A C 1
ATOM 2722 O O . ASP A 1 357 ? 13.610 6.224 -8.866 1.00 93.94 357 ASP A O 1
ATOM 2726 N N . LEU A 1 358 ? 15.208 6.534 -7.330 1.00 89.00 358 LEU A N 1
ATOM 2727 C CA . LEU A 1 358 ? 14.456 5.886 -6.264 1.00 89.00 358 LEU A CA 1
ATOM 2728 C C . LEU A 1 358 ? 13.395 6.839 -5.717 1.00 89.00 358 LEU A C 1
ATOM 2730 O O . LEU A 1 358 ? 13.726 7.899 -5.191 1.00 89.00 358 LEU A O 1
ATOM 2734 N N . ILE A 1 359 ? 12.139 6.412 -5.787 1.00 86.19 359 ILE A N 1
ATOM 2735 C CA . ILE A 1 359 ? 10.994 7.163 -5.271 1.00 86.19 359 ILE A CA 1
ATOM 2736 C C . ILE A 1 359 ? 10.731 6.782 -3.813 1.00 86.19 359 ILE A C 1
ATOM 2738 O O . ILE A 1 359 ? 10.564 7.650 -2.963 1.00 86.19 359 ILE A O 1
ATOM 2742 N N . ALA A 1 360 ? 10.745 5.481 -3.513 1.00 86.69 360 ALA A N 1
ATOM 2743 C CA . ALA A 1 360 ? 10.545 4.953 -2.168 1.00 86.69 360 ALA A CA 1
ATOM 2744 C C . ALA A 1 360 ? 11.374 3.683 -1.952 1.00 86.69 360 ALA A C 1
ATOM 2746 O O . ALA A 1 360 ? 11.457 2.823 -2.834 1.00 86.69 360 ALA A O 1
ATOM 2747 N N . LEU A 1 361 ? 11.982 3.554 -0.770 1.00 88.12 361 LEU A N 1
ATOM 2748 C CA . LEU A 1 361 ? 12.665 2.328 -0.358 1.00 88.12 361 LEU A CA 1
ATOM 2749 C C . LEU A 1 361 ? 11.648 1.232 -0.042 1.00 88.12 361 LEU A C 1
ATOM 2751 O O . LEU A 1 361 ? 10.577 1.506 0.487 1.00 88.12 361 LEU A O 1
ATOM 2755 N N . GLY A 1 362 ? 12.014 -0.015 -0.338 1.00 91.75 362 GLY A N 1
ATOM 2756 C CA . GLY A 1 362 ? 11.265 -1.163 0.160 1.00 91.75 362 GLY A CA 1
ATOM 2757 C C . GLY A 1 362 ? 11.559 -1.375 1.635 1.00 91.75 362 GLY A C 1
ATOM 2758 O O . GLY A 1 362 ? 12.707 -1.223 2.062 1.00 91.75 362 GLY A O 1
ATOM 2759 N N . HIS A 1 363 ? 10.539 -1.759 2.391 1.00 92.38 363 HIS A N 1
ATOM 2760 C CA . HIS A 1 363 ? 10.635 -1.963 3.831 1.00 92.38 363 HIS A CA 1
ATOM 2761 C C . HIS A 1 363 ? 10.171 -3.365 4.213 1.00 92.38 363 HIS A C 1
ATOM 2763 O O . HIS A 1 363 ? 9.304 -3.943 3.558 1.00 92.38 363 HIS A O 1
ATOM 2769 N N . GLU A 1 364 ? 10.776 -3.920 5.257 1.00 93.44 364 GLU A N 1
ATOM 2770 C CA . GLU A 1 364 ? 10.367 -5.183 5.863 1.00 93.44 364 GLU A CA 1
ATOM 2771 C C . GLU A 1 364 ? 10.462 -5.080 7.388 1.00 93.44 364 GLU A C 1
ATOM 2773 O O . GLU A 1 364 ? 11.530 -4.817 7.944 1.00 93.44 364 GLU A O 1
ATOM 2778 N N . ASP A 1 365 ? 9.343 -5.358 8.047 1.00 90.38 365 ASP A N 1
ATOM 2779 C CA . ASP A 1 365 ? 9.214 -5.524 9.485 1.00 90.38 365 ASP A CA 1
ATOM 2780 C C . ASP A 1 365 ? 9.209 -7.005 9.876 1.00 90.38 365 ASP A C 1
ATOM 2782 O O . ASP A 1 365 ? 8.967 -7.917 9.080 1.00 90.38 365 ASP A O 1
ATOM 2786 N N . ARG A 1 366 ? 9.478 -7.264 11.156 1.00 84.62 366 ARG A N 1
ATOM 2787 C CA . ARG A 1 366 ? 9.408 -8.620 11.709 1.00 84.62 366 ARG A CA 1
ATOM 2788 C C . ARG A 1 366 ? 7.950 -9.025 11.901 1.00 84.62 366 ARG A C 1
ATOM 2790 O O . ARG A 1 366 ? 7.221 -8.347 12.615 1.00 84.62 366 ARG A O 1
ATOM 2797 N N . ALA A 1 367 ? 7.561 -10.179 11.362 1.00 78.75 367 ALA A N 1
ATOM 2798 C CA . ALA A 1 367 ? 6.221 -10.732 11.564 1.00 78.75 367 ALA A CA 1
ATOM 2799 C C . ALA A 1 367 ? 5.973 -11.240 12.997 1.00 78.75 367 ALA A C 1
ATOM 2801 O O . ALA A 1 367 ? 4.855 -11.155 13.503 1.00 78.75 367 ALA A O 1
ATOM 2802 N N . ALA A 1 368 ? 7.013 -11.735 13.676 1.00 82.06 368 ALA A N 1
ATOM 2803 C CA . ALA A 1 368 ? 6.927 -12.171 15.067 1.00 82.06 368 ALA A CA 1
ATOM 2804 C C . ALA A 1 368 ? 6.918 -10.959 16.013 1.00 82.06 368 ALA A C 1
ATOM 2806 O O . ALA A 1 368 ? 7.968 -10.381 16.309 1.00 82.06 368 ALA A O 1
ATOM 2807 N N . THR A 1 369 ? 5.728 -10.575 16.477 1.00 83.06 369 THR A N 1
ATOM 2808 C CA . THR A 1 369 ? 5.532 -9.473 17.426 1.00 83.06 369 THR A CA 1
ATOM 2809 C C . THR A 1 369 ? 4.557 -9.872 18.528 1.00 83.06 369 THR A C 1
ATOM 2811 O O . THR A 1 369 ? 3.631 -10.650 18.300 1.00 83.06 369 THR A O 1
ATOM 2814 N N . SER A 1 370 ? 4.707 -9.265 19.706 1.00 83.81 370 SER A N 1
ATOM 2815 C CA . SER A 1 370 ? 3.784 -9.448 20.833 1.00 83.81 370 SER A CA 1
ATOM 2816 C C . SER A 1 370 ? 2.412 -8.796 20.612 1.00 83.81 370 SER A C 1
ATOM 2818 O O . SER A 1 370 ? 1.548 -8.868 21.485 1.00 83.81 370 SER A O 1
ATOM 2820 N N . LEU A 1 371 ? 2.183 -8.146 19.461 1.00 79.00 371 LEU A N 1
ATOM 2821 C CA . LEU A 1 371 ? 0.855 -7.682 19.064 1.00 79.00 371 LEU A CA 1
ATOM 2822 C C . LEU A 1 371 ? -0.085 -8.861 18.776 1.00 79.00 371 LEU A C 1
ATOM 2824 O O . LEU A 1 371 ? -1.285 -8.751 19.023 1.00 79.00 371 LEU A O 1
ATOM 2828 N N . PHE A 1 372 ? 0.463 -9.971 18.272 1.00 71.12 372 PHE A N 1
ATOM 2829 C CA . PHE A 1 372 ? -0.286 -11.167 17.877 1.00 71.12 372 PHE A CA 1
ATOM 2830 C C . PHE A 1 372 ? -0.175 -12.330 18.887 1.00 71.12 372 PHE A C 1
ATOM 2832 O O . PHE A 1 372 ? -0.699 -13.410 18.616 1.00 71.12 372 PHE A O 1
ATOM 2839 N N . GLU A 1 373 ? 0.475 -12.102 20.037 1.00 63.72 373 GLU A N 1
ATOM 2840 C CA . GLU A 1 373 ? 0.572 -13.013 21.198 1.00 63.72 373 GLU A CA 1
ATOM 2841 C C . GLU A 1 373 ? -0.404 -12.605 22.322 1.00 63.72 373 GLU A C 1
ATOM 2843 O O . GLU A 1 373 ? -1.070 -13.501 22.890 1.00 63.72 373 GLU A O 1
#

Solvent-accessible surface area (backbone atoms only — not comparable to full-atom values): 20396 Å² total; per-residue (Å²): 129,66,81,59,70,84,55,78,57,87,75,62,58,68,60,54,49,53,50,22,51,51,45,28,27,56,42,18,46,35,70,10,32,36,83,93,37,43,21,39,58,42,43,50,57,53,47,53,55,36,53,74,70,71,43,59,69,48,80,48,55,86,45,91,59,33,32,19,37,39,34,55,47,77,32,69,65,81,38,68,29,40,31,41,43,35,40,56,30,24,68,78,81,69,67,92,79,48,95,59,59,51,44,60,31,47,77,56,96,94,38,71,42,32,57,21,49,75,61,29,29,37,54,37,17,48,52,51,43,53,52,54,49,52,51,51,50,26,63,77,69,73,49,65,44,58,27,28,43,34,43,36,43,27,19,38,53,79,68,78,14,56,66,15,57,56,38,37,62,72,77,43,45,79,81,67,69,44,76,46,73,52,59,81,75,41,68,68,75,40,78,46,70,91,39,82,42,81,52,80,59,42,61,46,64,9,37,27,46,30,41,40,39,16,63,33,55,63,45,51,50,92,63,78,68,90,52,34,2,55,66,50,40,51,50,32,53,49,46,49,71,74,52,84,55,70,83,48,85,52,71,61,58,52,52,50,43,54,57,55,22,74,44,36,57,86,70,50,33,72,50,49,59,36,56,76,32,94,89,41,18,68,64,54,36,70,75,42,61,65,71,61,27,51,54,52,47,59,73,32,19,44,45,74,44,82,77,46,79,52,65,61,89,51,96,59,43,40,28,37,42,21,40,34,38,22,55,27,35,36,46,51,88,66,47,73,67,60,53,51,49,51,51,50,64,49,36,68,48,91,69,46,48,80,48,75,49,77,77,42,80,29,44,71,54,76,81,87,49,80,90,84,95

Foldseek 3Di:
DCVCVLVPDPDPVVVLVVQLLVQLLQLLLQQQAPVVGQCQSNQVVLVVLCVVLVWDKDWQFPDPRFIKMKTKDAAPQLFWEEEEEAESYFHDDPCVPDPDEQSRQDDDPNDTHHTCCVRHSSSVSSLSSVVSVQSVSCVVVVHGDSYMYMYIYFYCVVPLCVRTPVCCVPPPVVRVRGPYYDYDDQDDFDAALNDTDRGDDQWDWFKKKKKKKFFFDKDFQVDDDPRFAVVLVVLLQVLQPPDFFAWDDDPSNVVVLQVRLVSHDPPVSVVSNCCNPSVCVLVSLVVDDVVVSVVSSVQTGWDWAWDDKDFDDDPGMRTRMIMTMTITIHGAPDDPVNVQVSSCVSSVDPSMDMDMGTSGHMDGDDPDDPVVD

Radius of gyration: 24.84 Å; Cα contacts (8 Å, |Δi|>4): 691; chains: 1; bounding box: 54×58×80 Å

Sequence (373 aa):
MRLITMLTTELNWSALTNEAVRHLQELIRCNTTNPPGNEAQAIAYIRQWLTAEGIEAREVSPVPGRPSLWARLPGNGSKRPLLLLSHVDVVPVEREHWTMDPFGGEIRNGYIYGRGAVDMKGMTAKQLTLFLHLARAAHETGQALDRDLLLLAVADEEQHGTHGMAWIAKHAPELIDAEYALNEGGGFALAFGGKRIYVCATAEKGRAEVTLRATGLPGHGAVPHQHNAIARLARAIHRLTLAPLPLHITATMRDFIAAVATTQPQPKRTLVPQLLSPFFSEAALRAMPETTANALRAMLHNTASPTMLQAGQATNVIAGEAVAQLDGRLIPGQTVASFTEELRKRINDPAVTVSVDLIALGHEDRAATSLFE

Nearest PDB structures (foldseek):
  7uoi-assembly1_A  TM=7.717E-01  e=2.516E-20  Enterococcus faecium 1,231,410
  7rsf-assembly1_B  TM=6.467E-01  e=6.385E-19  Escherichia coli str. K-12 substr. MG1655
  1q7l-assembly1_A  TM=8.420E-01  e=1.108E-14  Homo sapiens
  5k8p-assembly1_G  TM=6.597E-01  e=2.059E-17  Bradyrhizobium sp.
  5k8o-assembly1_B  TM=6.470E-01  e=1.241E-16  Bradyrhizobium sp.

Secondary structure (DSSP, 8-state):
--GGGG--SPP-HHHHHHHHHHHHHHHHHS--BTTT--THHHHHHHHHHHHHTT--EEEE-SSTT--EEEEEE---SSEEEEEEEEE--B----GGG-SS-TTT-EEETTEEESTTSSSSHHHHHHHHHHHHHHHHHHHHH-PPPSEEEEEEEES-GGGTTTTTHHHHHHH-GGGG--SEEE-S---SPEEETTEEE-----EE-EEEEEEEEEE---EETTS--S--HHHHHHHHHHHHHSSPPPB---HHHHHHHHHHHHHSPTTHHHHGGGGG-TTTHHHHHHTS-HHHHHHHHHHHB-EEEEEEEEE-SSTTEE-SEEEEEEEEEEPTT--HHHHHHHHHHHH--TTEEEEEEEEE--EE--S--TT--